Protein AF-A0AAJ0BLA6-F1 (afdb_monomer)

Sequence (620 aa):
MHLLHTRTLELQYFGNRDVPPYAILSHRWEAEEVTFQDVQSGNALTKAGYSKLEGTCSLARSHGFEYAWIDTCCIDKTSSAELTEAINSMFHWYREATVCYVYLSDVRPLCDADESNPTRLDFQRSRWFTRGWTLQELLAPAMIIFFDQAWEEFGTKASLSSEISRITTIPEAVLQGTQSIDEISIATRMSWAAYRDTARVEDIAYCLLGIFNVNMPIMYGERERAFMRLQEEIIKVTDDHSVFAWNHNPGFHPRHSTTGTGMHFAYYPFEFLKGNEHYDKSILVDNQGIHFKLPLRRWVFGPKSFSDNNYFVTLPSLISSSTSATPTSQPSRIGIRLSRVAPGLYTRSLCEPVTDVDLARSKPFWEKVCIKRVHPQLSRAAGEGLLMLAAILGNAGMVDLLLRHGADAPDWTGRALGDAAQWGNPNVVQTLLDRNADCNTALPWKHGRGPLSVAAEGGHVAVMEILLKNGAHVDARDVNGRTALSWGVYSKNVDTVRTLLDRNAGLDIEDHNGRTPLSWAAQYGNQAAAELLLAKGASWEGKDVEGLAPVNYAREYNNKGVVELLVSHAAADSEAPGQAHRRVEEAYDDINAEWDRFRVPTALERIVTARRKSLKWLKG

InterPro domains:
  IPR002110 Ankyrin repeat [PF00023] (513-540)
  IPR002110 Ankyrin repeat [PF12796] (382-441)
  IPR002110 Ankyrin repeat [PF12796] (448-509)
  IPR002110 Ankyrin repeat [PS50088] (382-408)
  IPR002110 Ankyrin repeat [PS50088] (447-479)
  IPR002110 Ankyrin repeat [PS50088] (480-512)
  IPR002110 Ankyrin repeat [PS50088] (513-545)
  IPR002110 Ankyrin repeat [SM00248] (382-411)
  IPR002110 Ankyrin repeat [SM00248] (413-441)
  IPR002110 Ankyrin repeat [SM00248] (447-476)
  IPR002110 Ankyrin repeat [SM00248] (480-511)
  IPR002110 Ankyrin repeat [SM00248] (513-542)
  IPR002110 Ankyrin repeat [SM00248] (546-576)
  IPR010730 Heterokaryon incompatibility [PF06985] (22-106)
  IPR036770 Ankyrin repeat-containing domain superfamily [G3DSA:1.25.40.20] (374-443)
  IPR036770 Ankyrin repeat-containing domain superfamily [G3DSA:1.25.40.20] (444-514)
  IPR036770 Ankyrin repeat-containing domain superfamily [G3DSA:1.25.40.20] (515-575)
  IPR036770 Ankyrin repeat-containing domain superfamily [SSF48403] (374-569)
  IPR058525 Domain of unknown function DUF8212 [PF26640] (225-257)

Organism: NCBI:txid438768

Solvent-accessible surface area (backbone atoms only — not comparable to full-atom values): 34221 Å² total; per-residue (Å²): 92,41,31,31,30,38,85,82,61,47,79,44,81,30,61,100,85,70,68,73,74,25,30,30,58,41,69,74,90,64,77,51,58,36,34,30,64,29,47,77,70,70,47,28,84,82,26,73,30,30,60,57,54,51,51,51,23,53,53,26,44,76,74,71,25,62,27,31,36,40,74,58,41,38,40,55,75,86,40,69,65,54,41,49,52,45,60,67,40,44,35,56,53,37,40,69,26,66,32,34,41,35,50,33,79,70,20,61,54,77,90,77,53,60,101,71,67,49,42,66,51,28,55,76,63,30,67,62,78,31,34,31,56,47,54,37,60,63,66,36,27,86,37,42,40,35,22,24,56,79,70,46,83,73,48,33,46,68,83,39,19,68,61,50,19,72,73,48,71,48,56,47,47,50,62,63,64,80,35,63,71,88,79,49,48,47,13,52,61,41,27,56,47,38,76,38,48,54,98,45,71,33,44,58,27,57,39,39,28,57,84,67,74,45,79,76,88,86,66,92,88,54,36,52,51,36,34,34,50,46,55,58,51,41,61,74,78,49,73,64,69,38,66,64,42,54,56,90,61,88,90,75,62,67,85,85,60,84,58,96,80,77,80,82,49,57,65,52,38,50,33,17,67,84,37,84,75,78,85,86,87,76,64,57,78,54,100,80,36,44,42,38,83,50,52,36,25,58,72,63,62,84,97,65,88,82,73,100,38,42,32,29,38,58,61,78,76,83,69,80,91,65,94,70,92,72,97,84,67,80,80,73,40,68,33,46,36,28,38,52,79,49,93,53,30,48,43,83,48,74,81,50,78,46,79,81,63,60,68,90,78,37,72,69,47,81,49,65,36,40,49,47,92,68,67,91,68,44,58,74,70,47,35,44,48,51,42,35,50,26,22,55,71,44,36,35,69,58,39,54,51,43,42,77,68,69,48,60,52,66,74,42,34,31,48,21,40,35,40,6,24,46,64,51,21,46,65,28,40,50,53,42,47,79,66,71,34,59,53,67,37,63,35,73,95,57,55,34,31,31,29,51,31,41,6,20,33,60,32,24,50,71,36,37,51,54,37,48,75,66,67,31,62,57,66,50,54,23,79,57,38,40,28,22,61,46,33,9,42,72,19,96,33,56,62,26,44,49,55,40,50,78,63,67,36,68,60,66,55,46,23,78,58,39,45,28,29,49,31,48,10,18,46,72,42,30,41,69,44,34,52,52,40,49,76,73,66,36,74,67,74,55,53,20,78,88,66,49,26,22,55,52,34,5,56,79,60,66,17,59,70,31,33,55,50,52,51,52,50,51,36,70,72,42,99,49,63,74,62,40,54,54,57,48,50,53,51,51,50,50,50,57,57,48,60,70,67,63,80,59,74,60,67,57,49,52,51,49,51,48,47,52,55,53,53,54,68,75,74,112

Structure (mmCIF, N/CA/C/O backbone):
data_AF-A0AAJ0BLA6-F1
#
_entry.id   AF-A0AAJ0BLA6-F1
#
loop_
_atom_site.group_PDB
_atom_site.id
_atom_site.type_symbol
_atom_site.label_atom_id
_atom_site.label_alt_id
_atom_site.label_comp_id
_atom_site.label_asym_id
_atom_site.label_entity_id
_atom_site.label_seq_id
_atom_site.pdbx_PDB_ins_code
_atom_site.Cartn_x
_atom_site.Cartn_y
_atom_site.Cartn_z
_atom_site.occupancy
_atom_site.B_iso_or_equiv
_atom_site.auth_seq_id
_atom_site.auth_comp_id
_atom_site.auth_asym_id
_atom_site.auth_atom_id
_atom_site.pdbx_PDB_model_num
ATOM 1 N N . MET A 1 1 ? -19.576 -16.312 20.006 1.00 91.69 1 MET A N 1
ATOM 2 C CA . MET A 1 1 ? -18.881 -15.544 21.068 1.00 91.69 1 MET A CA 1
ATOM 3 C C . MET A 1 1 ? -19.013 -16.269 22.401 1.00 91.69 1 MET A C 1
ATOM 5 O O . MET A 1 1 ? -20.038 -16.906 22.619 1.00 91.69 1 MET A O 1
ATOM 9 N N . HIS A 1 2 ? -18.015 -16.194 23.283 1.00 95.31 2 HIS A N 1
ATOM 10 C CA . HIS A 1 2 ? -18.152 -16.684 24.659 1.00 95.31 2 HIS A CA 1
ATOM 11 C C . HIS A 1 2 ? -18.717 -15.580 25.561 1.00 95.31 2 HIS A C 1
ATOM 13 O O . HIS A 1 2 ? -18.366 -14.415 25.393 1.00 95.31 2 HIS A O 1
ATOM 19 N N . LEU A 1 3 ? -19.578 -15.941 26.509 1.00 97.00 3 LEU A N 1
ATOM 20 C CA . LEU A 1 3 ? -20.080 -15.062 27.563 1.00 97.00 3 LEU A CA 1
ATOM 21 C C . LEU A 1 3 ? -19.780 -15.676 28.929 1.00 97.00 3 LEU A C 1
ATOM 23 O O . LEU A 1 3 ? -19.829 -16.894 29.094 1.00 97.00 3 LEU A O 1
ATOM 27 N N . LEU A 1 4 ? -19.494 -14.822 29.905 1.00 97.62 4 LEU A N 1
ATOM 28 C CA . LEU A 1 4 ? -19.262 -15.202 31.289 1.00 97.62 4 LEU A CA 1
ATOM 29 C C . LEU A 1 4 ? -20.587 -15.177 32.050 1.00 97.62 4 LEU A C 1
ATOM 31 O O . LEU A 1 4 ? -21.250 -14.140 32.127 1.00 97.62 4 LEU A O 1
ATOM 35 N N . HIS A 1 5 ? -20.973 -16.304 32.636 1.00 97.44 5 HIS A N 1
ATOM 36 C CA . HIS A 1 5 ? -22.159 -16.370 33.477 1.00 97.44 5 HIS A CA 1
ATOM 37 C C . HIS A 1 5 ? -21.900 -15.636 34.800 1.00 97.44 5 HIS A C 1
ATOM 39 O O . HIS A 1 5 ? -21.008 -15.988 35.571 1.00 97.44 5 HIS A O 1
ATOM 45 N N . THR A 1 6 ? -22.716 -14.638 35.127 1.00 97.12 6 THR A N 1
ATOM 46 C CA . THR A 1 6 ? -22.400 -13.671 36.188 1.00 97.12 6 THR A CA 1
ATOM 47 C C . THR A 1 6 ? -22.427 -14.261 37.597 1.00 97.12 6 THR A C 1
ATOM 49 O O . THR A 1 6 ? -21.824 -13.692 38.500 1.00 97.12 6 THR A O 1
ATOM 52 N N . ARG A 1 7 ? -23.122 -15.385 37.835 1.00 95.00 7 ARG A N 1
ATOM 53 C CA . ARG A 1 7 ? -23.134 -16.085 39.143 1.00 95.00 7 ARG A CA 1
ATOM 54 C C . ARG A 1 7 ? -22.063 -17.167 39.285 1.00 95.00 7 ARG A C 1
ATOM 56 O O . ARG A 1 7 ? -21.370 -17.175 40.293 1.00 95.00 7 ARG A O 1
ATOM 63 N N . THR A 1 8 ? -21.966 -18.081 38.321 1.00 94.62 8 THR A N 1
ATOM 64 C CA . THR A 1 8 ? -21.044 -19.228 38.364 1.00 94.62 8 THR A CA 1
ATOM 65 C C . THR A 1 8 ? -19.632 -18.880 37.900 1.00 94.62 8 THR A C 1
ATOM 67 O O . THR A 1 8 ? -18.705 -19.604 38.236 1.00 94.62 8 THR A O 1
ATOM 70 N N . LEU A 1 9 ? -19.461 -17.770 37.169 1.00 93.81 9 LEU A N 1
ATOM 71 C CA . LEU A 1 9 ? -18.211 -17.365 36.518 1.00 93.81 9 LEU A CA 1
ATOM 72 C C . LEU A 1 9 ? -17.703 -18.388 35.490 1.00 93.81 9 LEU A C 1
ATOM 74 O O . LEU A 1 9 ? -16.517 -18.426 35.176 1.00 93.81 9 LEU A O 1
ATOM 78 N N . GLU A 1 10 ? -18.603 -19.202 34.944 1.00 95.12 10 GLU A N 1
ATOM 79 C CA . GLU A 1 10 ? -18.295 -20.153 33.880 1.00 95.12 10 GLU A CA 1
ATOM 80 C C . GLU A 1 10 ? -18.479 -19.505 32.503 1.00 95.12 10 GLU A C 1
ATOM 82 O O . GLU A 1 10 ? -19.370 -18.674 32.300 1.00 95.12 10 GLU A O 1
ATOM 87 N N . LEU A 1 11 ? -17.633 -19.892 31.548 1.00 96.12 11 LEU A N 1
ATOM 88 C CA . LEU A 1 11 ? -17.724 -19.442 30.161 1.00 96.12 11 LEU A CA 1
ATOM 89 C C . LEU A 1 11 ? -18.675 -20.339 29.373 1.00 96.12 11 LEU A C 1
ATOM 91 O O . LEU A 1 11 ? -18.516 -21.559 29.346 1.00 96.12 11 LEU A O 1
ATOM 95 N N . GLN A 1 12 ? -19.613 -19.722 28.662 1.00 95.50 12 GLN A N 1
ATOM 96 C CA . GLN A 1 12 ? -20.545 -20.404 27.774 1.00 95.50 12 GLN A CA 1
ATOM 97 C C . GLN A 1 12 ? -20.431 -19.845 26.357 1.00 95.50 12 GLN A C 1
ATOM 99 O O . GLN A 1 12 ? -20.422 -18.633 26.149 1.00 95.50 12 GLN A O 1
ATOM 104 N N . TYR A 1 13 ? -20.342 -20.735 25.369 1.00 94.44 13 TYR A N 1
ATOM 105 C CA . TYR A 1 13 ? -20.316 -20.351 23.961 1.00 94.44 13 TYR A CA 1
ATOM 106 C C . TYR A 1 13 ? -21.732 -20.165 23.411 1.00 94.44 13 TYR A C 1
ATOM 108 O O . TYR A 1 13 ? -22.588 -21.036 23.570 1.00 94.44 13 TYR A O 1
ATOM 116 N N . PHE A 1 14 ? -21.939 -19.063 22.693 1.00 92.81 14 PHE A N 1
ATOM 117 C CA . PHE A 1 14 ? -23.163 -18.761 21.958 1.00 92.81 14 PHE A CA 1
ATOM 118 C C . PHE A 1 14 ? -22.849 -18.520 20.478 1.00 92.81 14 PHE A C 1
ATOM 120 O O . PHE A 1 14 ? -21.948 -17.747 20.133 1.00 92.81 14 PHE A O 1
ATOM 127 N N . GLY A 1 15 ? -23.601 -19.184 19.597 1.00 85.19 15 GLY A N 1
ATOM 128 C CA . GLY A 1 15 ? -23.573 -18.925 18.156 1.00 85.19 15 GLY A CA 1
ATOM 129 C C . GLY A 1 15 ? -24.364 -17.666 17.774 1.00 85.19 15 GLY A C 1
ATOM 130 O O . GLY A 1 15 ? -25.093 -17.106 18.585 1.00 85.19 15 GLY A O 1
ATOM 131 N N . ASN A 1 16 ? -24.274 -17.250 16.510 1.00 73.62 16 ASN A N 1
ATOM 132 C CA . ASN A 1 16 ? -24.755 -15.941 16.026 1.00 73.62 16 ASN A CA 1
ATOM 133 C C . ASN A 1 16 ? -26.280 -15.694 16.073 1.00 73.62 16 ASN A C 1
ATOM 135 O O . ASN A 1 16 ? -26.713 -14.622 15.667 1.00 73.62 16 ASN A O 1
ATOM 139 N N . ARG A 1 17 ? -27.116 -16.663 16.471 1.00 73.06 17 ARG A N 1
ATOM 140 C CA . ARG A 1 17 ? -28.589 -16.518 16.441 1.00 73.06 17 ARG A CA 1
ATOM 141 C C . ARG A 1 17 ? -29.258 -16.480 17.814 1.00 73.06 17 ARG A C 1
ATOM 143 O O . ARG A 1 17 ? -30.371 -15.981 17.897 1.00 73.06 17 ARG A O 1
ATOM 150 N N . ASP A 1 18 ? -28.574 -16.936 18.861 1.00 84.81 18 ASP A N 1
ATOM 151 C CA . ASP A 1 18 ? -29.178 -17.193 20.175 1.00 84.81 18 ASP A CA 1
ATOM 152 C C . ASP A 1 18 ? -28.355 -16.559 21.312 1.00 84.81 18 ASP A C 1
ATOM 154 O O . ASP A 1 18 ? -28.178 -17.152 22.375 1.00 84.81 18 ASP A O 1
ATOM 158 N N . VAL A 1 19 ? -27.792 -15.368 21.079 1.00 92.62 19 VAL A N 1
ATOM 159 C CA . VAL A 1 19 ? -27.029 -14.641 22.105 1.00 92.62 19 VAL A CA 1
ATOM 160 C C . VAL A 1 19 ? -28.015 -13.972 23.080 1.00 92.62 19 VAL A C 1
ATOM 162 O O . VAL A 1 19 ? -28.826 -13.152 22.640 1.00 92.62 19 VAL A O 1
ATOM 165 N N . PRO A 1 20 ? -27.996 -14.307 24.385 1.00 95.38 20 PRO A N 1
ATOM 166 C CA . PRO A 1 20 ? -28.879 -13.689 25.376 1.00 95.38 20 PRO A CA 1
ATOM 167 C C . PRO A 1 20 ? -28.486 -12.225 25.626 1.00 95.38 20 PRO A C 1
ATOM 169 O O . PRO A 1 20 ? -27.345 -11.865 25.351 1.00 95.38 20 PRO A O 1
ATOM 172 N N . PRO A 1 21 ? -29.364 -11.375 26.196 1.00 96.62 21 PRO A N 1
ATOM 173 C CA . PRO A 1 21 ? -28.982 -10.035 26.639 1.00 96.62 21 PRO A CA 1
ATOM 174 C C . PRO A 1 21 ? -27.804 -10.084 27.618 1.00 96.62 21 PRO A C 1
ATOM 176 O O . PRO A 1 21 ? -27.803 -10.873 28.566 1.00 96.62 21 PRO A O 1
ATOM 179 N N . TYR A 1 22 ? -26.815 -9.222 27.405 1.00 98.00 22 TYR A N 1
ATOM 180 C CA . TYR A 1 22 ? -25.588 -9.203 28.193 1.00 98.00 22 TYR A CA 1
ATOM 181 C C . TYR A 1 22 ? -25.105 -7.778 28.448 1.00 98.00 22 TYR A C 1
ATOM 183 O O . TYR A 1 22 ? -25.348 -6.857 27.659 1.00 98.00 22 TYR A O 1
ATOM 191 N N . ALA A 1 23 ? -24.390 -7.624 29.561 1.00 98.38 23 ALA A N 1
ATOM 192 C CA . ALA A 1 23 ? -23.574 -6.449 29.826 1.00 98.38 23 ALA A CA 1
ATOM 193 C C . ALA A 1 23 ? -22.166 -6.650 29.249 1.00 98.38 23 ALA A C 1
ATOM 195 O O . ALA A 1 23 ? -21.647 -7.765 29.252 1.00 98.38 23 ALA A O 1
ATOM 196 N N . ILE A 1 24 ? -21.525 -5.585 28.781 1.00 98.44 24 ILE A N 1
ATOM 197 C CA . ILE A 1 24 ? -20.161 -5.639 28.246 1.00 98.44 24 ILE A CA 1
ATOM 198 C C . ILE A 1 24 ? -19.230 -4.732 29.050 1.00 98.44 24 ILE A C 1
ATOM 200 O O . ILE A 1 24 ? -19.610 -3.617 29.402 1.00 98.44 24 ILE A O 1
ATOM 204 N N . LEU A 1 25 ? -18.023 -5.205 29.364 1.00 98.25 25 LEU A N 1
ATOM 205 C CA . LEU A 1 25 ? -17.007 -4.405 30.044 1.00 98.25 25 LEU A CA 1
ATOM 206 C C . LEU A 1 25 ? -16.062 -3.760 29.035 1.00 98.25 25 LEU A C 1
ATOM 208 O O . LEU A 1 25 ? -15.404 -4.451 28.262 1.00 98.25 25 LEU A O 1
ATOM 212 N N . SER A 1 26 ? -15.926 -2.447 29.152 1.00 97.81 26 SER A N 1
ATOM 213 C CA . SER A 1 26 ? -14.868 -1.646 28.555 1.00 97.81 26 SER A CA 1
ATOM 214 C C . SER A 1 26 ? -13.904 -1.205 29.654 1.00 97.81 26 SER A C 1
ATOM 216 O O . SER A 1 26 ? -14.290 -0.553 30.627 1.00 97.81 26 SER A O 1
ATOM 218 N N . HIS A 1 27 ? -12.626 -1.541 29.517 1.00 94.88 27 HIS A N 1
ATOM 219 C CA . HIS A 1 27 ? -11.623 -1.265 30.548 1.00 94.88 27 HIS A CA 1
ATOM 220 C C . HIS A 1 27 ? -10.225 -1.133 29.959 1.00 94.88 27 HIS A C 1
ATOM 222 O O . HIS A 1 27 ? -9.975 -1.401 28.783 1.00 94.88 27 HIS A O 1
ATOM 228 N N . ARG A 1 28 ? -9.264 -0.765 30.805 1.00 92.50 28 ARG A N 1
ATOM 229 C CA . ARG A 1 28 ? -7.853 -0.939 30.469 1.00 92.50 28 ARG A CA 1
ATOM 230 C C . ARG A 1 28 ? -7.301 -2.192 31.114 1.00 92.50 28 ARG A C 1
ATOM 232 O O . ARG A 1 28 ? -7.624 -2.508 32.257 1.00 92.50 28 ARG A O 1
ATOM 239 N N . TRP A 1 29 ? -6.430 -2.859 30.369 1.00 86.94 29 TRP A N 1
ATOM 240 C CA . TRP A 1 29 ? -5.670 -3.980 30.893 1.00 86.94 29 TRP A CA 1
ATOM 241 C C . TRP A 1 29 ? -4.582 -3.468 31.828 1.00 86.94 29 TRP A C 1
ATOM 243 O O . TRP A 1 29 ? -3.850 -2.529 31.493 1.00 86.94 29 TRP A O 1
ATOM 253 N N . GLU A 1 30 ? -4.485 -4.111 32.976 1.00 87.69 30 GLU A N 1
ATOM 254 C CA . GLU A 1 30 ? -3.494 -3.887 34.014 1.00 87.69 30 GLU A CA 1
ATOM 255 C C . GLU A 1 30 ? -2.689 -5.176 34.231 1.00 87.69 30 GLU A C 1
ATOM 257 O O . GLU A 1 30 ? -2.747 -6.112 33.428 1.00 87.69 30 GLU A O 1
ATOM 262 N N . ALA A 1 31 ? -1.843 -5.208 35.258 1.00 85.62 31 ALA A N 1
ATOM 263 C CA . ALA A 1 31 ? -1.077 -6.409 35.558 1.00 85.62 31 ALA A CA 1
ATOM 264 C C . ALA A 1 31 ? -2.010 -7.529 36.048 1.00 85.62 31 ALA A C 1
ATOM 266 O O . ALA A 1 31 ? -2.926 -7.282 36.827 1.00 85.62 31 ALA A O 1
ATOM 267 N N . GLU A 1 32 ? -1.737 -8.760 35.610 1.00 89.94 32 GLU A N 1
ATOM 268 C CA . GLU A 1 32 ? -2.454 -9.963 36.052 1.00 89.94 32 GLU A CA 1
ATOM 269 C C . GLU A 1 32 ? -3.971 -9.922 35.795 1.00 89.94 32 GLU A C 1
ATOM 271 O O . GLU A 1 32 ? -4.775 -10.201 36.682 1.00 89.94 32 GLU A O 1
ATOM 276 N N . GLU A 1 33 ? -4.371 -9.597 34.562 1.00 93.12 33 GLU A N 1
ATOM 277 C CA . GLU A 1 33 ? -5.748 -9.811 34.100 1.00 93.12 33 GLU A CA 1
ATOM 278 C C . GLU A 1 33 ? -6.146 -11.287 34.160 1.00 93.12 33 GLU A C 1
ATOM 280 O O . GLU A 1 33 ? -5.335 -12.174 33.883 1.00 93.12 33 GLU A O 1
ATOM 285 N N . VAL A 1 34 ? -7.425 -11.543 34.442 1.00 95.12 34 VAL A N 1
ATOM 286 C CA . VAL A 1 34 ? -8.002 -12.884 34.304 1.00 95.12 34 VAL A CA 1
ATOM 287 C C . VAL A 1 34 ? -8.123 -13.215 32.819 1.00 95.12 34 VAL A C 1
ATOM 289 O O . VAL A 1 34 ? -8.823 -12.526 32.077 1.00 95.12 34 VAL A O 1
ATOM 292 N N . THR A 1 35 ? -7.443 -14.270 32.381 1.00 96.00 35 THR A N 1
ATOM 293 C CA . THR A 1 35 ? -7.502 -14.754 30.996 1.00 96.00 35 THR A CA 1
ATOM 294 C C . THR A 1 35 ? -8.574 -15.825 30.807 1.00 96.00 35 THR A C 1
ATOM 296 O O . THR A 1 35 ? -9.124 -16.359 31.770 1.00 96.00 35 THR A O 1
ATOM 299 N N . PHE A 1 36 ? -8.861 -16.174 29.551 1.00 95.69 36 PHE A N 1
ATOM 300 C CA . PHE A 1 36 ? -9.776 -17.267 29.203 1.00 95.69 36 PHE A CA 1
ATOM 301 C C . PHE A 1 36 ? -9.351 -18.588 29.869 1.00 95.69 36 PHE A C 1
ATOM 303 O O . PHE A 1 36 ? -10.160 -19.290 30.472 1.00 95.69 36 PHE A O 1
ATOM 310 N N . GLN A 1 37 ? -8.049 -18.872 29.849 1.00 95.44 37 GLN A N 1
ATOM 311 C CA . GLN A 1 37 ? -7.442 -20.059 30.442 1.00 95.44 37 GLN A CA 1
ATOM 312 C C . GLN A 1 37 ? -7.571 -20.062 31.965 1.00 95.44 37 GLN A C 1
ATOM 314 O O . GLN A 1 37 ? -7.861 -21.107 32.540 1.00 95.44 37 GLN A O 1
ATOM 319 N N . ASP A 1 38 ? -7.403 -18.906 32.614 1.00 95.25 38 ASP A N 1
ATOM 320 C CA . ASP A 1 38 ? -7.540 -18.800 34.070 1.00 95.25 38 ASP A CA 1
ATOM 321 C C . ASP A 1 38 ? -8.970 -19.106 34.531 1.00 95.25 38 ASP A C 1
ATOM 323 O O . ASP A 1 38 ? -9.153 -19.715 35.586 1.00 95.25 38 ASP A O 1
ATOM 327 N N . VAL A 1 39 ? -9.982 -18.716 33.746 1.00 94.31 39 VAL A N 1
ATOM 328 C CA . VAL A 1 39 ? -11.379 -19.077 34.029 1.00 94.31 39 VAL A CA 1
ATOM 329 C C . VAL A 1 39 ? -11.588 -20.579 33.848 1.00 94.31 39 VAL A C 1
ATOM 331 O O . VAL A 1 39 ? -12.105 -21.234 34.749 1.00 94.31 39 VAL A O 1
ATOM 334 N N . GLN A 1 40 ? -11.126 -21.151 32.733 1.00 93.00 40 GLN A N 1
ATOM 335 C CA . GLN A 1 40 ? -11.272 -22.586 32.467 1.00 93.00 40 GLN A CA 1
ATOM 336 C C . GLN A 1 40 ? -10.555 -23.473 33.490 1.00 93.00 40 GLN A C 1
ATOM 338 O O . GLN A 1 40 ? -11.047 -24.548 33.827 1.00 93.00 40 GLN A O 1
ATOM 343 N N . SER A 1 41 ? -9.395 -23.042 33.987 1.00 92.12 41 SER A N 1
ATOM 344 C CA . SER A 1 41 ? -8.608 -23.799 34.958 1.00 92.12 41 SER A CA 1
ATOM 345 C C . SER A 1 41 ? -8.979 -23.502 36.415 1.00 92.12 41 SER A C 1
ATOM 347 O O . SER A 1 41 ? -8.339 -24.047 37.311 1.00 92.12 41 SER A O 1
ATOM 349 N N . GLY A 1 42 ? -9.944 -22.609 36.673 1.00 90.12 42 GLY A N 1
ATOM 350 C CA . GLY A 1 42 ? -10.336 -22.196 38.026 1.00 90.12 42 GLY A CA 1
ATOM 351 C C . GLY A 1 42 ? -9.300 -21.336 38.767 1.00 90.12 42 GLY A C 1
ATOM 352 O O . GLY A 1 42 ? -9.384 -21.186 39.983 1.00 90.12 42 GLY A O 1
ATOM 353 N N . ASN A 1 43 ? -8.332 -20.752 38.054 1.00 92.25 43 ASN A N 1
ATOM 354 C CA . ASN A 1 43 ? -7.259 -19.925 38.623 1.00 92.25 43 ASN A CA 1
ATOM 355 C C . ASN A 1 43 ? -7.594 -18.425 38.653 1.00 92.25 43 ASN A C 1
ATOM 357 O O . ASN A 1 43 ? -6.767 -17.620 39.072 1.00 92.25 43 ASN A O 1
ATOM 361 N N . ALA A 1 44 ? -8.795 -18.025 38.231 1.00 91.00 44 ALA A N 1
ATOM 362 C CA . ALA A 1 44 ? -9.194 -16.619 38.180 1.00 91.00 44 ALA A CA 1
ATOM 363 C C . ALA A 1 44 ? -8.988 -15.884 39.521 1.00 91.00 44 ALA A C 1
ATOM 365 O O . ALA A 1 44 ? -8.487 -14.765 39.525 1.00 91.00 44 ALA A O 1
ATOM 366 N N . LEU A 1 45 ? -9.290 -16.530 40.655 1.00 91.69 45 LEU A N 1
ATOM 367 C CA . LEU A 1 45 ? -9.170 -15.959 42.007 1.00 91.69 45 LEU A CA 1
ATOM 368 C C . LEU A 1 45 ? -7.741 -15.561 42.402 1.00 91.69 45 LEU A C 1
ATOM 370 O O . LEU A 1 45 ? -7.558 -14.763 43.317 1.00 91.69 45 LEU A O 1
ATOM 374 N N . THR A 1 46 ? -6.720 -16.119 41.748 1.00 91.06 46 THR A N 1
ATOM 375 C CA . THR A 1 46 ? -5.318 -15.830 42.082 1.00 91.06 46 THR A CA 1
ATOM 376 C C . THR A 1 46 ? -4.785 -14.589 41.369 1.00 91.06 46 THR A C 1
ATOM 378 O O . THR A 1 46 ? -3.611 -14.266 41.516 1.00 91.06 46 THR A O 1
ATOM 381 N N . LYS A 1 47 ? -5.598 -13.941 40.530 1.00 93.88 47 LYS A N 1
ATOM 382 C CA . LYS A 1 47 ? -5.199 -12.824 39.671 1.00 93.88 47 LYS A CA 1
ATOM 383 C C . LYS A 1 47 ? -5.664 -11.499 40.265 1.00 93.88 47 LYS A C 1
ATOM 385 O O . LYS A 1 47 ? -6.813 -11.387 40.684 1.00 93.88 47 LYS A O 1
ATOM 390 N N . ALA A 1 48 ? -4.824 -10.464 40.229 1.00 90.69 48 ALA A N 1
ATOM 391 C CA . ALA A 1 48 ? -5.213 -9.125 40.689 1.00 90.69 48 ALA A CA 1
ATOM 392 C C . ALA A 1 48 ? -6.434 -8.568 39.924 1.00 90.69 48 ALA A C 1
ATOM 394 O O . ALA A 1 48 ? -7.325 -7.950 40.516 1.00 90.69 48 ALA A O 1
ATOM 395 N N . GLY A 1 49 ? -6.528 -8.867 38.622 1.00 90.25 49 GLY A N 1
ATOM 396 C CA . GLY A 1 49 ? -7.658 -8.496 37.770 1.00 90.25 49 GLY A CA 1
ATOM 397 C C . GLY A 1 49 ? -8.988 -9.176 38.122 1.00 90.25 49 GLY A C 1
ATOM 398 O O . GLY A 1 49 ? -10.017 -8.800 37.560 1.00 90.25 49 GLY A O 1
ATOM 399 N N . TYR A 1 50 ? -9.010 -10.136 39.058 1.00 94.06 50 TYR A N 1
ATOM 400 C CA . TYR A 1 50 ? -10.244 -10.780 39.520 1.00 94.06 50 TYR A CA 1
ATOM 401 C C . TYR A 1 50 ? -11.253 -9.772 40.075 1.00 94.06 50 TYR A C 1
ATOM 403 O O . TYR A 1 50 ? -12.444 -9.888 39.807 1.00 94.06 50 TYR A O 1
ATOM 411 N N . SER A 1 51 ? -10.771 -8.736 40.765 1.00 92.50 51 SER A N 1
ATOM 412 C CA . SER A 1 51 ? -11.599 -7.634 41.277 1.00 92.50 51 SER A CA 1
ATOM 413 C C . SER A 1 51 ? -12.452 -6.975 40.186 1.00 92.50 51 SER A C 1
ATOM 415 O O . SER A 1 51 ? -13.628 -6.688 40.404 1.00 92.50 51 SER A O 1
ATOM 417 N N . LYS A 1 52 ? -11.900 -6.792 38.978 1.00 94.00 52 LYS A N 1
ATOM 418 C CA . LYS A 1 52 ? -12.640 -6.217 37.849 1.00 94.00 52 LYS A CA 1
ATOM 419 C C . LYS A 1 52 ? -13.683 -7.174 37.291 1.00 94.00 52 LYS A C 1
ATOM 421 O O . LYS A 1 52 ? -14.792 -6.751 36.962 1.00 94.00 52 LYS A O 1
ATOM 426 N N . LEU A 1 53 ? -13.341 -8.457 37.199 1.00 95.56 53 LEU A N 1
ATOM 427 C CA . LEU A 1 53 ? -14.269 -9.506 36.778 1.00 95.56 53 LEU A CA 1
ATOM 428 C C . LEU A 1 53 ? -15.448 -9.611 37.754 1.00 95.56 53 LEU A C 1
ATOM 430 O O . LEU A 1 53 ? -16.604 -9.620 37.327 1.00 95.56 53 LEU A O 1
ATOM 434 N N . GLU A 1 54 ? -15.166 -9.630 39.056 1.00 95.00 54 GLU A N 1
ATOM 435 C CA . GLU A 1 54 ? -16.172 -9.688 40.114 1.00 95.00 54 GLU A CA 1
ATOM 436 C C . GLU A 1 54 ? -17.046 -8.431 40.151 1.00 95.00 54 GLU A C 1
ATOM 438 O O . GLU A 1 54 ? -18.271 -8.553 40.238 1.00 95.00 54 GLU A O 1
ATOM 443 N N . GLY A 1 55 ? -16.449 -7.240 40.030 1.00 95.62 55 GLY A N 1
ATOM 444 C CA . GLY A 1 55 ? -17.175 -5.970 39.947 1.00 95.62 55 GLY A CA 1
ATOM 445 C C . GLY A 1 55 ? -18.130 -5.939 38.754 1.00 95.62 55 GLY A C 1
ATOM 446 O O . GLY A 1 55 ? -19.327 -5.699 38.919 1.00 95.62 55 GLY A O 1
ATOM 447 N N . THR A 1 56 ? -17.639 -6.328 37.573 1.00 97.19 56 THR A N 1
ATOM 448 C CA . THR A 1 56 ? -18.449 -6.437 36.348 1.00 97.19 56 THR A CA 1
ATOM 449 C C . THR A 1 56 ? -19.620 -7.396 36.531 1.00 97.19 56 THR A C 1
ATOM 451 O O . THR A 1 56 ? -20.758 -7.051 36.217 1.00 97.19 56 THR A O 1
ATOM 454 N N . CYS A 1 57 ? -19.371 -8.599 37.058 1.00 97.69 57 CYS A N 1
ATOM 455 C CA . CYS A 1 57 ? -20.417 -9.600 37.263 1.00 97.69 57 CYS A CA 1
ATOM 456 C C . CYS A 1 57 ? -21.429 -9.160 38.325 1.00 97.69 57 CYS A C 1
ATOM 458 O O . CYS A 1 57 ? -22.626 -9.391 38.174 1.00 97.69 57 CYS A O 1
ATOM 460 N N . SER A 1 58 ? -20.971 -8.511 39.395 1.00 97.12 58 SER A N 1
ATOM 461 C CA . SER A 1 58 ? -21.840 -8.000 40.455 1.00 97.12 58 SER A CA 1
ATOM 462 C C . SER A 1 58 ? -22.773 -6.911 39.942 1.00 97.12 58 SER A C 1
ATOM 464 O O . SER A 1 58 ? -23.974 -6.983 40.201 1.00 97.12 58 SER A O 1
ATOM 466 N N . LEU A 1 59 ? -22.245 -5.980 39.148 1.00 96.81 59 LEU A N 1
ATOM 467 C CA . LEU A 1 59 ? -23.018 -4.915 38.519 1.00 96.81 59 LEU A CA 1
ATOM 468 C C . LEU A 1 59 ? -23.964 -5.448 37.431 1.00 96.81 59 LEU A C 1
ATOM 470 O O . LEU A 1 59 ? -25.122 -5.053 37.336 1.00 96.81 59 LEU A O 1
ATOM 474 N N . ALA A 1 60 ? -23.510 -6.408 36.625 1.00 97.75 60 ALA A N 1
ATOM 475 C CA . ALA A 1 60 ? -24.367 -7.089 35.661 1.00 97.75 60 ALA A CA 1
ATOM 476 C C . ALA A 1 60 ? -25.567 -7.754 36.362 1.00 97.75 60 ALA A C 1
ATOM 478 O O . ALA A 1 60 ? -26.704 -7.552 35.942 1.00 97.75 60 ALA A O 1
ATOM 479 N N . ARG A 1 61 ? -25.343 -8.455 37.484 1.00 97.31 61 ARG A N 1
ATOM 480 C CA . ARG A 1 61 ? -26.421 -9.069 38.282 1.00 97.31 61 ARG A CA 1
ATOM 481 C C . ARG A 1 61 ? -27.374 -8.047 38.884 1.00 97.31 61 ARG A C 1
ATOM 483 O O . ARG A 1 61 ? -28.577 -8.294 38.863 1.00 97.31 61 ARG A O 1
ATOM 490 N N . SER A 1 62 ? -26.869 -6.940 39.434 1.00 96.88 62 SER A N 1
ATOM 491 C CA . SER A 1 62 ? -27.732 -5.910 40.030 1.00 96.88 62 SER A CA 1
ATOM 492 C C . SER A 1 62 ? -28.641 -5.259 38.986 1.00 96.88 62 SER A C 1
ATOM 494 O O . SER A 1 62 ? -29.772 -4.904 39.305 1.00 96.88 62 SER A O 1
ATOM 496 N N . HIS A 1 63 ? -28.189 -5.178 37.733 1.00 96.12 63 HIS A N 1
ATOM 497 C CA . HIS A 1 63 ? -28.981 -4.701 36.598 1.00 96.12 63 HIS A CA 1
ATOM 498 C C . HIS A 1 63 ? -29.790 -5.807 35.891 1.00 96.12 63 HIS A C 1
ATOM 500 O O . HIS A 1 63 ? -30.449 -5.538 34.891 1.00 96.12 63 HIS A O 1
ATOM 506 N N . GLY A 1 64 ? -29.786 -7.039 36.415 1.00 97.00 64 GLY A N 1
ATOM 507 C CA . GLY A 1 64 ? -30.624 -8.141 35.932 1.00 97.00 64 GLY A CA 1
ATOM 508 C C . GLY A 1 64 ? -30.035 -8.977 34.790 1.00 97.00 64 GLY A C 1
ATOM 509 O O . GLY A 1 64 ? -30.759 -9.779 34.205 1.00 97.00 64 GLY A O 1
ATOM 510 N N . PHE A 1 65 ? -28.745 -8.837 34.480 1.00 97.81 65 PHE A N 1
ATOM 511 C CA . PHE A 1 65 ? -28.073 -9.621 33.443 1.00 97.81 65 PHE A CA 1
ATOM 512 C C . PHE A 1 65 ? -27.488 -10.927 33.994 1.00 97.81 65 PHE A C 1
ATOM 514 O O . PHE A 1 65 ? -26.716 -10.952 34.959 1.00 97.81 65 PHE A O 1
ATOM 521 N N . GLU A 1 66 ? -27.828 -12.032 33.335 1.00 97.88 66 GLU A N 1
ATOM 522 C CA . GLU A 1 66 ? -27.268 -13.358 33.621 1.00 97.88 66 GLU A CA 1
ATOM 523 C C . GLU A 1 66 ? -25.864 -13.533 33.030 1.00 97.88 66 GLU A C 1
ATOM 525 O O . GLU A 1 66 ? -25.050 -14.273 33.579 1.00 97.88 66 GLU A O 1
ATOM 530 N N . TYR A 1 67 ? -25.553 -12.790 31.968 1.00 98.25 67 TYR A N 1
ATOM 531 C CA . TYR A 1 67 ? -24.297 -12.890 31.240 1.00 98.25 67 TYR A CA 1
ATOM 532 C C . TYR A 1 67 ? -23.583 -11.542 31.139 1.00 98.25 67 TYR A C 1
ATOM 534 O O . TYR A 1 67 ? -24.205 -10.488 30.975 1.00 98.25 67 TYR A O 1
ATOM 542 N N . ALA A 1 68 ? -22.257 -11.597 31.212 1.00 98.12 68 ALA A N 1
ATOM 543 C CA . ALA A 1 68 ? -21.370 -10.479 30.943 1.00 98.12 68 ALA A CA 1
ATOM 544 C C . ALA A 1 68 ? -20.307 -10.877 29.913 1.00 98.12 68 ALA A C 1
ATOM 546 O O . ALA A 1 68 ? -19.906 -12.038 29.832 1.00 98.12 68 ALA A O 1
ATOM 547 N N . TRP A 1 69 ? -19.825 -9.912 29.139 1.00 98.06 69 TRP A N 1
ATOM 548 C CA . TRP A 1 69 ? -18.694 -10.091 28.239 1.00 98.06 69 TRP A CA 1
ATOM 549 C C . TRP A 1 69 ? -17.515 -9.238 28.693 1.00 98.06 69 TRP A C 1
ATOM 551 O O . TRP A 1 69 ? -17.665 -8.044 28.952 1.00 98.06 69 TRP A O 1
ATOM 561 N N . ILE A 1 70 ? -16.338 -9.856 28.774 1.00 97.00 70 ILE A N 1
ATOM 562 C CA . ILE A 1 70 ? -15.082 -9.211 29.160 1.00 97.00 70 ILE A CA 1
ATOM 563 C C . ILE A 1 70 ? -13.990 -9.694 28.207 1.00 97.00 70 ILE A C 1
ATOM 565 O O . ILE A 1 70 ? -13.698 -10.888 28.151 1.00 97.00 70 ILE A O 1
ATOM 569 N N . ASP A 1 71 ? -13.354 -8.783 27.474 1.00 93.69 71 ASP A N 1
ATOM 570 C CA . ASP A 1 71 ? -12.376 -9.113 26.429 1.00 93.69 71 ASP A CA 1
ATOM 571 C C . ASP A 1 71 ? -11.166 -9.922 26.937 1.00 93.69 71 ASP A C 1
ATOM 573 O O . ASP A 1 71 ? -10.564 -10.701 26.192 1.00 93.69 71 ASP A O 1
ATOM 577 N N . THR A 1 72 ? -10.789 -9.771 28.209 1.00 94.12 72 THR A N 1
ATOM 578 C CA . THR A 1 72 ? -9.662 -10.485 28.820 1.00 94.12 72 THR A CA 1
ATOM 579 C C . THR A 1 72 ? -9.925 -11.984 28.946 1.00 94.12 72 THR A C 1
ATOM 581 O O . THR A 1 72 ? -9.023 -12.762 28.617 1.00 94.12 72 THR A O 1
ATOM 584 N N . CYS A 1 73 ? -11.152 -12.386 29.294 1.00 95.31 73 CYS A N 1
ATOM 585 C CA . CYS A 1 73 ? -11.506 -13.778 29.575 1.00 95.31 73 CYS A CA 1
ATOM 586 C C . CYS A 1 73 ? -12.575 -14.403 28.666 1.00 95.31 73 CYS A C 1
ATOM 588 O O . CYS A 1 73 ? -12.725 -15.616 28.692 1.00 95.31 73 CYS A O 1
ATOM 590 N N . CYS A 1 74 ? -13.280 -13.633 27.833 1.00 96.50 74 CYS A N 1
ATOM 591 C CA . CYS A 1 74 ? -14.298 -14.138 26.896 1.00 96.50 74 CYS A CA 1
ATOM 592 C C . CYS A 1 74 ? -13.763 -14.377 25.470 1.00 96.50 74 CYS A C 1
ATOM 594 O O . CYS A 1 74 ? -14.536 -14.680 24.563 1.00 96.50 74 CYS A O 1
ATOM 596 N N . ILE A 1 75 ? -12.455 -14.217 25.255 1.00 94.88 75 ILE A N 1
ATOM 597 C CA . ILE A 1 75 ? -11.782 -14.492 23.980 1.00 94.88 75 ILE A CA 1
ATOM 598 C C . ILE A 1 75 ? -10.601 -15.416 24.259 1.00 94.88 75 ILE A C 1
ATOM 600 O O . ILE A 1 75 ? -9.700 -15.041 25.022 1.00 94.88 75 ILE A O 1
ATOM 604 N N . ASP A 1 76 ? -10.549 -16.570 23.594 1.00 93.38 76 ASP A N 1
ATOM 605 C CA . ASP A 1 76 ? -9.339 -17.385 23.579 1.00 93.38 76 ASP A CA 1
ATOM 606 C C . ASP A 1 76 ? -8.267 -16.746 22.683 1.00 93.38 76 ASP A C 1
ATOM 608 O O . ASP A 1 76 ? -8.202 -16.946 21.469 1.00 93.38 76 ASP A O 1
ATOM 612 N N . LYS A 1 77 ? -7.366 -15.984 23.306 1.00 90.25 77 LYS A N 1
ATOM 613 C CA . LYS A 1 77 ? -6.261 -15.310 22.605 1.00 90.25 77 LYS A CA 1
ATOM 614 C C . LYS A 1 77 ? -5.147 -16.259 22.160 1.00 90.25 77 LYS A C 1
ATOM 616 O O . LYS A 1 77 ? -4.233 -15.816 21.467 1.00 90.25 77 LYS A O 1
ATOM 621 N N . THR A 1 78 ? -5.188 -17.533 22.558 1.00 91.88 78 THR A N 1
ATOM 622 C CA . THR A 1 78 ? -4.228 -18.544 22.090 1.00 91.88 78 THR A CA 1
ATOM 623 C C . THR A 1 78 ? -4.620 -19.109 20.724 1.00 91.88 78 THR A C 1
ATOM 625 O O . THR A 1 78 ? -3.754 -19.549 19.966 1.00 91.88 78 THR A O 1
ATOM 628 N N . SER A 1 79 ? -5.902 -19.004 20.361 1.00 92.12 79 SER A N 1
ATOM 629 C CA . SER A 1 79 ? -6.432 -19.343 19.044 1.00 92.12 79 SER A CA 1
ATOM 630 C C . SER A 1 79 ? -6.346 -18.137 18.105 1.00 92.12 79 SER A C 1
ATOM 632 O O . SER A 1 79 ? -7.067 -17.151 18.248 1.00 92.12 79 SER A O 1
ATOM 634 N N . SER A 1 80 ? -5.474 -18.204 17.095 1.00 87.50 80 SER A N 1
ATOM 635 C CA . SER A 1 80 ? -5.339 -17.127 16.099 1.00 87.50 80 SER A CA 1
ATOM 636 C C . SER A 1 80 ? -6.614 -16.912 15.275 1.00 87.50 80 SER A C 1
ATOM 638 O O . SER A 1 80 ? -6.898 -15.783 14.867 1.00 87.50 80 SER A O 1
ATOM 640 N N . ALA A 1 81 ? -7.390 -17.978 15.054 1.00 89.06 81 ALA A N 1
ATOM 641 C CA . ALA A 1 81 ? -8.678 -17.920 14.373 1.00 89.06 81 ALA A CA 1
ATOM 642 C C . ALA A 1 81 ? -9.717 -17.171 15.217 1.00 89.06 81 ALA A C 1
ATOM 644 O O . ALA A 1 81 ? -10.320 -16.220 14.722 1.00 89.06 81 ALA A O 1
ATOM 645 N N . GLU A 1 82 ? -9.858 -17.531 16.498 1.00 91.19 82 GLU A N 1
ATOM 646 C CA . GLU A 1 82 ? -10.801 -16.867 17.409 1.00 91.19 82 GLU A CA 1
ATOM 647 C C . GLU A 1 82 ? -10.405 -15.411 17.659 1.00 91.19 82 GLU A C 1
ATOM 649 O O . GLU A 1 82 ? -11.255 -14.527 17.619 1.00 91.19 82 GLU A O 1
ATOM 654 N N . LEU A 1 83 ? -9.110 -15.124 17.825 1.00 90.06 83 LEU A N 1
ATOM 655 C CA . LEU A 1 83 ? -8.623 -13.753 17.964 1.00 90.06 83 LEU A CA 1
ATOM 656 C C . LEU A 1 83 ? -8.959 -12.896 16.732 1.00 90.06 83 LEU A C 1
ATOM 658 O O . LEU A 1 83 ? -9.371 -11.745 16.870 1.00 90.06 83 LEU A O 1
ATOM 662 N N . THR A 1 84 ? -8.803 -13.449 15.526 1.00 90.56 84 THR A N 1
ATOM 663 C CA . THR A 1 84 ? -9.129 -12.746 14.275 1.00 90.56 84 THR A CA 1
ATOM 664 C C . THR A 1 84 ? -10.632 -12.504 14.145 1.00 90.56 84 THR A C 1
ATOM 666 O O . THR A 1 84 ? -11.041 -11.400 13.780 1.00 90.56 84 THR A O 1
ATOM 669 N N . GLU A 1 85 ? -11.456 -13.507 14.459 1.00 90.81 85 GLU A N 1
ATOM 670 C CA . GLU A 1 85 ? -12.917 -13.377 14.487 1.00 90.81 85 GLU A CA 1
ATOM 671 C C . GLU A 1 85 ? -13.350 -12.312 15.499 1.00 90.81 85 GLU A C 1
ATOM 673 O O . GLU A 1 85 ? -14.147 -11.432 15.169 1.00 90.81 85 GLU A O 1
ATOM 678 N N . ALA A 1 86 ? -12.770 -12.338 16.700 1.00 91.56 86 ALA A N 1
ATOM 679 C CA . ALA A 1 86 ? -13.076 -11.400 17.767 1.00 91.56 86 ALA A CA 1
ATOM 680 C C . ALA A 1 86 ? -12.726 -9.959 17.400 1.00 91.56 86 ALA A C 1
ATOM 682 O O . ALA A 1 86 ? -13.547 -9.068 17.598 1.00 91.56 86 ALA A O 1
ATOM 683 N N . ILE A 1 87 ? -11.551 -9.718 16.813 1.00 89.12 87 ILE A N 1
ATOM 684 C CA . ILE A 1 87 ? -11.147 -8.374 16.381 1.00 89.12 87 ILE A CA 1
ATOM 685 C C . ILE A 1 87 ? -12.109 -7.812 15.323 1.00 89.12 87 ILE A C 1
ATOM 687 O O . ILE A 1 87 ? -12.516 -6.656 15.435 1.00 89.12 87 ILE A O 1
ATOM 691 N N . ASN A 1 88 ? -12.512 -8.616 14.332 1.00 91.12 88 ASN A N 1
ATOM 692 C CA . ASN A 1 88 ? -13.454 -8.167 13.297 1.00 91.12 88 ASN A CA 1
ATOM 693 C C . ASN A 1 88 ? -14.901 -8.041 13.822 1.00 91.12 88 ASN A C 1
ATOM 695 O O . ASN A 1 88 ? -15.693 -7.298 13.251 1.00 91.12 88 ASN A O 1
ATOM 699 N N . SER A 1 89 ? -15.251 -8.723 14.918 1.00 92.56 89 SER A N 1
ATOM 700 C CA . SER A 1 89 ? -16.613 -8.726 15.481 1.00 92.56 89 SER A CA 1
ATOM 701 C C . SER A 1 89 ? -16.807 -7.769 16.659 1.00 92.56 89 SER A C 1
ATOM 703 O O . SER A 1 89 ? -17.944 -7.489 17.036 1.00 92.56 89 SER A O 1
ATOM 705 N N . MET A 1 90 ? -15.723 -7.243 17.239 1.00 92.25 90 MET A N 1
ATOM 706 C CA . MET A 1 90 ? -15.744 -6.491 18.498 1.00 92.25 90 MET A CA 1
ATOM 707 C C . MET A 1 90 ? -16.742 -5.328 18.471 1.00 92.25 90 MET A C 1
ATOM 709 O O . MET A 1 90 ? -17.550 -5.188 19.383 1.00 92.25 90 MET A O 1
ATOM 713 N N . PHE A 1 91 ? -16.741 -4.522 17.407 1.00 95.19 91 PHE A N 1
ATOM 714 C CA . PHE A 1 91 ? -17.671 -3.398 17.278 1.00 95.19 91 PHE A CA 1
ATOM 715 C C . PHE A 1 91 ? -19.135 -3.848 17.285 1.00 95.19 91 PHE A C 1
ATOM 717 O O . PHE A 1 91 ? -19.978 -3.194 17.891 1.00 95.19 91 PHE A O 1
ATOM 724 N N . HIS A 1 92 ? -19.449 -4.976 16.643 1.00 94.50 92 HIS A N 1
ATOM 725 C CA . HIS A 1 92 ? -20.798 -5.533 16.659 1.00 94.50 92 HIS A CA 1
ATOM 726 C C . HIS A 1 92 ? -21.183 -6.044 18.046 1.00 94.50 92 HIS A C 1
ATOM 728 O O . HIS A 1 92 ? -22.283 -5.739 18.493 1.00 94.50 92 HIS A O 1
ATOM 734 N N . TRP A 1 93 ? -20.276 -6.708 18.765 1.00 95.38 93 TRP A N 1
ATOM 735 C CA . TRP A 1 93 ? -20.534 -7.141 20.142 1.00 95.38 93 TRP A CA 1
ATOM 736 C C . TRP A 1 93 ? -20.796 -5.951 21.076 1.00 95.38 93 TRP A C 1
ATOM 738 O O . TRP A 1 93 ? -21.781 -5.935 21.805 1.00 95.38 93 TRP A O 1
ATOM 748 N N . TYR A 1 94 ? -20.006 -4.879 20.990 1.00 97.19 94 TYR A N 1
ATOM 749 C CA . TYR A 1 94 ? -20.294 -3.656 21.750 1.00 97.19 94 TYR A CA 1
ATOM 750 C C . TYR A 1 94 ? -21.615 -2.990 21.347 1.00 97.19 94 TYR A C 1
ATOM 752 O O . TYR A 1 94 ? -22.312 -2.455 22.206 1.00 97.19 94 TYR A O 1
ATOM 760 N N . ARG A 1 95 ? -21.977 -3.026 20.061 1.00 95.56 95 ARG A N 1
ATOM 761 C CA . ARG A 1 95 ? -23.238 -2.462 19.560 1.00 95.56 95 ARG A CA 1
ATOM 762 C C . ARG A 1 95 ? -24.467 -3.254 20.012 1.00 95.56 95 ARG A C 1
ATOM 764 O O . ARG A 1 95 ? -25.515 -2.656 20.229 1.00 95.56 95 ARG A O 1
ATOM 771 N N . GLU A 1 96 ? -24.352 -4.576 20.109 1.00 95.25 96 GLU A N 1
ATOM 772 C CA . GLU A 1 96 ? -25.444 -5.486 20.485 1.00 95.25 96 GLU A CA 1
ATOM 773 C C . GLU A 1 96 ? -25.586 -5.671 22.001 1.00 95.25 96 GLU A C 1
ATOM 775 O O . GLU A 1 96 ? -26.648 -6.085 22.471 1.00 95.25 96 GLU A O 1
ATOM 780 N N . ALA A 1 97 ? -24.549 -5.349 22.777 1.00 97.12 97 ALA A N 1
ATOM 781 C CA . ALA A 1 97 ? -24.624 -5.345 24.230 1.00 97.12 97 ALA A CA 1
ATOM 782 C C . ALA A 1 97 ? -25.732 -4.403 24.726 1.00 97.12 97 ALA A C 1
ATOM 784 O O . ALA A 1 97 ? -25.903 -3.285 24.234 1.00 97.12 97 ALA A O 1
ATOM 785 N N . THR A 1 98 ? -26.474 -4.835 25.747 1.00 97.69 98 THR A N 1
ATOM 786 C CA . THR A 1 98 ? -27.577 -4.029 26.297 1.00 97.69 98 THR A CA 1
ATOM 787 C C . THR A 1 98 ? -27.056 -2.814 27.063 1.00 97.69 98 THR A C 1
ATOM 789 O O . THR A 1 98 ? -27.662 -1.744 27.029 1.00 97.69 98 THR A O 1
ATOM 792 N N . VAL A 1 99 ? -25.914 -2.966 27.735 1.00 98.12 99 VAL A N 1
ATOM 793 C CA . VAL A 1 99 ? -25.219 -1.890 28.442 1.00 98.12 99 VAL A CA 1
ATOM 794 C C . VAL A 1 99 ? -23.715 -2.136 28.419 1.00 98.12 99 VAL A C 1
ATOM 796 O O . VAL A 1 99 ? -23.261 -3.267 28.593 1.00 98.12 99 VAL A O 1
ATOM 799 N N . CYS A 1 100 ? -22.946 -1.070 28.218 1.00 98.56 100 CYS A N 1
ATOM 800 C CA . CYS A 1 100 ? -21.497 -1.072 28.351 1.00 98.56 100 CYS A CA 1
ATOM 801 C C . CYS A 1 100 ? -21.089 -0.388 29.659 1.00 98.56 100 CYS A C 1
ATOM 803 O O . CYS A 1 100 ? -21.422 0.777 29.898 1.00 98.56 100 CYS A O 1
ATOM 805 N N . TYR A 1 101 ? -20.368 -1.115 30.505 1.00 98.56 101 TYR A N 1
ATOM 806 C CA . TYR A 1 101 ? -19.752 -0.580 31.711 1.00 98.56 101 TYR A CA 1
ATOM 807 C C . TYR A 1 101 ? -18.332 -0.149 31.381 1.00 98.56 101 TYR A C 1
ATOM 809 O O . TYR A 1 101 ? -17.521 -0.962 30.944 1.00 98.56 101 TYR A O 1
ATOM 817 N N . VAL A 1 102 ? -18.023 1.128 31.588 1.00 98.19 102 VAL A N 1
ATOM 818 C CA . VAL A 1 102 ? -16.666 1.650 31.433 1.00 98.19 102 VAL A CA 1
ATOM 819 C C . VAL A 1 102 ? -16.041 1.767 32.812 1.00 98.19 102 VAL A C 1
ATOM 821 O O . VAL A 1 102 ? -16.434 2.634 33.585 1.00 98.19 102 VAL A O 1
ATOM 824 N N . TYR A 1 103 ? -15.066 0.913 33.109 1.00 97.38 103 TYR A N 1
ATOM 825 C CA . TYR A 1 103 ? -14.333 0.957 34.374 1.00 97.38 103 TYR A CA 1
ATOM 826 C C . TYR A 1 103 ? -13.061 1.802 34.242 1.00 97.38 103 TYR A C 1
ATOM 828 O O . TYR A 1 103 ? -12.158 1.478 33.459 1.00 97.38 103 TYR A O 1
ATOM 836 N N . LEU A 1 104 ? -12.988 2.885 35.019 1.00 96.06 104 LEU A N 1
ATOM 837 C CA . LEU A 1 104 ? -11.894 3.852 35.017 1.00 96.06 104 LEU A CA 1
ATOM 838 C C . LEU A 1 104 ? -11.027 3.685 36.272 1.00 96.06 104 LEU A C 1
ATOM 840 O O . LEU A 1 104 ? -11.212 4.374 37.272 1.00 96.06 104 LEU A O 1
ATOM 844 N N . SER A 1 105 ? -10.030 2.802 36.198 1.00 93.44 105 SER A N 1
ATOM 845 C CA . SER A 1 105 ? -9.118 2.514 37.318 1.00 93.44 105 SER A CA 1
ATOM 846 C C . SER A 1 105 ? -8.262 3.702 37.778 1.00 93.44 105 SER A C 1
ATOM 848 O O . SER A 1 105 ? -7.614 3.625 38.816 1.00 93.44 105 SER A O 1
ATOM 850 N N . ASP A 1 106 ? -8.215 4.789 37.005 1.00 93.25 106 ASP A N 1
ATOM 851 C CA . ASP A 1 106 ? -7.447 6.001 37.293 1.00 93.25 106 ASP A CA 1
ATOM 852 C C . ASP A 1 106 ? -8.304 7.223 37.648 1.00 93.25 106 ASP A C 1
ATOM 854 O O . ASP A 1 106 ? -7.767 8.324 37.774 1.00 93.25 106 ASP A O 1
ATOM 858 N N . VAL A 1 107 ? -9.613 7.035 37.843 1.00 92.44 107 VAL A N 1
ATOM 859 C CA . VAL A 1 107 ? -10.526 8.074 38.332 1.00 92.44 107 VAL A CA 1
ATOM 860 C C . VAL A 1 107 ? -10.869 7.779 39.784 1.00 92.44 107 VAL A C 1
ATOM 862 O O . VAL A 1 107 ? -11.328 6.687 40.110 1.00 92.44 107 VAL A O 1
ATOM 865 N N . ARG A 1 108 ? -10.609 8.748 40.665 1.00 89.06 108 ARG A N 1
ATOM 866 C CA . ARG A 1 108 ? -10.905 8.631 42.099 1.00 89.06 108 ARG A CA 1
ATOM 867 C C . ARG A 1 108 ? -12.399 8.832 42.379 1.00 89.06 108 ARG A C 1
ATOM 869 O O . ARG A 1 108 ? -13.036 9.560 41.616 1.00 89.06 108 ARG A O 1
ATOM 876 N N . PRO A 1 109 ? -12.929 8.276 43.483 1.00 83.38 109 PRO A N 1
ATOM 877 C CA . PRO A 1 109 ? -14.316 8.475 43.877 1.00 83.38 109 PRO A CA 1
ATOM 878 C C . PRO A 1 109 ? -14.669 9.934 44.144 1.00 83.38 109 PRO A C 1
ATOM 880 O O . PRO A 1 109 ? -13.830 10.743 44.555 1.00 83.38 109 PRO A O 1
ATOM 883 N N . LEU A 1 110 ? -15.937 10.282 43.920 1.00 69.69 110 LEU A N 1
ATOM 884 C CA . LEU A 1 110 ? -16.444 11.647 44.105 1.00 69.69 110 LEU A CA 1
ATOM 885 C C . LEU A 1 110 ? -16.358 12.122 45.566 1.00 69.69 110 LEU A C 1
ATOM 887 O O . LEU A 1 110 ? -16.239 13.323 45.803 1.00 69.69 110 LEU A O 1
ATOM 891 N N . CYS A 1 111 ? -16.383 11.208 46.541 1.00 63.94 111 CYS A N 1
ATOM 892 C CA . CYS A 1 111 ? -16.334 11.535 47.968 1.00 63.94 111 CYS A CA 1
ATOM 893 C C . CYS A 1 111 ? -14.957 12.001 48.478 1.00 63.94 111 CYS A C 1
ATOM 895 O O . CYS A 1 111 ? -14.892 12.583 49.558 1.00 63.94 111 CYS A O 1
ATOM 897 N N . ASP A 1 112 ? -13.882 11.805 47.703 1.00 54.53 112 ASP A N 1
ATOM 898 C CA . ASP A 1 112 ? -12.505 12.175 48.077 1.00 54.53 112 ASP A CA 1
ATOM 899 C C . ASP A 1 112 ? -12.084 13.569 47.546 1.00 54.53 112 ASP A C 1
ATOM 901 O O . ASP A 1 112 ? -10.913 13.957 47.613 1.00 54.53 112 ASP A O 1
ATOM 905 N N . ALA A 1 113 ? -13.029 14.330 46.980 1.00 50.72 113 ALA A N 1
ATOM 906 C CA . ALA A 1 113 ? -12.798 15.627 46.348 1.00 50.72 113 ALA A CA 1
ATOM 907 C C . ALA A 1 113 ? -12.871 16.796 47.347 1.00 50.72 113 ALA A C 1
ATOM 909 O O . ALA A 1 113 ? -13.946 17.302 47.659 1.00 50.72 113 ALA A O 1
ATOM 910 N N . ASP A 1 114 ? -11.708 17.276 47.786 1.00 48.41 114 ASP A N 1
ATOM 911 C CA . ASP A 1 114 ? -11.549 18.611 48.380 1.00 48.41 114 ASP A CA 1
ATOM 912 C C . ASP A 1 114 ? -12.013 19.701 47.379 1.00 48.41 114 ASP A C 1
ATOM 914 O O . ASP A 1 114 ? -12.001 19.450 46.170 1.00 48.41 114 ASP A O 1
ATOM 918 N N . GLU A 1 115 ? -12.392 20.902 47.846 1.00 46.38 115 GLU A N 1
ATOM 919 C CA . GLU A 1 115 ? -13.154 21.985 47.153 1.00 46.38 115 GLU A CA 1
ATOM 920 C C . GLU A 1 115 ? -12.651 22.463 45.755 1.00 46.38 115 GLU A C 1
ATOM 922 O O . GLU A 1 115 ? -13.240 23.342 45.124 1.00 46.38 115 GLU A O 1
ATOM 927 N N . SER A 1 116 ? -11.593 21.866 45.206 1.00 52.72 116 SER A N 1
ATOM 928 C CA . SER A 1 116 ? -10.953 22.176 43.924 1.00 52.72 116 SER A CA 1
ATOM 929 C C . SER A 1 116 ? -11.200 21.131 42.815 1.00 52.72 116 SER A C 1
ATOM 931 O O . SER A 1 116 ? -10.278 20.746 42.111 1.00 52.72 116 SER A O 1
ATOM 933 N N . ASN A 1 117 ? -12.439 20.662 42.629 1.00 56.53 117 ASN A N 1
ATOM 934 C CA . ASN A 1 117 ? -12.900 19.834 41.487 1.00 56.53 117 ASN A CA 1
ATOM 935 C C . ASN A 1 117 ? -11.885 18.797 40.890 1.00 56.53 117 ASN A C 1
ATOM 937 O O . ASN A 1 117 ? -11.714 18.758 39.664 1.00 56.53 117 ASN A O 1
ATOM 941 N N . PRO A 1 118 ? -11.184 17.957 41.690 1.00 60.16 118 PRO A N 1
ATOM 942 C CA . PRO A 1 118 ? -10.098 17.102 41.191 1.00 60.16 118 PRO A CA 1
ATOM 943 C C . PRO A 1 118 ? -10.623 15.911 40.377 1.00 60.16 118 PRO A C 1
ATOM 945 O O . PRO A 1 118 ? -10.015 15.510 39.389 1.00 60.16 118 PRO A O 1
ATOM 948 N N . THR A 1 119 ? -11.788 15.378 40.747 1.00 69.56 119 THR A N 1
ATOM 949 C CA . THR A 1 119 ? -12.383 14.156 40.180 1.00 69.56 119 THR A CA 1
ATOM 950 C C . THR A 1 119 ? -12.809 14.328 38.721 1.00 69.56 119 THR A C 1
ATOM 952 O O . THR A 1 119 ? -12.616 13.438 37.894 1.00 69.56 119 THR A O 1
ATOM 955 N N . ARG A 1 120 ? -13.308 15.515 38.345 1.00 80.12 120 ARG A N 1
ATOM 956 C CA . ARG A 1 120 ? -13.617 15.824 36.939 1.00 80.12 120 ARG A CA 1
ATOM 957 C C . ARG A 1 120 ? -12.350 15.968 36.096 1.00 80.12 120 ARG A C 1
ATOM 959 O O . ARG A 1 120 ? -12.358 15.618 34.918 1.00 80.12 120 ARG A O 1
ATOM 966 N N . LEU A 1 121 ? -11.260 16.451 36.692 1.00 84.88 121 LEU A N 1
ATOM 967 C CA . LEU A 1 121 ? -9.961 16.528 36.029 1.00 84.88 121 LEU A CA 1
ATOM 968 C C . LEU A 1 121 ? -9.348 15.134 35.827 1.00 84.88 121 LEU A C 1
ATOM 970 O O . LEU A 1 121 ? -8.773 14.887 34.769 1.00 84.88 121 LEU A O 1
ATOM 974 N N . ASP A 1 122 ? -9.507 14.227 36.794 1.00 89.62 122 ASP A N 1
ATOM 975 C CA . ASP A 1 122 ? -9.076 12.830 36.668 1.00 89.62 122 ASP A CA 1
ATOM 976 C C . ASP A 1 122 ? -9.816 12.129 35.524 1.00 89.62 122 ASP A C 1
ATOM 978 O O . ASP A 1 122 ? -9.176 11.501 34.685 1.00 89.62 122 ASP A O 1
ATOM 982 N N . PHE A 1 123 ? -11.135 12.328 35.403 1.00 92.00 123 PHE A N 1
ATOM 983 C CA . PHE A 1 123 ? -11.908 11.828 34.260 1.00 92.00 123 PHE A CA 1
ATOM 984 C C . PHE A 1 123 ? -11.361 12.348 32.925 1.00 92.00 123 PHE A C 1
ATOM 986 O O . PHE A 1 123 ? -11.078 11.565 32.021 1.00 92.00 123 PHE A O 1
ATOM 993 N N . GLN A 1 124 ? -11.133 13.661 32.810 1.00 90.69 124 GLN A N 1
ATOM 994 C CA . GLN A 1 124 ? -10.585 14.273 31.592 1.00 90.69 124 GLN A CA 1
ATOM 995 C C . GLN A 1 124 ? -9.186 13.765 31.226 1.00 90.69 124 GLN A C 1
ATOM 997 O O . GLN A 1 124 ? -8.803 13.798 30.057 1.00 90.69 124 GLN A O 1
ATOM 1002 N N . ARG A 1 125 ? -8.409 13.342 32.225 1.00 91.44 125 ARG A N 1
ATOM 1003 C CA . ARG A 1 125 ? -7.045 12.823 32.073 1.00 91.44 125 ARG A CA 1
ATOM 1004 C C . ARG A 1 125 ? -6.984 11.302 32.069 1.00 91.44 125 ARG A C 1
ATOM 1006 O O . ARG A 1 125 ? -5.880 10.763 31.966 1.00 91.44 125 ARG A O 1
ATOM 1013 N N . SER A 1 126 ? -8.127 10.624 32.177 1.00 94.81 126 SER A N 1
ATOM 1014 C CA . SER A 1 126 ? -8.157 9.173 32.236 1.00 94.81 126 SER A CA 1
ATOM 1015 C C . SER A 1 126 ? -7.504 8.608 30.987 1.00 94.81 126 SER A C 1
ATOM 1017 O O . SER A 1 126 ? -7.833 8.950 29.845 1.00 94.81 126 SER A O 1
ATOM 1019 N N . ARG A 1 127 ? -6.585 7.677 31.210 1.00 94.12 127 ARG A N 1
ATOM 1020 C CA . ARG A 1 127 ? -5.869 6.987 30.143 1.00 94.12 127 ARG A CA 1
ATOM 1021 C C . ARG A 1 127 ? -6.791 6.068 29.341 1.00 94.12 127 ARG A C 1
ATOM 1023 O O . ARG A 1 127 ? -6.353 5.486 28.349 1.00 94.12 127 ARG A O 1
ATOM 1030 N N . TRP A 1 128 ? -8.045 5.885 29.763 1.00 96.25 128 TRP A N 1
ATOM 1031 C CA . TRP A 1 128 ? -9.056 5.191 28.970 1.00 96.25 128 TRP A CA 1
ATOM 1032 C C . TRP A 1 128 ? -9.307 5.912 27.641 1.00 96.25 128 TRP A C 1
ATOM 1034 O O . TRP A 1 128 ? -9.358 5.255 26.602 1.00 96.25 128 TRP A O 1
ATOM 1044 N N . PHE A 1 129 ? -9.335 7.250 27.631 1.00 94.94 129 PHE A N 1
ATOM 1045 C CA . PHE A 1 129 ? -9.532 8.042 26.409 1.00 94.94 129 PHE A CA 1
ATOM 1046 C C . PHE A 1 129 ? -8.358 7.979 25.430 1.00 94.94 129 PHE A C 1
ATOM 1048 O O . PHE A 1 129 ? -8.546 8.223 24.239 1.00 94.94 129 PHE A O 1
ATOM 1055 N N . THR A 1 130 ? -7.162 7.623 25.905 1.00 92.81 130 THR A N 1
ATOM 1056 C CA . THR A 1 130 ? -5.966 7.543 25.061 1.00 92.81 130 THR A CA 1
ATOM 1057 C C . THR A 1 130 ? -5.750 6.160 24.462 1.00 92.81 130 THR A C 1
ATOM 1059 O O . THR A 1 130 ? -4.890 6.014 23.616 1.00 92.81 130 THR A O 1
ATOM 1062 N N . ARG A 1 131 ? -6.494 5.113 24.835 1.00 93.94 131 ARG A N 1
ATOM 1063 C CA . ARG A 1 131 ? -6.285 3.762 24.277 1.00 93.94 131 ARG A CA 1
ATOM 1064 C C . ARG A 1 131 ? -6.977 3.615 22.916 1.00 93.94 131 ARG A C 1
ATOM 1066 O O . ARG A 1 131 ? -8.129 3.992 22.789 1.00 93.94 131 ARG A O 1
ATOM 1073 N N . GLY A 1 132 ? -6.341 3.024 21.904 1.00 93.06 132 GLY A N 1
ATOM 1074 C CA . GLY A 1 132 ? -6.950 2.849 20.567 1.00 93.06 132 GLY A CA 1
ATOM 1075 C C . GLY A 1 132 ? -8.317 2.146 20.578 1.00 93.06 132 GLY A C 1
ATOM 1076 O O . GLY A 1 132 ? -9.307 2.700 20.107 1.00 93.06 132 GLY A O 1
ATOM 1077 N N . TRP A 1 133 ? -8.383 0.957 21.185 1.00 93.50 133 TRP A N 1
ATOM 1078 C CA . TRP A 1 133 ? -9.576 0.094 21.205 1.00 93.50 133 TRP A CA 1
ATOM 1079 C C . TRP A 1 133 ? -10.815 0.733 21.832 1.00 93.50 133 TRP A C 1
ATOM 1081 O O . TRP A 1 133 ? -11.909 0.564 21.296 1.00 93.50 133 TRP A O 1
ATOM 1091 N N . THR A 1 134 ? -10.638 1.569 22.859 1.00 94.94 134 THR A N 1
ATOM 1092 C CA . THR A 1 134 ? -11.754 2.209 23.575 1.00 94.94 134 THR A CA 1
ATOM 1093 C C . THR A 1 134 ? -12.547 3.180 22.698 1.00 94.94 134 THR A C 1
ATOM 1095 O O . THR A 1 134 ? -13.632 3.613 23.072 1.00 94.94 134 THR A O 1
ATOM 1098 N N . LEU A 1 135 ? -12.047 3.523 21.503 1.00 95.12 135 LEU A N 1
ATOM 1099 C CA . LEU A 1 135 ? -12.795 4.313 20.529 1.00 95.12 135 LEU A CA 1
ATOM 1100 C C . LEU A 1 135 ? -14.034 3.562 20.032 1.00 95.12 135 LEU A C 1
ATOM 1102 O O . LEU A 1 135 ? -15.117 4.139 19.973 1.00 95.12 135 LEU A O 1
ATOM 1106 N N . GLN A 1 136 ? -13.886 2.273 19.717 1.00 95.38 136 GLN A N 1
ATOM 1107 C CA . GLN A 1 136 ? -15.010 1.421 19.320 1.00 95.38 136 GLN A CA 1
ATOM 1108 C C . GLN A 1 136 ? -15.950 1.194 20.501 1.00 95.38 136 GLN A C 1
ATOM 1110 O O . GLN A 1 136 ? -17.163 1.271 20.345 1.00 95.38 136 GLN A O 1
ATOM 1115 N N . GLU A 1 137 ? -15.380 1.000 21.688 1.00 96.38 137 GLU A N 1
ATOM 1116 C CA . GLU A 1 137 ? -16.107 0.777 22.943 1.00 96.38 137 GLU A CA 1
ATOM 1117 C C . GLU A 1 137 ? -16.946 2.002 23.357 1.00 96.38 137 GLU A C 1
ATOM 1119 O O . GLU A 1 137 ? -17.984 1.856 23.995 1.00 96.38 137 GLU A O 1
ATOM 1124 N N . LEU A 1 138 ? -16.532 3.211 22.951 1.00 97.06 138 LEU A N 1
ATOM 1125 C CA . LEU A 1 138 ? -17.278 4.459 23.141 1.00 97.06 138 LEU A CA 1
ATOM 1126 C C . LEU A 1 138 ? -18.406 4.645 22.112 1.00 97.06 138 LEU A C 1
ATOM 1128 O O . LEU A 1 138 ? -19.500 5.123 22.440 1.00 97.06 138 LEU A O 1
ATOM 1132 N N . LEU A 1 139 ? -18.110 4.337 20.849 1.00 96.25 139 LEU A N 1
ATOM 1133 C CA . LEU A 1 139 ? -18.969 4.657 19.709 1.00 96.25 139 LEU A CA 1
ATOM 1134 C C . LEU A 1 139 ? -20.051 3.605 19.456 1.00 96.25 139 LEU A C 1
ATOM 1136 O O . LEU A 1 139 ? -21.167 3.974 19.102 1.00 96.25 139 LEU A O 1
ATOM 1140 N N . ALA A 1 140 ? -19.740 2.321 19.636 1.00 96.44 140 ALA A N 1
ATOM 1141 C CA . ALA A 1 140 ? -20.635 1.227 19.274 1.00 96.44 140 ALA A CA 1
ATOM 1142 C C . ALA A 1 140 ? -21.853 1.061 20.207 1.00 96.44 140 ALA A C 1
ATOM 1144 O O . ALA A 1 140 ? -22.960 0.933 19.679 1.00 96.44 140 ALA A O 1
ATOM 1145 N N . PRO A 1 141 ? -21.721 1.072 21.552 1.00 96.69 141 PRO A N 1
ATOM 1146 C CA . PRO A 1 141 ? -22.859 0.821 22.435 1.00 96.69 141 PRO A CA 1
ATOM 1147 C C . PRO A 1 141 ? -23.852 1.980 22.455 1.00 96.69 141 PRO A C 1
ATOM 1149 O O . PRO A 1 141 ? -23.463 3.149 22.549 1.00 96.69 141 PRO A O 1
ATOM 1152 N N . ALA A 1 142 ? -25.147 1.663 22.480 1.00 93.50 142 ALA A N 1
ATOM 1153 C CA . ALA A 1 142 ? -26.196 2.665 22.672 1.00 93.50 142 ALA A CA 1
ATOM 1154 C C . ALA A 1 142 ? -26.194 3.236 24.103 1.00 93.50 142 ALA A C 1
ATOM 1156 O O . ALA A 1 142 ? -26.353 4.442 24.292 1.00 93.50 142 ALA A O 1
ATOM 1157 N N . MET A 1 143 ? -25.958 2.386 25.109 1.00 96.50 143 MET A N 1
ATOM 1158 C CA . MET A 1 143 ? -25.938 2.761 26.524 1.00 96.50 143 MET A CA 1
ATOM 1159 C C . MET A 1 143 ? -24.559 2.509 27.138 1.00 96.50 143 MET A C 1
ATOM 1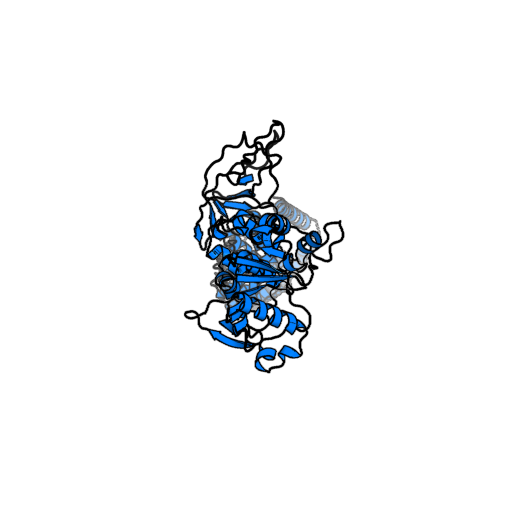161 O O . MET A 1 143 ? -24.048 1.391 27.098 1.00 96.50 143 MET A O 1
ATOM 1165 N N . ILE A 1 144 ? -23.973 3.557 27.723 1.00 98.25 144 ILE A N 1
ATOM 1166 C CA . ILE A 1 144 ? -22.689 3.501 28.429 1.00 98.25 144 ILE A CA 1
ATOM 1167 C C . ILE A 1 144 ? -22.837 4.156 29.794 1.00 98.25 144 ILE A C 1
ATOM 1169 O O . ILE A 1 144 ? -23.336 5.285 29.876 1.00 98.25 144 ILE A O 1
ATOM 1173 N N . ILE A 1 145 ? -22.341 3.472 30.822 1.00 97.88 145 ILE A N 1
ATOM 1174 C CA . ILE A 1 145 ? -22.235 3.974 32.192 1.00 97.88 145 ILE A CA 1
ATOM 1175 C C . ILE A 1 145 ? -20.760 3.928 32.601 1.00 97.88 145 ILE A C 1
ATOM 1177 O O . ILE A 1 145 ? -20.107 2.891 32.473 1.00 97.88 145 ILE A O 1
ATOM 1181 N N . PHE A 1 146 ? -20.231 5.063 33.047 1.00 97.56 146 PHE A N 1
ATOM 1182 C CA . PHE A 1 146 ? -18.863 5.215 33.524 1.00 97.56 146 PHE A CA 1
ATOM 1183 C C . PHE A 1 146 ? -18.814 4.988 35.030 1.00 97.56 146 PHE A C 1
ATOM 1185 O O . PHE A 1 146 ? -19.607 5.573 35.768 1.00 97.56 146 PHE A O 1
ATOM 1192 N N . PHE A 1 147 ? -17.850 4.186 35.462 1.00 95.69 147 PHE A N 1
ATOM 1193 C CA . PHE A 1 147 ? -17.570 3.881 36.856 1.00 95.69 147 PHE A CA 1
ATOM 1194 C C . PHE A 1 147 ? -16.136 4.265 37.195 1.00 95.69 147 PHE A C 1
ATOM 1196 O O . PHE A 1 147 ? -15.227 4.073 36.382 1.00 95.69 147 PHE A O 1
ATOM 1203 N N . ASP A 1 148 ? -15.939 4.809 38.388 1.00 93.88 148 ASP A N 1
ATOM 1204 C CA . ASP A 1 148 ? -14.612 5.111 38.920 1.00 93.88 148 ASP A CA 1
ATOM 1205 C C . ASP A 1 148 ? -13.902 3.856 39.470 1.00 93.88 148 ASP A C 1
ATOM 1207 O O . ASP A 1 148 ? -14.400 2.730 39.361 1.00 93.88 148 ASP A O 1
ATOM 1211 N N . GLN A 1 149 ? -12.722 4.039 40.070 1.00 92.31 149 GLN A N 1
ATOM 1212 C CA . GLN A 1 149 ? -11.923 2.945 40.631 1.00 92.31 149 GLN A CA 1
ATOM 1213 C C . GLN A 1 149 ? -12.611 2.179 41.783 1.00 92.31 149 GLN A C 1
ATOM 1215 O O . GLN A 1 149 ? -12.153 1.096 42.143 1.00 92.31 149 GLN A O 1
ATOM 1220 N N . ALA A 1 150 ? -13.671 2.728 42.387 1.00 91.94 150 ALA A N 1
ATOM 1221 C CA . ALA A 1 150 ? -14.444 2.098 43.457 1.00 91.94 150 ALA A CA 1
ATOM 1222 C C . ALA A 1 150 ? -15.753 1.462 42.956 1.00 91.94 150 ALA A C 1
ATOM 1224 O O . ALA A 1 150 ? -16.532 0.968 43.769 1.00 91.94 150 ALA A O 1
ATOM 1225 N N . TRP A 1 151 ? -15.975 1.425 41.635 1.00 94.00 151 TRP A N 1
ATOM 1226 C CA . TRP A 1 151 ? -17.233 0.994 41.017 1.00 94.00 151 TRP A CA 1
ATOM 1227 C C . TRP A 1 151 ? -18.437 1.880 41.376 1.00 94.00 151 TRP A C 1
ATOM 1229 O O . TRP A 1 151 ? -19.580 1.429 41.280 1.00 94.00 151 TRP A O 1
ATOM 1239 N N . GLU A 1 152 ? -18.210 3.146 41.740 1.00 92.06 152 GLU A N 1
ATOM 1240 C CA . GLU A 1 152 ? -19.291 4.122 41.885 1.00 92.06 152 GLU A CA 1
ATOM 1241 C C . GLU A 1 152 ? -19.612 4.768 40.531 1.00 92.06 152 GLU A C 1
ATOM 1243 O O . GLU A 1 152 ? -18.728 5.003 39.701 1.00 92.06 152 GLU A O 1
ATOM 1248 N N . GLU A 1 153 ? -20.899 5.013 40.271 1.00 93.31 153 GLU A N 1
ATOM 1249 C CA . GLU A 1 153 ? -21.339 5.611 39.011 1.00 93.31 153 GLU A CA 1
ATOM 1250 C C . GLU A 1 153 ? -20.861 7.065 38.914 1.00 93.31 153 GLU A C 1
ATOM 1252 O O . GLU A 1 153 ? -21.265 7.933 39.687 1.00 93.31 153 GLU A O 1
ATOM 1257 N N . PHE A 1 154 ? -20.045 7.342 37.900 1.00 91.94 154 PHE A N 1
ATOM 1258 C CA . PHE A 1 154 ? -19.562 8.682 37.583 1.00 91.94 154 PHE A CA 1
ATOM 1259 C C . PHE A 1 154 ? -20.521 9.431 36.639 1.00 91.94 154 PHE A C 1
ATOM 1261 O O . PHE A 1 154 ? -20.654 10.655 36.699 1.00 91.94 154 PHE A O 1
ATOM 1268 N N . GLY A 1 155 ? -21.191 8.705 35.740 1.00 93.38 155 GLY A N 1
ATOM 1269 C CA . GLY A 1 155 ? -22.202 9.246 34.830 1.00 93.38 155 GLY A CA 1
ATOM 1270 C C . GLY A 1 155 ? -22.370 8.420 33.556 1.00 93.38 155 GLY A C 1
ATOM 1271 O O . GLY A 1 155 ? -21.729 7.393 33.366 1.00 93.38 155 GLY A O 1
ATOM 1272 N N . THR A 1 156 ? -23.219 8.881 32.638 1.00 96.31 156 THR A N 1
ATOM 1273 C CA . THR A 1 156 ? -23.518 8.180 31.378 1.00 96.31 156 THR A CA 1
ATOM 1274 C C . THR A 1 156 ? -22.885 8.882 30.177 1.00 96.31 156 THR A C 1
ATOM 1276 O O . THR A 1 156 ? -22.582 10.076 30.233 1.00 96.31 156 THR A O 1
ATOM 1279 N N . LYS A 1 157 ? -22.741 8.188 29.036 1.00 96.19 157 LYS A N 1
ATOM 1280 C CA . LYS A 1 157 ? -22.307 8.841 27.777 1.00 96.19 157 LYS A CA 1
ATOM 1281 C C . LYS A 1 157 ? -23.202 10.028 27.404 1.00 96.19 157 LYS A C 1
ATOM 1283 O O . LYS A 1 157 ? -22.694 11.036 26.921 1.00 96.19 157 LYS A O 1
ATOM 1288 N N . ALA A 1 158 ? -24.507 9.941 27.669 1.00 93.75 158 ALA A N 1
ATOM 1289 C CA . ALA A 1 158 ? -25.437 11.036 27.415 1.00 93.75 158 ALA A CA 1
ATOM 1290 C C . ALA A 1 158 ? -25.160 12.244 28.327 1.00 93.75 158 ALA A C 1
ATOM 1292 O O . ALA A 1 158 ? -24.977 13.356 27.825 1.00 93.75 158 ALA A O 1
ATOM 1293 N N . SER A 1 159 ? -25.057 12.030 29.646 1.00 94.38 159 SER A N 1
ATOM 1294 C CA . SER A 1 159 ? -24.836 13.117 30.614 1.00 94.38 159 SER A CA 1
ATOM 1295 C C . SER A 1 159 ? -23.448 13.756 30.507 1.00 94.38 159 SER A C 1
ATOM 1297 O O . SER A 1 159 ? -23.287 14.927 30.841 1.00 94.38 159 SER A O 1
ATOM 1299 N N . LEU A 1 160 ? -22.455 13.014 30.009 1.00 95.25 160 LEU A N 1
ATOM 1300 C CA . LEU A 1 160 ? -21.066 13.462 29.859 1.00 95.25 160 LEU A CA 1
ATOM 1301 C C . LEU A 1 160 ? -20.697 13.832 28.413 1.00 95.25 160 LEU A C 1
ATOM 1303 O O . LEU A 1 160 ? -19.535 14.131 28.144 1.00 95.25 160 LEU A O 1
ATOM 1307 N N . SER A 1 161 ? -21.659 13.840 27.484 1.00 94.12 161 SER A N 1
ATOM 1308 C CA . SER A 1 161 ? -21.420 14.011 26.040 1.00 94.12 161 SER A CA 1
ATOM 1309 C C . SER A 1 161 ? -20.579 15.243 25.691 1.00 94.12 161 SER A C 1
ATOM 1311 O O . SER A 1 161 ? -19.641 15.124 24.907 1.00 94.12 161 SER A O 1
ATOM 1313 N N . SER A 1 162 ? -20.832 16.393 26.322 1.00 91.25 162 SER A N 1
ATOM 1314 C CA . SER A 1 162 ? -20.047 17.614 26.083 1.00 91.25 162 SER A CA 1
ATOM 1315 C C . SER A 1 162 ? -18.592 17.500 26.552 1.00 91.25 162 SER A C 1
ATOM 1317 O O . SER A 1 162 ? -17.662 17.901 25.852 1.00 91.25 162 SER A O 1
ATOM 1319 N N . GLU A 1 163 ? -18.365 16.869 27.707 1.00 91.94 163 GLU A N 1
ATOM 1320 C CA . GLU A 1 163 ? -17.014 16.636 28.225 1.00 91.94 163 GLU A CA 1
ATOM 1321 C C . GLU A 1 163 ? -16.256 15.632 27.345 1.00 91.94 163 GLU A C 1
ATOM 1323 O O . GLU A 1 163 ? -15.113 15.875 26.962 1.00 91.94 163 GLU A O 1
ATOM 1328 N N . ILE A 1 164 ? -16.916 14.536 26.959 1.00 94.94 164 ILE A N 1
ATOM 1329 C CA . ILE A 1 164 ? -16.352 13.507 26.078 1.00 94.94 164 ILE A CA 1
ATOM 1330 C C . ILE A 1 164 ? -16.041 14.094 24.697 1.00 94.94 164 ILE A C 1
ATOM 1332 O O . ILE A 1 164 ? -14.968 13.828 24.156 1.00 94.94 164 ILE A O 1
ATOM 1336 N N . SER A 1 165 ? -16.928 14.922 24.140 1.00 89.94 165 SER A N 1
ATOM 1337 C CA . SER A 1 165 ? -16.716 15.635 22.873 1.00 89.94 165 SER A CA 1
ATOM 1338 C C . SER A 1 165 ? -15.471 16.516 22.939 1.00 89.94 165 SER A C 1
ATOM 1340 O O . SER A 1 165 ? -14.607 16.448 22.065 1.00 89.94 165 SER A O 1
ATOM 1342 N N . ARG A 1 166 ? -15.293 17.263 24.035 1.00 88.12 166 ARG A N 1
ATOM 1343 C CA . ARG A 1 166 ? -14.107 18.103 24.249 1.00 88.12 166 ARG A CA 1
ATOM 1344 C C . ARG A 1 166 ? -12.808 17.294 24.340 1.00 88.12 166 ARG A C 1
ATOM 1346 O O . ARG A 1 166 ? -11.779 17.763 23.862 1.00 88.12 166 ARG A O 1
ATOM 1353 N N . ILE A 1 167 ? -12.843 16.108 24.951 1.00 88.62 167 ILE A N 1
ATOM 1354 C CA . ILE A 1 167 ? -11.673 15.222 25.093 1.00 88.62 167 ILE A CA 1
ATOM 1355 C C . ILE A 1 167 ? -11.335 14.534 23.763 1.00 88.62 167 ILE A C 1
ATOM 1357 O O . ILE A 1 167 ? -10.171 14.446 23.383 1.00 88.62 167 ILE A O 1
ATOM 1361 N N . THR A 1 168 ? -12.349 14.023 23.065 1.00 87.50 168 THR A N 1
ATOM 1362 C CA . THR A 1 168 ? -12.178 13.088 21.939 1.00 87.50 168 THR A CA 1
ATOM 1363 C C . THR A 1 168 ? -12.323 13.732 20.567 1.00 87.50 168 THR A C 1
ATOM 1365 O O . THR A 1 168 ? -11.985 13.100 19.570 1.00 87.50 168 THR A O 1
ATOM 1368 N N . THR A 1 169 ? -12.821 14.969 20.499 1.00 84.00 169 THR A N 1
ATOM 1369 C CA . THR A 1 169 ? -13.222 15.688 19.274 1.00 84.00 169 THR A CA 1
ATOM 1370 C C . THR A 1 169 ? -14.389 15.054 18.504 1.00 84.00 169 THR A C 1
ATOM 1372 O O . THR A 1 169 ? -14.710 15.479 17.393 1.00 84.00 169 THR A O 1
ATOM 1375 N N . ILE A 1 170 ? -15.054 14.054 19.091 1.00 86.12 170 ILE A N 1
ATOM 1376 C CA . ILE A 1 170 ? -16.238 13.410 18.517 1.00 86.12 170 ILE A CA 1
ATOM 1377 C C . ILE A 1 170 ? -17.452 14.320 18.752 1.00 86.12 170 ILE A C 1
ATOM 1379 O O . ILE A 1 170 ? -17.706 14.675 19.904 1.00 86.12 170 ILE A O 1
ATOM 1383 N N . PRO A 1 171 ? -18.234 14.677 17.715 1.00 82.81 171 PRO A N 1
ATOM 1384 C CA . PRO A 1 171 ? -19.400 15.539 17.881 1.00 82.81 171 PRO A CA 1
ATOM 1385 C C . PRO A 1 171 ? -20.405 14.991 18.901 1.00 82.81 171 PRO A C 1
ATOM 1387 O O . PRO A 1 171 ? -20.709 13.797 18.907 1.00 82.81 171 PRO A O 1
ATOM 1390 N N . GLU A 1 172 ? -20.994 15.877 19.710 1.00 89.94 172 GLU A N 1
ATOM 1391 C CA . GLU A 1 172 ? -22.013 15.494 20.701 1.00 89.94 172 GLU A CA 1
ATOM 1392 C C . GLU A 1 172 ? -23.197 14.762 20.054 1.00 89.94 172 GLU A C 1
ATOM 1394 O O . GLU A 1 172 ? -23.698 13.797 20.625 1.00 89.94 172 GLU A O 1
ATOM 1399 N N . ALA A 1 173 ? -23.584 15.149 18.832 1.00 86.62 173 ALA A N 1
ATOM 1400 C CA . ALA A 1 173 ? -24.655 14.497 18.079 1.00 86.62 173 ALA A CA 1
ATOM 1401 C C . ALA A 1 173 ? -24.372 13.010 17.790 1.00 86.62 173 ALA A C 1
ATOM 1403 O O . ALA A 1 173 ? -25.270 12.174 17.874 1.00 86.62 173 ALA A O 1
ATOM 1404 N N . VAL A 1 174 ? -23.110 12.658 17.523 1.00 89.31 174 VAL A N 1
ATOM 1405 C CA . VAL A 1 174 ? -22.683 11.262 17.336 1.00 89.31 174 VAL A CA 1
ATOM 1406 C C . VAL A 1 174 ? -22.699 10.520 18.674 1.00 89.31 174 VAL A C 1
ATOM 1408 O O . VAL A 1 174 ? -23.213 9.408 18.762 1.00 89.31 174 VAL A O 1
ATOM 1411 N N . LEU A 1 175 ? -22.190 11.140 19.745 1.00 93.38 175 LEU A N 1
ATOM 1412 C CA . LEU A 1 175 ? -22.153 10.533 21.084 1.00 93.38 175 LEU A CA 1
ATOM 1413 C C . LEU A 1 175 ? -23.553 10.272 21.659 1.00 93.38 175 LEU A C 1
ATOM 1415 O O . LEU A 1 175 ? -23.754 9.274 22.352 1.00 93.38 175 LEU A O 1
ATOM 1419 N N . GLN A 1 176 ? -24.506 11.156 21.365 1.00 92.06 176 GLN A N 1
ATOM 1420 C CA . GLN A 1 176 ? -25.908 11.050 21.772 1.00 92.06 176 GLN A CA 1
ATOM 1421 C C . GLN A 1 176 ? -26.738 10.148 20.842 1.00 92.06 176 GLN A C 1
ATOM 1423 O O . GLN A 1 176 ? -27.890 9.860 21.155 1.00 92.06 176 GLN A O 1
ATOM 1428 N N . GLY A 1 177 ? -26.178 9.704 19.711 1.00 88.50 177 GLY A N 1
ATOM 1429 C CA . GLY A 1 177 ? -26.871 8.867 18.730 1.00 88.50 177 GLY A CA 1
ATOM 1430 C C . GLY A 1 177 ? -27.919 9.604 17.888 1.00 88.50 177 GLY A C 1
ATOM 1431 O O . GLY A 1 177 ? -28.749 8.956 17.258 1.00 88.50 177 GLY A O 1
ATOM 1432 N N . THR A 1 178 ? -27.904 10.942 17.867 1.00 89.31 178 THR A N 1
ATOM 1433 C CA . THR A 1 178 ? -28.797 11.755 17.019 1.00 89.31 178 THR A CA 1
ATOM 1434 C C . THR A 1 178 ? -28.274 11.912 15.591 1.00 89.31 178 THR A C 1
ATOM 1436 O O . THR A 1 178 ? -29.052 12.242 14.698 1.00 89.31 178 THR A O 1
ATOM 1439 N N . GLN A 1 179 ? -26.985 11.641 15.366 1.00 84.69 179 GLN A N 1
ATOM 1440 C CA . GLN A 1 179 ? -26.345 11.575 14.053 1.00 84.69 179 GLN A CA 1
ATOM 1441 C C . GLN A 1 179 ? -25.653 10.220 13.878 1.00 84.69 179 GLN A C 1
ATOM 1443 O O . GLN A 1 179 ? -24.971 9.748 14.792 1.00 84.69 179 GLN A O 1
ATOM 1448 N N . SER A 1 180 ? -25.802 9.598 12.706 1.00 84.69 180 SER A N 1
ATOM 1449 C CA . SER A 1 180 ? -25.142 8.319 12.426 1.00 84.69 180 SER A CA 1
ATOM 1450 C C . SER A 1 180 ? -23.648 8.513 12.157 1.00 84.69 180 SER A C 1
ATOM 1452 O O . SER A 1 180 ? -23.239 9.469 11.500 1.00 84.69 180 SER A O 1
ATOM 1454 N N . ILE A 1 181 ? -22.818 7.566 12.604 1.00 85.56 181 ILE A N 1
ATOM 1455 C CA . ILE A 1 181 ? -21.372 7.556 12.320 1.00 85.56 181 ILE A CA 1
ATOM 1456 C C . ILE A 1 181 ? -21.111 7.460 10.808 1.00 85.56 181 ILE A C 1
ATOM 1458 O O . ILE A 1 181 ? -20.150 8.047 10.316 1.00 85.56 181 ILE A O 1
ATOM 1462 N N . ASP A 1 182 ? -21.981 6.780 10.057 1.00 80.69 182 ASP A N 1
ATOM 1463 C CA . ASP A 1 182 ? -21.848 6.623 8.602 1.00 80.69 182 ASP A CA 1
ATOM 1464 C C . ASP A 1 182 ? -22.087 7.928 7.826 1.00 80.69 182 ASP A C 1
ATOM 1466 O O . ASP A 1 182 ? -21.677 8.046 6.672 1.00 80.69 182 ASP A O 1
ATOM 1470 N N . GLU A 1 183 ? -22.720 8.922 8.456 1.00 73.00 183 GLU A N 1
ATOM 1471 C CA . GLU A 1 183 ? -22.905 10.268 7.900 1.00 73.00 183 GLU A CA 1
ATOM 1472 C C . GLU A 1 183 ? -21.670 11.154 8.116 1.00 73.00 183 GLU A C 1
ATOM 1474 O O . GLU A 1 183 ? -21.548 12.219 7.506 1.00 73.00 183 GLU A O 1
ATOM 1479 N N . ILE A 1 184 ? -20.742 10.727 8.979 1.00 74.75 184 ILE A N 1
ATOM 1480 C CA . ILE A 1 184 ? -19.512 11.452 9.271 1.00 74.75 184 ILE A CA 1
ATOM 1481 C C . ILE A 1 184 ? -18.432 11.089 8.257 1.00 74.75 184 ILE A C 1
ATOM 1483 O O . ILE A 1 184 ? -18.158 9.915 7.983 1.00 74.75 184 ILE A O 1
ATOM 1487 N N . SER A 1 185 ? -17.752 12.129 7.769 1.00 67.00 185 SER A N 1
ATOM 1488 C CA . SER A 1 185 ? -16.656 11.966 6.823 1.00 67.00 185 SER A CA 1
ATOM 1489 C C . SER A 1 185 ? -15.571 11.030 7.366 1.00 67.00 185 SER A C 1
ATOM 1491 O O . SER A 1 185 ? -15.228 11.070 8.551 1.00 67.00 185 SER A O 1
ATOM 1493 N N . ILE A 1 186 ? -14.991 10.204 6.505 1.00 76.88 186 ILE A N 1
ATOM 1494 C CA . ILE A 1 186 ? -13.863 9.335 6.835 1.00 76.88 186 ILE A CA 1
ATOM 1495 C C . ILE A 1 186 ? -12.694 10.126 7.411 1.00 76.88 186 ILE A C 1
ATOM 1497 O O . ILE A 1 186 ? -12.116 9.663 8.386 1.00 76.88 186 ILE A O 1
ATOM 1501 N N . ALA A 1 187 ? -12.368 11.315 6.894 1.00 64.31 187 ALA A N 1
ATOM 1502 C CA . ALA A 1 187 ? -11.312 12.153 7.477 1.00 64.31 187 ALA A CA 1
ATOM 1503 C C . ALA A 1 187 ? -11.580 12.463 8.950 1.00 64.31 187 ALA A C 1
ATOM 1505 O O . ALA A 1 187 ? -10.694 12.324 9.792 1.00 64.31 187 ALA A O 1
ATOM 1506 N N . THR A 1 188 ? -12.812 12.868 9.261 1.00 71.06 188 THR A N 1
ATOM 1507 C CA . THR A 1 188 ? -13.229 13.171 10.631 1.00 71.06 188 THR A CA 1
ATOM 1508 C C . THR A 1 188 ? -13.219 11.909 11.492 1.00 71.06 188 THR A C 1
ATOM 1510 O O . THR A 1 188 ? -12.700 11.935 12.599 1.00 71.06 188 THR A O 1
ATOM 1513 N N . ARG A 1 189 ? -13.712 10.775 10.982 1.00 86.56 189 ARG A N 1
ATOM 1514 C CA . ARG A 1 189 ? -13.654 9.500 11.715 1.00 86.56 189 ARG A CA 1
ATOM 1515 C C . ARG A 1 189 ? -12.217 9.047 11.981 1.00 86.56 189 ARG A C 1
ATOM 1517 O O . ARG A 1 189 ? -11.917 8.575 13.072 1.00 86.56 189 ARG A O 1
ATOM 1524 N N . MET A 1 190 ? -11.319 9.225 11.010 1.00 84.88 190 MET A N 1
ATOM 1525 C CA . MET A 1 190 ? -9.891 8.926 11.144 1.00 84.88 190 MET A CA 1
ATOM 1526 C C . MET A 1 190 ? -9.241 9.825 12.195 1.00 84.88 190 MET A C 1
ATOM 1528 O O . MET A 1 190 ? -8.453 9.344 13.007 1.00 84.88 190 MET A O 1
ATOM 1532 N N . SER A 1 191 ? -9.582 11.116 12.230 1.00 80.06 191 SER A N 1
ATOM 1533 C CA . SER A 1 191 ? -8.981 12.057 13.179 1.00 80.06 191 SER A CA 1
ATOM 1534 C C . SER A 1 191 ? -9.322 11.743 14.642 1.00 80.06 191 SER A C 1
ATOM 1536 O O . SER A 1 191 ? -8.529 12.072 15.523 1.00 80.06 191 SER A O 1
ATOM 1538 N N . TRP A 1 192 ? -10.408 11.016 14.925 1.00 88.44 192 TRP A N 1
ATOM 1539 C CA . TRP A 1 192 ? -10.751 10.565 16.284 1.00 88.44 192 TRP A CA 1
ATOM 1540 C C . TRP A 1 192 ? -9.723 9.607 16.908 1.00 88.44 192 TRP A C 1
ATOM 1542 O O . TRP A 1 192 ? -9.697 9.434 18.130 1.00 88.44 192 TRP A O 1
ATOM 1552 N N . ALA A 1 193 ? -8.855 8.999 16.094 1.00 92.69 193 ALA A N 1
ATOM 1553 C CA . ALA A 1 193 ? -7.737 8.180 16.560 1.00 92.69 193 ALA A CA 1
ATOM 1554 C C . ALA A 1 193 ? -6.401 8.938 16.652 1.00 92.69 193 ALA A C 1
ATOM 1556 O O . ALA A 1 193 ? -5.394 8.349 17.035 1.00 92.69 193 ALA A O 1
ATOM 1557 N N . ALA A 1 194 ? -6.366 10.238 16.340 1.00 85.88 194 ALA A N 1
ATOM 1558 C CA . ALA A 1 194 ? -5.138 11.038 16.279 1.00 85.88 194 ALA A CA 1
ATOM 1559 C C . ALA A 1 194 ? -4.325 11.075 17.577 1.00 85.88 194 ALA A C 1
ATOM 1561 O O . ALA A 1 194 ? -3.099 11.126 17.527 1.00 85.88 194 ALA A O 1
ATOM 1562 N N . TYR A 1 195 ? -5.008 11.065 18.719 1.00 85.44 195 TYR A N 1
ATOM 1563 C CA . TYR A 1 195 ? -4.397 11.159 20.046 1.00 85.44 195 TYR A CA 1
ATOM 1564 C C . TYR A 1 195 ? -4.504 9.848 20.828 1.00 85.44 195 TYR A C 1
ATOM 1566 O O . TYR A 1 195 ? -4.498 9.855 22.059 1.00 85.44 195 TYR A O 1
ATOM 1574 N N . ARG A 1 196 ? -4.658 8.728 20.113 1.00 91.69 196 ARG A N 1
ATOM 1575 C CA . ARG A 1 196 ? -4.769 7.403 20.714 1.00 91.69 196 ARG A CA 1
ATOM 1576 C C . ARG A 1 196 ? -3.485 6.602 20.531 1.00 91.69 196 ARG A C 1
ATOM 1578 O O . ARG A 1 196 ? -2.887 6.588 19.462 1.00 91.69 196 ARG A O 1
ATOM 1585 N N . ASP A 1 197 ? -3.131 5.885 21.585 1.00 91.00 197 ASP A N 1
ATOM 1586 C CA . ASP A 1 197 ? -1.994 4.996 21.715 1.00 91.00 197 ASP A CA 1
ATOM 1587 C C . ASP A 1 197 ? -2.442 3.534 21.682 1.00 91.00 197 ASP A C 1
ATOM 1589 O O . ASP A 1 197 ? -3.475 3.131 22.238 1.00 91.00 197 ASP A O 1
ATOM 1593 N N . THR A 1 198 ? -1.606 2.704 21.073 1.00 93.00 198 THR A N 1
ATOM 1594 C CA . THR A 1 198 ? -1.790 1.257 21.007 1.00 93.00 198 THR A CA 1
ATOM 1595 C C . THR A 1 198 ? -0.516 0.529 21.416 1.00 93.00 198 THR A C 1
ATOM 1597 O O . THR A 1 198 ? 0.590 1.044 21.277 1.00 93.00 198 THR A O 1
ATOM 1600 N N . ALA A 1 199 ? -0.664 -0.686 21.954 1.00 89.50 199 ALA A N 1
ATOM 1601 C CA . ALA A 1 199 ? 0.481 -1.481 22.406 1.00 89.50 199 ALA A CA 1
ATOM 1602 C C . ALA A 1 199 ? 1.367 -1.928 21.232 1.00 89.50 199 ALA A C 1
ATOM 1604 O O . ALA A 1 199 ? 2.592 -1.961 21.350 1.00 89.50 199 ALA A O 1
ATOM 1605 N N . ARG A 1 200 ? 0.747 -2.266 20.096 1.00 90.75 200 ARG A N 1
ATOM 1606 C CA . ARG A 1 200 ? 1.422 -2.512 18.817 1.00 90.75 200 ARG A CA 1
ATOM 1607 C C . ARG A 1 200 ? 1.049 -1.416 17.832 1.00 90.75 200 ARG A C 1
ATOM 1609 O O . ARG A 1 200 ? -0.068 -0.907 17.875 1.00 90.75 200 ARG A O 1
ATOM 1616 N N . VAL A 1 201 ? 1.967 -1.067 16.935 1.00 89.88 201 VAL A N 1
ATOM 1617 C CA . VAL A 1 201 ? 1.752 0.010 15.953 1.00 89.88 201 VAL A CA 1
ATO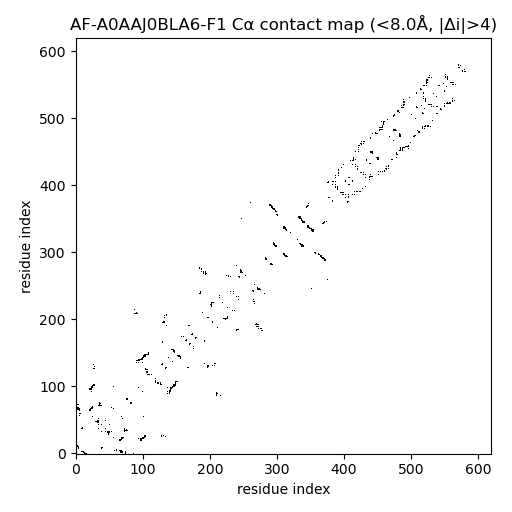M 1618 C C . VAL A 1 201 ? 0.577 -0.324 15.032 1.00 89.88 201 VAL A C 1
ATOM 1620 O O . VAL A 1 201 ? -0.228 0.542 14.726 1.00 89.88 201 VAL A O 1
ATOM 1623 N N . GLU A 1 202 ? 0.440 -1.590 14.643 1.00 93.38 202 GLU A N 1
ATOM 1624 C CA . GLU A 1 202 ? -0.605 -2.092 13.749 1.00 93.38 202 GLU A CA 1
ATOM 1625 C C . GLU A 1 202 ? -2.013 -1.984 14.347 1.00 93.38 202 GLU A C 1
ATOM 1627 O O . GLU A 1 202 ? -2.988 -1.807 13.616 1.00 93.38 202 GLU A O 1
ATOM 1632 N N . ASP A 1 203 ? -2.127 -2.072 15.677 1.00 94.00 203 ASP A N 1
ATOM 1633 C CA . ASP A 1 203 ? -3.418 -2.065 16.370 1.00 94.00 203 ASP A CA 1
ATOM 1634 C C . ASP A 1 203 ? -4.168 -0.739 16.178 1.00 94.00 203 ASP A C 1
ATOM 1636 O O . ASP A 1 203 ? -5.386 -0.726 16.329 1.00 94.00 203 ASP A O 1
ATOM 1640 N N . ILE A 1 204 ? -3.486 0.352 15.793 1.00 94.81 204 ILE A N 1
ATOM 1641 C CA . ILE A 1 204 ? -4.146 1.625 15.458 1.00 94.81 204 ILE A CA 1
ATOM 1642 C C . ILE A 1 204 ? -5.089 1.483 14.258 1.00 94.81 204 ILE A C 1
ATOM 1644 O O . ILE A 1 204 ? -6.076 2.201 14.150 1.00 94.81 204 ILE A O 1
ATOM 1648 N N . ALA A 1 205 ? -4.793 0.549 13.351 1.00 94.81 205 ALA A N 1
ATOM 1649 C CA . ALA A 1 205 ? -5.645 0.235 12.217 1.00 94.81 205 ALA A CA 1
ATOM 1650 C C . ALA A 1 205 ? -6.771 -0.718 12.629 1.00 94.81 205 ALA A C 1
ATOM 1652 O O . ALA A 1 205 ? -7.933 -0.517 12.283 1.00 94.81 205 ALA A O 1
ATOM 1653 N N . TYR A 1 206 ? -6.433 -1.748 13.406 1.00 94.81 206 TYR A N 1
ATOM 1654 C CA . TYR A 1 206 ? -7.388 -2.778 13.812 1.00 94.81 206 TYR A CA 1
ATOM 1655 C C . TYR A 1 206 ? -8.461 -2.250 14.763 1.00 94.81 206 TYR A C 1
ATOM 1657 O O . TYR A 1 206 ? -9.613 -2.677 14.688 1.00 94.81 206 TYR A O 1
ATOM 1665 N N . CYS A 1 207 ? -8.134 -1.254 15.588 1.00 94.69 207 CYS A N 1
ATOM 1666 C CA . CYS A 1 207 ? -9.116 -0.592 16.436 1.00 94.69 207 CYS A CA 1
ATOM 1667 C C . CYS A 1 207 ? -10.087 0.326 15.670 1.00 94.69 207 CYS A C 1
ATOM 1669 O O . CYS A 1 207 ? -10.908 0.983 16.300 1.00 94.69 207 CYS A O 1
ATOM 1671 N N . LEU A 1 208 ? -9.997 0.413 14.340 1.00 95.81 208 LEU A N 1
ATOM 1672 C CA . LEU A 1 208 ? -10.868 1.247 13.508 1.00 95.81 208 LEU A CA 1
ATOM 1673 C C . LEU A 1 208 ? -11.798 0.442 12.594 1.00 95.81 208 LEU A C 1
ATOM 1675 O O . LEU A 1 208 ? -12.700 1.027 11.997 1.00 95.81 208 LEU A O 1
ATOM 1679 N N . LEU A 1 209 ? -11.621 -0.880 12.497 1.00 94.88 209 LEU A N 1
ATOM 1680 C CA . LEU A 1 209 ? -12.341 -1.735 11.542 1.00 94.88 209 LEU A CA 1
ATOM 1681 C C . LEU A 1 209 ? -13.859 -1.561 11.611 1.00 94.88 209 LEU A C 1
ATOM 1683 O O . LEU A 1 209 ? -14.498 -1.292 10.595 1.00 94.88 209 LEU A O 1
ATOM 1687 N N . GLY A 1 210 ? -14.431 -1.622 12.813 1.00 92.88 210 GLY A N 1
ATOM 1688 C CA . GLY A 1 210 ? -15.872 -1.499 12.996 1.00 92.88 210 GLY A CA 1
ATOM 1689 C C . GLY A 1 210 ? -16.419 -0.089 12.788 1.00 92.88 210 GLY A C 1
ATOM 1690 O O . GLY A 1 210 ? -17.543 0.056 12.320 1.00 92.88 210 GLY A O 1
ATOM 1691 N N . ILE A 1 211 ? -15.616 0.952 13.040 1.00 94.06 211 ILE A N 1
ATOM 1692 C CA . ILE A 1 211 ? -16.001 2.360 12.806 1.00 94.06 211 ILE A CA 1
ATOM 1693 C C . ILE A 1 211 ? -16.188 2.634 11.313 1.00 94.06 211 ILE A C 1
ATOM 1695 O O . ILE A 1 211 ? -17.001 3.479 10.931 1.00 94.06 211 ILE A O 1
ATOM 1699 N N . PHE A 1 212 ? -15.433 1.926 10.475 1.00 93.00 212 PHE A N 1
ATOM 1700 C CA . PHE A 1 212 ? -15.525 2.012 9.021 1.00 93.00 212 PHE A CA 1
ATOM 1701 C C . PHE A 1 212 ? -16.285 0.849 8.382 1.00 93.00 212 PHE A C 1
ATOM 1703 O O . PHE A 1 212 ? -16.431 0.835 7.162 1.00 93.00 212 PHE A O 1
ATOM 1710 N N . ASN A 1 213 ? -16.780 -0.095 9.187 1.00 90.75 213 ASN A N 1
ATOM 1711 C CA . ASN A 1 213 ? -17.481 -1.290 8.729 1.00 90.75 213 ASN A CA 1
ATOM 1712 C C . ASN A 1 213 ? -16.693 -2.070 7.653 1.00 90.75 213 ASN A C 1
ATOM 1714 O O . ASN A 1 213 ? -17.231 -2.447 6.610 1.00 90.75 213 ASN A O 1
ATOM 1718 N N . VAL A 1 214 ? -15.397 -2.282 7.899 1.00 91.19 214 VAL A N 1
ATOM 1719 C CA . VAL A 1 214 ? -14.491 -3.034 7.018 1.00 91.19 214 VAL A CA 1
ATOM 1720 C C . VAL A 1 214 ? -13.902 -4.235 7.737 1.00 91.19 214 VAL A C 1
ATOM 1722 O O . VAL A 1 214 ? -13.635 -4.184 8.933 1.00 91.19 214 VAL A O 1
ATOM 1725 N N . ASN A 1 215 ? -13.630 -5.293 6.977 1.00 88.25 215 ASN A N 1
ATOM 1726 C CA . ASN A 1 215 ? -12.992 -6.504 7.479 1.00 88.25 215 ASN A CA 1
ATOM 1727 C C . ASN A 1 215 ? -11.661 -6.711 6.767 1.00 88.25 215 ASN A C 1
ATOM 1729 O O . ASN A 1 215 ? -11.583 -6.596 5.544 1.00 88.25 215 ASN A O 1
ATOM 1733 N N . MET A 1 216 ? -10.618 -7.063 7.518 1.00 87.88 216 MET A N 1
ATOM 1734 C CA . MET A 1 216 ? -9.304 -7.342 6.939 1.00 87.88 216 MET A CA 1
ATOM 1735 C C . MET A 1 216 ? -8.526 -8.365 7.775 1.00 87.88 216 MET A C 1
ATOM 1737 O O . MET A 1 216 ? -8.643 -8.365 9.001 1.00 87.88 216 MET A O 1
ATOM 1741 N N . PRO A 1 217 ? -7.700 -9.233 7.153 1.00 87.00 217 PRO A N 1
ATOM 1742 C CA . PRO A 1 217 ? -6.862 -10.178 7.894 1.00 87.00 217 PRO A CA 1
ATOM 1743 C C . PRO A 1 217 ? -5.930 -9.458 8.869 1.00 87.00 217 PRO A C 1
ATOM 1745 O O . PRO A 1 217 ? -5.374 -8.428 8.500 1.00 87.00 217 PRO A O 1
ATOM 1748 N N . ILE A 1 218 ? -5.709 -9.995 10.069 1.00 88.88 218 ILE A N 1
ATOM 1749 C CA . ILE A 1 218 ? -4.794 -9.409 11.060 1.00 88.88 218 ILE A CA 1
ATOM 1750 C C . ILE A 1 218 ? -3.375 -9.933 10.811 1.00 88.88 218 ILE A C 1
ATOM 1752 O O . ILE A 1 218 ? -3.132 -11.137 10.853 1.00 88.88 218 ILE A O 1
ATOM 1756 N N . MET A 1 219 ? -2.430 -9.033 10.539 1.00 87.25 219 MET A N 1
ATOM 1757 C CA . MET A 1 219 ? -1.029 -9.344 10.245 1.00 87.25 219 MET A CA 1
ATOM 1758 C C . MET A 1 219 ? -0.103 -8.586 11.202 1.00 87.25 219 MET A C 1
ATOM 1760 O O . MET A 1 219 ? 0.228 -7.423 10.992 1.00 87.25 219 MET A O 1
ATOM 1764 N N . TYR A 1 220 ? 0.327 -9.240 12.282 1.00 86.06 220 TYR A N 1
ATOM 1765 C CA . TYR A 1 220 ? 1.287 -8.645 13.214 1.00 86.06 220 TYR A CA 1
ATOM 1766 C C . TYR A 1 220 ? 2.707 -8.650 12.634 1.00 86.06 220 TYR A C 1
ATOM 1768 O O . TYR A 1 220 ? 3.184 -9.685 12.173 1.00 86.06 220 TYR A O 1
ATOM 1776 N N . GLY A 1 221 ? 3.385 -7.498 12.677 1.00 85.25 221 GLY A N 1
ATOM 1777 C CA . GLY A 1 221 ? 4.704 -7.275 12.079 1.00 85.25 221 GLY A CA 1
ATOM 1778 C C . GLY A 1 221 ? 4.694 -6.332 10.870 1.00 85.25 221 GLY A C 1
ATOM 1779 O O . GLY A 1 221 ? 5.767 -5.960 10.394 1.00 85.25 221 GLY A O 1
ATOM 1780 N N . GLU A 1 222 ? 3.518 -5.919 10.378 1.00 85.31 222 GLU A N 1
ATOM 1781 C CA . GLU A 1 222 ? 3.393 -4.999 9.236 1.00 85.31 222 GLU A CA 1
ATOM 1782 C C . GLU A 1 222 ? 3.552 -3.507 9.602 1.00 85.31 222 GLU A C 1
ATOM 1784 O O . GLU A 1 222 ? 3.687 -2.662 8.714 1.00 85.31 222 GLU A O 1
ATOM 1789 N N . ARG A 1 223 ? 3.599 -3.182 10.900 1.00 87.88 223 ARG A N 1
ATOM 1790 C CA . ARG A 1 223 ? 3.737 -1.833 11.475 1.00 87.88 223 ARG A CA 1
ATOM 1791 C C . ARG A 1 223 ? 2.751 -0.826 10.866 1.00 87.88 223 ARG A C 1
ATOM 1793 O O . ARG A 1 223 ? 1.558 -1.095 10.764 1.00 87.88 223 ARG A O 1
ATOM 1800 N N . GLU A 1 224 ? 3.229 0.337 10.432 1.00 82.62 224 GLU A N 1
ATOM 1801 C CA . GLU A 1 224 ? 2.412 1.417 9.871 1.00 82.62 224 GLU A CA 1
ATOM 1802 C C . GLU A 1 224 ? 1.663 1.004 8.592 1.00 82.62 224 GLU A C 1
ATOM 1804 O O . GLU A 1 224 ? 0.695 1.653 8.193 1.00 82.62 224 GLU A O 1
ATOM 1809 N N . ARG A 1 225 ? 2.066 -0.099 7.939 1.00 83.31 225 ARG A N 1
ATOM 1810 C CA . ARG A 1 225 ? 1.370 -0.608 6.749 1.00 83.31 225 ARG A CA 1
ATOM 1811 C C . ARG A 1 225 ? -0.046 -1.083 7.052 1.00 83.31 225 ARG A C 1
ATOM 1813 O O . ARG A 1 225 ? -0.883 -0.991 6.158 1.00 83.31 225 ARG A O 1
ATOM 1820 N N . ALA A 1 226 ? -0.334 -1.490 8.290 1.00 90.19 226 ALA A N 1
ATOM 1821 C CA . ALA A 1 226 ? -1.686 -1.856 8.703 1.00 90.19 226 ALA A CA 1
ATOM 1822 C C . ALA A 1 226 ? -2.660 -0.690 8.489 1.00 90.19 226 ALA A C 1
ATOM 1824 O O . ALA A 1 226 ? -3.753 -0.878 7.960 1.00 90.19 226 ALA A O 1
ATOM 1825 N N . PHE A 1 227 ? -2.240 0.535 8.827 1.00 91.50 227 PHE A N 1
ATOM 1826 C CA . PHE A 1 227 ? -3.078 1.727 8.701 1.00 91.50 227 PHE A CA 1
ATOM 1827 C C . PHE A 1 227 ? -3.288 2.147 7.240 1.00 91.50 227 PHE A C 1
ATOM 1829 O O . PHE A 1 227 ? -4.367 2.613 6.873 1.00 91.50 227 PHE A O 1
ATOM 1836 N N . MET A 1 228 ? -2.299 1.913 6.372 1.00 84.19 228 MET A N 1
ATOM 1837 C CA . MET A 1 228 ? -2.480 2.073 4.924 1.00 84.19 228 MET A CA 1
ATOM 1838 C C . MET A 1 228 ? -3.460 1.037 4.362 1.00 84.19 228 MET A C 1
ATOM 1840 O O . MET A 1 228 ? -4.349 1.390 3.593 1.00 84.19 228 MET A O 1
ATOM 1844 N N . ARG A 1 229 ? -3.344 -0.227 4.781 1.00 89.50 229 ARG A N 1
ATOM 1845 C CA . ARG A 1 229 ? -4.222 -1.312 4.328 1.00 89.50 229 ARG A CA 1
ATOM 1846 C C . ARG A 1 229 ? -5.664 -1.126 4.808 1.00 89.50 229 ARG A C 1
ATOM 1848 O O . ARG A 1 229 ? -6.590 -1.423 4.067 1.00 89.50 229 ARG A O 1
ATOM 1855 N N . LEU A 1 230 ? -5.866 -0.548 5.993 1.00 92.88 230 LEU A N 1
ATOM 1856 C CA . LEU A 1 230 ? -7.190 -0.112 6.443 1.00 92.88 230 LEU A CA 1
ATOM 1857 C C . LEU A 1 230 ? -7.808 0.869 5.440 1.00 92.88 230 LEU A C 1
ATOM 1859 O O . LEU A 1 230 ? -8.935 0.668 5.002 1.00 92.88 230 LEU A O 1
ATOM 1863 N N . GLN A 1 231 ? -7.066 1.906 5.042 1.00 87.50 231 GLN A N 1
ATOM 1864 C CA . GLN A 1 231 ? -7.556 2.879 4.062 1.00 87.50 231 GLN A CA 1
ATOM 1865 C C . GLN A 1 231 ? -7.835 2.224 2.695 1.00 87.50 231 GLN A C 1
ATOM 1867 O O . GLN A 1 231 ? -8.808 2.596 2.043 1.00 87.50 231 GLN A O 1
ATOM 1872 N N . GLU A 1 232 ? -7.052 1.214 2.293 1.00 81.56 232 GLU A N 1
ATOM 1873 C CA . GLU A 1 232 ? -7.313 0.403 1.092 1.00 81.56 232 GLU A CA 1
ATOM 1874 C C . GLU A 1 232 ? -8.622 -0.391 1.170 1.00 81.56 232 GLU A C 1
ATOM 1876 O O . GLU A 1 232 ? -9.325 -0.487 0.170 1.00 81.56 232 GLU A O 1
ATOM 1881 N N . GLU A 1 233 ? -8.968 -0.969 2.320 1.00 84.56 233 GLU A N 1
ATOM 1882 C CA . GLU A 1 233 ? -10.243 -1.679 2.475 1.00 84.56 233 GLU A CA 1
ATOM 1883 C C . GLU A 1 233 ? -11.431 -0.716 2.511 1.00 84.56 233 GLU A C 1
ATOM 1885 O O . GLU A 1 233 ? -12.468 -0.993 1.911 1.00 84.56 233 GLU A O 1
ATOM 1890 N N . ILE A 1 234 ? -11.263 0.450 3.139 1.00 82.75 234 ILE A N 1
ATOM 1891 C CA . ILE A 1 234 ? -12.298 1.487 3.219 1.00 82.75 234 ILE A CA 1
ATOM 1892 C C . ILE A 1 234 ? -12.719 1.944 1.824 1.00 82.75 234 ILE A C 1
ATOM 1894 O O . ILE A 1 234 ? -13.908 1.936 1.516 1.00 82.75 234 ILE A O 1
ATOM 1898 N N . ILE A 1 235 ? -11.767 2.266 0.944 1.00 73.25 235 ILE A N 1
ATOM 1899 C CA . ILE A 1 235 ? -12.084 2.752 -0.411 1.00 73.25 235 ILE A CA 1
ATOM 1900 C C . ILE A 1 235 ? -12.785 1.716 -1.299 1.00 73.25 235 ILE A C 1
ATOM 1902 O O . ILE A 1 235 ? -13.307 2.080 -2.349 1.00 73.25 235 ILE A O 1
ATOM 1906 N N . LYS A 1 236 ? -12.797 0.431 -0.921 1.00 74.25 236 LYS A N 1
ATOM 1907 C CA . LYS A 1 236 ? -13.533 -0.600 -1.670 1.00 74.25 236 LYS A CA 1
ATOM 1908 C C . LYS A 1 236 ? -15.035 -0.547 -1.413 1.00 74.25 236 LYS A C 1
ATOM 1910 O O . LYS A 1 236 ? -15.792 -1.079 -2.220 1.00 74.25 236 LYS A O 1
ATOM 1915 N N . VAL A 1 237 ? -15.458 0.033 -0.289 1.00 72.62 237 VAL A N 1
ATOM 1916 C CA . VAL A 1 237 ? -16.846 -0.036 0.195 1.00 72.62 237 VAL A CA 1
ATOM 1917 C C . VAL A 1 237 ? -17.519 1.330 0.333 1.00 72.62 237 VAL A C 1
ATOM 1919 O O . VAL A 1 237 ? -18.695 1.390 0.683 1.00 72.62 237 VAL A O 1
ATOM 1922 N N . THR A 1 238 ? -16.807 2.428 0.067 1.00 66.31 238 THR A N 1
ATOM 1923 C CA . THR A 1 238 ? -17.323 3.793 0.233 1.00 66.31 238 THR A CA 1
ATOM 1924 C C . THR A 1 238 ? -16.874 4.739 -0.879 1.00 66.31 238 THR A C 1
ATOM 1926 O O . THR A 1 238 ? -15.750 4.652 -1.369 1.00 66.31 238 THR A O 1
ATOM 1929 N N . ASP A 1 239 ? -17.739 5.705 -1.191 1.00 52.69 239 ASP A N 1
ATOM 1930 C CA . ASP A 1 239 ? -17.463 6.822 -2.107 1.00 52.69 239 ASP A CA 1
ATOM 1931 C C . ASP A 1 239 ? -17.109 8.120 -1.348 1.00 52.69 239 ASP A C 1
ATOM 1933 O O . ASP A 1 239 ? -17.151 9.223 -1.898 1.00 52.69 239 ASP A O 1
ATOM 1937 N N . ASP A 1 240 ? -16.824 8.029 -0.046 1.00 56.25 240 ASP A N 1
ATOM 1938 C CA . ASP A 1 240 ? -16.395 9.171 0.757 1.00 56.25 240 ASP A CA 1
ATOM 1939 C C . ASP A 1 240 ? -14.888 9.437 0.582 1.00 56.25 240 ASP A C 1
ATOM 1941 O O . ASP A 1 240 ? -14.005 8.767 1.116 1.00 56.25 240 ASP A O 1
ATOM 1945 N N . HIS A 1 241 ? -14.587 10.476 -0.191 1.00 57.00 241 HIS A N 1
ATOM 1946 C CA . HIS A 1 241 ? -13.223 10.827 -0.591 1.00 57.00 241 HIS A CA 1
ATOM 1947 C C . HIS A 1 241 ? -12.415 11.566 0.471 1.00 57.00 241 HIS A C 1
ATOM 1949 O O . HIS A 1 241 ? -11.236 11.863 0.249 1.00 57.00 241 HIS A O 1
ATOM 1955 N N . SER A 1 242 ? -13.010 11.865 1.625 1.00 58.53 242 SER A N 1
ATOM 1956 C CA . SER A 1 242 ? -12.292 12.501 2.726 1.00 58.53 242 SER A CA 1
ATOM 1957 C C . SER A 1 242 ? -11.151 11.620 3.266 1.00 58.53 242 SER A C 1
ATOM 1959 O O . SER A 1 242 ? -10.206 12.141 3.847 1.00 58.53 242 SER A O 1
ATOM 1961 N N . VAL A 1 243 ? -11.113 10.319 2.946 1.00 67.94 243 VAL A N 1
ATOM 1962 C CA . VAL A 1 243 ? -9.957 9.433 3.206 1.00 67.94 243 VAL A CA 1
ATOM 1963 C C . VAL A 1 243 ? -8.616 9.971 2.672 1.00 67.94 243 VAL A C 1
ATOM 1965 O O . VAL A 1 243 ? -7.558 9.624 3.188 1.00 67.94 243 VAL A O 1
ATOM 1968 N N . PHE A 1 244 ? -8.626 10.871 1.682 1.00 61.78 244 PHE A N 1
ATOM 1969 C CA . PHE A 1 244 ? -7.414 11.504 1.141 1.00 61.78 244 PHE A CA 1
ATOM 1970 C C . PHE A 1 244 ? -7.099 12.890 1.740 1.00 61.78 244 PHE A C 1
ATOM 1972 O O . PHE A 1 244 ? -6.095 13.514 1.366 1.00 61.78 244 PHE A O 1
ATOM 1979 N N . ALA A 1 245 ? -7.937 13.387 2.656 1.00 54.22 245 ALA A N 1
ATOM 1980 C CA . ALA A 1 245 ? -7.852 14.713 3.271 1.00 54.22 245 ALA A CA 1
ATOM 1981 C C . ALA A 1 245 ? -6.956 14.723 4.527 1.00 54.22 245 ALA A C 1
ATOM 1983 O O . ALA A 1 245 ? -7.374 15.104 5.619 1.00 54.22 245 ALA A O 1
ATOM 1984 N N . TRP A 1 246 ? -5.696 14.323 4.350 1.00 59.09 246 TRP A N 1
ATOM 1985 C CA . TRP A 1 246 ? -4.658 14.313 5.385 1.00 59.09 246 TRP A CA 1
ATOM 1986 C C . TRP A 1 246 ? -3.437 15.164 4.981 1.00 59.09 246 TRP A C 1
ATOM 1988 O O . TRP A 1 246 ? -3.245 15.489 3.802 1.00 59.09 246 TRP A O 1
ATOM 1998 N N . ASN A 1 247 ? -2.620 15.558 5.963 1.00 53.31 247 ASN A N 1
ATOM 1999 C CA . ASN A 1 247 ? -1.427 16.391 5.785 1.00 53.31 247 ASN A CA 1
ATOM 2000 C C . ASN A 1 247 ? -0.139 15.589 5.965 1.00 53.31 247 ASN A C 1
ATOM 2002 O O . ASN A 1 247 ? 0.094 15.035 7.033 1.00 53.31 247 ASN A O 1
ATOM 2006 N N . HIS A 1 248 ? 0.738 15.642 4.964 1.00 52.06 248 HIS A N 1
ATOM 2007 C CA . HIS A 1 248 ? 2.076 15.063 5.041 1.00 52.06 248 HIS A CA 1
ATOM 2008 C C . HIS A 1 248 ? 2.981 15.849 6.004 1.00 52.06 248 HIS A C 1
ATOM 2010 O O . HIS A 1 248 ? 3.143 17.063 5.849 1.00 52.06 248 HIS A O 1
ATOM 2016 N N . ASN A 1 249 ? 3.616 15.153 6.955 1.00 52.16 249 ASN A N 1
ATOM 2017 C CA . ASN A 1 249 ? 4.639 15.721 7.835 1.00 52.16 249 ASN A CA 1
ATOM 2018 C C . ASN A 1 249 ? 5.999 15.008 7.646 1.00 52.16 249 ASN A C 1
ATOM 2020 O O . ASN A 1 249 ? 6.201 13.922 8.193 1.00 52.16 249 ASN A O 1
ATOM 2024 N N . PRO A 1 250 ? 6.970 15.620 6.935 1.00 45.06 250 PRO A N 1
ATOM 2025 C CA . PRO A 1 250 ? 8.244 14.984 6.579 1.00 45.06 250 PRO A CA 1
ATOM 2026 C C . PRO A 1 250 ? 9.072 14.470 7.769 1.00 45.06 250 PRO A C 1
ATOM 2028 O O . PRO A 1 250 ? 9.894 13.574 7.598 1.00 45.06 250 PRO A O 1
ATOM 2031 N N . GLY A 1 251 ? 8.877 15.030 8.970 1.00 45.97 251 GLY A N 1
ATOM 2032 C CA . GLY A 1 251 ? 9.676 14.717 10.161 1.00 45.97 251 GLY A CA 1
ATOM 2033 C C . GLY A 1 251 ? 9.320 13.411 10.880 1.00 45.97 251 GLY A C 1
ATOM 2034 O O . GLY A 1 251 ? 10.087 12.985 11.740 1.00 45.97 251 GLY A O 1
ATOM 2035 N N . PHE A 1 252 ? 8.193 12.777 10.541 1.00 50.19 252 PHE A N 1
ATOM 2036 C CA . PHE A 1 252 ? 7.649 11.620 11.270 1.00 50.19 252 PHE A CA 1
ATOM 2037 C C . PHE A 1 252 ? 7.630 10.311 10.463 1.00 50.19 252 PHE A C 1
ATOM 2039 O O . PHE A 1 252 ? 7.189 9.286 10.976 1.00 50.19 252 PHE A O 1
ATOM 2046 N N . HIS A 1 253 ? 8.126 10.303 9.221 1.00 57.12 253 HIS A N 1
ATOM 2047 C CA . HIS A 1 253 ? 8.123 9.092 8.395 1.00 57.12 253 HIS A CA 1
ATOM 2048 C C . HIS A 1 253 ? 9.337 8.178 8.673 1.00 57.12 253 HIS A C 1
ATOM 2050 O O . HIS A 1 253 ? 10.450 8.675 8.881 1.00 57.12 253 HIS A O 1
ATOM 2056 N N . PRO A 1 254 ? 9.170 6.839 8.639 1.00 50.94 254 PRO A N 1
ATOM 2057 C CA . PRO A 1 254 ? 10.259 5.892 8.879 1.00 50.94 254 PRO A CA 1
ATOM 2058 C C . PRO A 1 254 ? 11.458 6.116 7.941 1.00 50.94 254 PRO A C 1
ATOM 2060 O O . PRO A 1 254 ? 11.309 6.150 6.720 1.00 50.94 254 PRO A O 1
ATOM 2063 N N . ARG A 1 255 ? 12.679 6.191 8.497 1.00 41.38 255 ARG A N 1
ATOM 2064 C CA . ARG A 1 255 ? 13.939 6.435 7.750 1.00 41.38 255 ARG A CA 1
ATOM 2065 C C . ARG A 1 255 ? 14.301 5.355 6.715 1.00 41.38 255 ARG A C 1
ATOM 2067 O O . ARG A 1 255 ? 15.175 5.585 5.888 1.00 41.38 255 ARG A O 1
ATOM 2074 N N . HIS A 1 256 ? 13.623 4.205 6.729 1.00 39.88 256 HIS A N 1
ATOM 2075 C CA . HIS A 1 256 ? 13.720 3.180 5.681 1.00 39.88 256 HIS A CA 1
ATOM 2076 C C . HIS A 1 256 ? 12.902 3.517 4.420 1.00 39.88 256 HIS A C 1
ATOM 2078 O O . HIS A 1 256 ? 12.977 2.796 3.430 1.00 39.88 256 HIS A O 1
ATOM 2084 N N . SER A 1 257 ? 12.179 4.641 4.412 1.00 38.72 257 SER A N 1
ATOM 2085 C CA . SER A 1 257 ? 11.615 5.260 3.211 1.00 38.72 257 SER A CA 1
ATOM 2086 C C . SER A 1 257 ? 12.692 6.055 2.454 1.00 38.72 257 SER A C 1
ATOM 2088 O O . SER A 1 257 ? 12.568 7.257 2.231 1.00 38.72 257 SER A O 1
ATOM 2090 N N . THR A 1 258 ? 13.766 5.387 2.030 1.00 29.33 258 THR A N 1
ATOM 2091 C CA . THR A 1 258 ? 14.726 5.929 1.047 1.00 29.33 258 THR A CA 1
ATOM 2092 C C . THR A 1 258 ? 14.201 5.843 -0.394 1.00 29.33 258 THR A C 1
ATOM 2094 O O . THR A 1 258 ? 14.885 6.225 -1.339 1.00 29.33 258 THR A O 1
ATOM 2097 N N . THR A 1 259 ? 12.950 5.415 -0.569 1.00 31.42 259 THR A N 1
ATOM 2098 C CA . THR A 1 259 ? 12.203 5.410 -1.828 1.00 31.42 259 THR A CA 1
ATOM 2099 C C . THR A 1 259 ? 10.879 6.140 -1.604 1.00 31.42 259 THR A C 1
ATOM 2101 O O . THR A 1 259 ? 9.976 5.600 -0.968 1.00 31.42 259 THR A O 1
ATOM 2104 N N . GLY A 1 260 ? 10.759 7.377 -2.093 1.00 32.12 260 GLY A N 1
ATOM 2105 C CA . GLY A 1 260 ? 9.566 8.236 -1.979 1.00 32.12 260 GLY A CA 1
ATOM 2106 C C . GLY A 1 260 ? 8.349 7.755 -2.789 1.00 32.12 260 GLY A C 1
ATOM 2107 O O . GLY A 1 260 ? 7.729 8.533 -3.504 1.00 32.12 260 GLY A O 1
ATOM 2108 N N . THR A 1 261 ? 8.021 6.464 -2.718 1.00 31.97 261 THR A N 1
ATOM 2109 C CA . THR A 1 261 ? 7.067 5.749 -3.582 1.00 31.97 261 THR A CA 1
ATOM 2110 C C . THR A 1 261 ? 5.742 5.374 -2.904 1.00 31.97 261 THR A C 1
ATOM 2112 O O . THR A 1 261 ? 4.966 4.616 -3.490 1.00 31.97 261 THR A O 1
ATOM 2115 N N . GLY A 1 262 ? 5.441 5.881 -1.704 1.00 37.84 262 GLY A N 1
ATOM 2116 C CA . GLY A 1 262 ? 4.316 5.381 -0.898 1.00 37.84 262 GLY A CA 1
ATOM 2117 C C . GLY A 1 262 ? 3.550 6.431 -0.099 1.00 37.84 262 GLY A C 1
ATOM 2118 O O . GLY A 1 262 ? 3.506 6.323 1.119 1.00 37.84 262 GLY A O 1
ATOM 2119 N N . MET A 1 263 ? 2.939 7.426 -0.749 1.00 47.94 263 MET A N 1
ATOM 2120 C CA . MET A 1 263 ? 2.093 8.419 -0.064 1.00 47.94 263 MET A CA 1
ATOM 2121 C C . MET A 1 263 ? 0.727 8.601 -0.742 1.00 47.94 263 MET A C 1
ATOM 2123 O O . MET A 1 263 ? 0.396 9.687 -1.208 1.00 47.94 263 MET A O 1
ATOM 2127 N N . HIS A 1 264 ? -0.063 7.527 -0.838 1.00 50.88 264 HIS A N 1
ATOM 2128 C CA . HIS A 1 264 ? -1.501 7.638 -1.169 1.00 50.88 264 HIS A CA 1
ATOM 2129 C C . HIS A 1 264 ? -2.360 7.771 0.085 1.00 50.88 264 HIS A C 1
ATOM 2131 O O . HIS A 1 264 ? -3.371 8.469 0.092 1.00 50.88 264 HIS A O 1
ATOM 2137 N N . PHE A 1 265 ? -1.899 7.138 1.153 1.00 67.88 265 PHE A N 1
ATOM 2138 C CA . PHE A 1 265 ? -2.590 6.986 2.414 1.00 67.88 265 PHE A CA 1
ATOM 2139 C C . PHE A 1 265 ? -1.720 7.532 3.535 1.00 67.88 265 PHE A C 1
ATOM 2141 O O . PHE A 1 265 ? -0.489 7.514 3.439 1.00 67.88 265 PHE A O 1
ATOM 2148 N N . ALA A 1 266 ? -2.373 8.035 4.575 1.00 67.38 266 ALA A N 1
ATOM 2149 C CA . ALA A 1 266 ? -1.685 8.464 5.779 1.00 67.38 266 ALA A CA 1
ATOM 2150 C C . ALA A 1 266 ? -1.008 7.256 6.446 1.00 67.38 266 ALA A C 1
ATOM 2152 O O . ALA A 1 266 ? -1.501 6.130 6.345 1.00 67.38 266 ALA A O 1
ATOM 2153 N N . TYR A 1 267 ? 0.102 7.496 7.137 1.00 77.38 267 TYR A N 1
ATOM 2154 C CA . TYR A 1 267 ? 0.757 6.508 7.998 1.00 77.38 267 TYR A CA 1
ATOM 2155 C C . TYR A 1 267 ? 0.134 6.506 9.391 1.00 77.38 267 TYR A C 1
ATOM 2157 O O . TYR A 1 267 ? 0.135 5.471 10.056 1.00 77.38 267 TYR A O 1
ATOM 2165 N N . TYR A 1 268 ? -0.420 7.648 9.811 1.00 81.81 268 TYR A N 1
ATOM 2166 C CA . TYR A 1 268 ? -0.980 7.816 11.143 1.00 81.81 268 TYR A CA 1
ATOM 2167 C C . TYR A 1 268 ? -2.276 8.645 11.146 1.00 81.81 268 TYR A C 1
ATOM 2169 O O . TYR A 1 268 ? -2.417 9.586 10.359 1.00 81.81 268 TYR A O 1
ATOM 2177 N N . PRO A 1 269 ? -3.204 8.381 12.085 1.00 82.50 269 PRO A N 1
ATOM 2178 C CA . PRO A 1 269 ? -4.452 9.136 12.213 1.00 82.50 269 PRO A CA 1
ATOM 2179 C C . PRO A 1 269 ? -4.288 10.651 12.425 1.00 82.50 269 PRO A C 1
ATOM 2181 O O . PRO A 1 269 ? -5.108 11.434 11.946 1.00 82.50 269 PRO A O 1
ATOM 2184 N N . PHE A 1 270 ? -3.222 11.102 13.102 1.00 76.50 270 PHE A N 1
ATOM 2185 C CA . PHE A 1 270 ? -3.011 12.533 13.381 1.00 76.50 270 PHE A CA 1
ATOM 2186 C C . PHE A 1 270 ? -2.841 13.384 12.116 1.00 76.50 270 PHE A C 1
ATOM 2188 O O . PHE A 1 270 ? -3.052 14.598 12.148 1.00 76.50 270 PHE A O 1
ATOM 2195 N N . GLU A 1 271 ? -2.501 12.766 10.983 1.00 68.50 271 GLU A N 1
ATOM 2196 C CA . GLU A 1 271 ? -2.390 13.455 9.699 1.00 68.50 271 GLU A CA 1
ATOM 2197 C C . GLU A 1 271 ? -3.756 14.003 9.223 1.00 68.50 271 GLU A C 1
ATOM 2199 O O . GLU A 1 271 ? -3.790 14.963 8.450 1.00 68.50 271 GLU A O 1
ATOM 2204 N N . PHE A 1 272 ? -4.879 13.491 9.749 1.00 65.75 272 PHE A N 1
ATOM 2205 C CA . PHE A 1 272 ? -6.249 13.930 9.438 1.00 65.75 272 PHE A CA 1
ATOM 2206 C C . PHE A 1 272 ? -6.776 15.099 10.299 1.00 65.75 272 PHE A C 1
ATOM 2208 O O . PHE A 1 272 ? -7.857 15.621 10.033 1.00 65.75 272 PHE A O 1
ATOM 2215 N N . LEU A 1 273 ? -6.023 15.583 11.298 1.00 59.19 273 LEU A N 1
ATOM 2216 C CA . LEU A 1 273 ? -6.505 16.582 12.275 1.00 59.19 273 LEU A CA 1
ATOM 2217 C C . LEU A 1 273 ? -6.939 17.946 11.697 1.00 59.19 273 LEU A C 1
ATOM 2219 O O . LEU A 1 273 ? -7.679 18.669 12.356 1.00 59.19 273 LEU A O 1
ATOM 2223 N N . LYS A 1 274 ? -6.501 18.331 10.488 1.00 47.72 274 LYS A N 1
ATOM 2224 C CA . LYS A 1 274 ? -6.896 19.617 9.861 1.00 47.72 274 LYS A CA 1
ATOM 2225 C C . LYS A 1 274 ? -8.058 19.498 8.860 1.00 47.72 274 LYS A C 1
ATOM 2227 O O . LYS A 1 274 ? -8.355 20.476 8.183 1.00 47.72 274 LYS A O 1
ATOM 2232 N N . GLY A 1 275 ? -8.671 18.321 8.723 1.00 40.78 275 GLY A N 1
ATOM 2233 C CA . GLY A 1 275 ? -9.674 18.009 7.695 1.00 40.78 275 GLY A CA 1
ATOM 2234 C C . GLY A 1 275 ? -11.140 18.202 8.104 1.00 40.78 275 GLY A C 1
ATOM 2235 O O . GLY A 1 275 ? -12.010 17.613 7.473 1.00 40.78 275 GLY A O 1
ATOM 2236 N N . ASN A 1 276 ? -11.435 18.970 9.158 1.00 32.53 276 ASN A N 1
ATOM 2237 C CA . ASN A 1 276 ? -12.815 19.195 9.600 1.00 32.53 276 ASN A CA 1
ATOM 2238 C C . ASN A 1 276 ? -13.587 20.033 8.570 1.00 32.53 276 ASN A C 1
ATOM 2240 O O . ASN A 1 276 ? -13.337 21.229 8.476 1.00 32.53 276 ASN A O 1
ATOM 2244 N N . GLU A 1 277 ? -14.488 19.396 7.809 1.00 37.50 277 GLU A N 1
ATOM 2245 C CA . GLU A 1 277 ? -15.867 19.830 7.485 1.00 37.50 277 GLU A CA 1
ATOM 2246 C C . GLU A 1 277 ? -16.436 19.086 6.250 1.00 37.50 277 GLU A C 1
ATOM 2248 O O . GLU A 1 277 ? -15.703 18.627 5.376 1.00 37.50 277 GLU A O 1
ATOM 2253 N N . HIS A 1 278 ? -17.762 18.895 6.251 1.00 34.16 278 HIS A N 1
ATOM 2254 C CA . HIS A 1 278 ? -18.546 17.920 5.470 1.00 34.16 278 HIS A CA 1
ATOM 2255 C C . HIS A 1 278 ? -18.447 18.014 3.934 1.00 34.16 278 HIS A C 1
ATOM 2257 O O . HIS A 1 278 ? -18.246 19.088 3.368 1.00 34.16 278 HIS A O 1
ATOM 2263 N N . TYR A 1 279 ? -18.661 16.873 3.257 1.00 34.81 279 TYR A N 1
ATOM 2264 C CA . TYR A 1 279 ? -18.517 16.717 1.804 1.00 34.81 279 TYR A CA 1
ATOM 2265 C C . TYR A 1 279 ? -19.705 16.012 1.128 1.00 34.81 279 TYR A C 1
ATOM 2267 O O . TYR A 1 279 ? -20.319 15.130 1.722 1.00 34.81 279 TYR A O 1
ATOM 2275 N N . ASP A 1 280 ? -19.983 16.379 -0.130 1.00 31.83 280 ASP A N 1
ATOM 2276 C CA . ASP A 1 280 ? -21.062 15.840 -0.977 1.00 31.83 280 ASP A CA 1
ATOM 2277 C C . ASP A 1 280 ? -20.514 15.117 -2.232 1.00 31.83 280 ASP A C 1
ATOM 2279 O O . ASP A 1 280 ? -19.396 15.367 -2.696 1.00 31.83 280 ASP A O 1
ATOM 2283 N N . LYS A 1 281 ? -21.316 14.180 -2.745 1.00 34.06 281 LYS A N 1
ATOM 2284 C CA . LYS A 1 281 ? -20.951 13.003 -3.542 1.00 34.06 281 LYS A CA 1
ATOM 2285 C C . LYS A 1 281 ? -20.818 13.244 -5.047 1.00 34.06 281 LYS A C 1
ATOM 2287 O O . LYS A 1 281 ? -21.639 13.869 -5.708 1.00 34.06 281 LYS A O 1
ATOM 2292 N N . SER A 1 282 ? -19.833 12.573 -5.621 1.00 32.03 282 SER A N 1
ATOM 2293 C CA . SER A 1 282 ? -19.927 11.654 -6.775 1.00 32.03 282 SER A CA 1
ATOM 2294 C C . SER A 1 282 ? -18.569 10.943 -6.859 1.00 32.03 282 SER A C 1
ATOM 2296 O O . SER A 1 282 ? -17.682 11.426 -6.182 1.00 32.03 282 SER A O 1
ATOM 2298 N N . ILE A 1 283 ? -18.402 9.809 -7.554 1.00 40.19 283 ILE A N 1
ATOM 2299 C CA . ILE A 1 283 ? -17.187 9.282 -8.236 1.00 40.19 283 ILE A CA 1
ATOM 2300 C C . ILE A 1 283 ? -17.273 7.767 -8.392 1.00 40.19 283 ILE A C 1
ATOM 2302 O O . ILE A 1 283 ? -17.915 7.087 -7.609 1.00 40.19 283 ILE A O 1
ATOM 2306 N N . LEU A 1 284 ? -16.660 7.273 -9.469 1.00 34.06 284 LEU A N 1
ATOM 2307 C CA . LEU A 1 284 ? -16.623 5.872 -9.865 1.00 34.06 284 LEU A CA 1
ATOM 2308 C C . LEU A 1 284 ? -15.151 5.431 -9.941 1.00 34.06 284 LEU A C 1
ATOM 2310 O O . LEU A 1 284 ? -14.324 6.136 -10.534 1.00 34.06 284 LEU A O 1
ATOM 2314 N N . VAL A 1 285 ? -14.828 4.294 -9.322 1.00 33.81 285 VAL A N 1
ATOM 2315 C CA . VAL A 1 285 ? -13.476 3.711 -9.282 1.00 33.81 285 VAL A CA 1
ATOM 2316 C C . VAL A 1 285 ? -13.400 2.545 -10.260 1.00 33.81 285 VAL A C 1
ATOM 2318 O O . VAL A 1 285 ? -14.255 1.662 -10.246 1.00 33.81 285 VAL A O 1
ATOM 2321 N N . ASP A 1 286 ? -12.364 2.528 -11.096 1.00 36.53 286 ASP A N 1
ATOM 2322 C CA . ASP A 1 286 ? -12.047 1.389 -11.953 1.00 36.53 286 ASP A CA 1
ATOM 2323 C C . ASP A 1 286 ? -10.538 1.106 -11.981 1.00 36.53 286 ASP A C 1
ATOM 2325 O O . ASP A 1 286 ? -9.712 1.788 -11.368 1.00 36.53 286 ASP A O 1
ATOM 2329 N N . ASN A 1 287 ? -10.170 0.080 -12.741 1.00 28.27 287 ASN A N 1
ATOM 2330 C CA . ASN A 1 287 ? -8.806 -0.419 -12.902 1.00 28.27 287 ASN A CA 1
ATOM 2331 C C . ASN A 1 287 ? -7.857 0.626 -13.527 1.00 28.27 287 ASN A C 1
ATOM 2333 O O . ASN A 1 287 ? -6.655 0.384 -13.633 1.00 28.27 287 ASN A O 1
ATOM 2337 N N . GLN A 1 288 ? -8.386 1.762 -13.996 1.00 32.09 288 GLN A N 1
ATOM 2338 C CA . GLN A 1 288 ? -7.633 2.847 -14.601 1.00 32.09 288 GLN A CA 1
ATOM 2339 C C . GLN A 1 288 ? -7.389 4.022 -13.650 1.00 32.09 288 GLN A C 1
ATOM 2341 O O . GLN A 1 288 ? -6.548 4.852 -13.987 1.00 32.09 288 GLN A O 1
ATOM 2346 N N . GLY A 1 289 ? -8.040 4.107 -12.489 1.00 34.91 289 GLY A N 1
ATOM 2347 C CA . GLY A 1 289 ? -7.822 5.162 -11.497 1.00 34.91 289 GLY A CA 1
ATOM 2348 C C . GLY A 1 289 ? -9.120 5.680 -10.885 1.00 34.91 289 GLY A C 1
ATOM 2349 O O . GLY A 1 289 ? -10.182 5.083 -11.041 1.00 34.91 289 GLY A O 1
ATOM 2350 N N . ILE A 1 290 ? -9.031 6.806 -10.174 1.00 35.97 290 ILE A N 1
ATOM 2351 C CA . ILE A 1 290 ? -10.192 7.414 -9.520 1.00 35.97 290 ILE A CA 1
ATOM 2352 C C . ILE A 1 290 ? -10.697 8.578 -10.392 1.00 35.97 290 ILE A C 1
ATOM 2354 O O . ILE A 1 290 ? -9.937 9.502 -10.707 1.00 35.97 290 ILE A O 1
ATOM 2358 N N . HIS A 1 291 ? -11.960 8.524 -10.832 1.00 38.66 291 HIS A N 1
ATOM 2359 C CA . HIS A 1 291 ? -12.522 9.451 -11.827 1.00 38.66 291 HIS A CA 1
ATOM 2360 C C . HIS A 1 291 ? -13.494 10.451 -11.203 1.00 38.66 291 HIS A C 1
ATOM 2362 O O . HIS A 1 291 ? -14.614 10.076 -10.877 1.00 38.66 291 HIS A O 1
ATOM 2368 N N . PHE A 1 292 ? -13.103 11.729 -11.127 1.00 50.31 292 PHE A N 1
ATOM 2369 C CA . PHE A 1 292 ? -13.848 12.828 -10.507 1.00 50.31 292 PHE A CA 1
ATOM 2370 C C . PHE A 1 292 ? -14.510 13.800 -11.488 1.00 50.31 292 PHE A C 1
ATOM 2372 O O . PHE A 1 292 ? -13.935 14.156 -12.513 1.00 50.31 292 PHE A O 1
ATOM 2379 N N . LYS A 1 293 ? -15.709 14.303 -11.153 1.00 38.22 293 LYS A N 1
ATOM 2380 C CA . LYS A 1 293 ? -16.296 15.504 -11.775 1.00 38.22 293 LYS A CA 1
ATOM 2381 C C . LYS A 1 293 ? -16.308 16.628 -10.741 1.00 38.22 293 LYS A C 1
ATOM 2383 O O . LYS A 1 293 ? -17.265 16.785 -9.994 1.00 38.22 293 LYS A O 1
ATOM 2388 N N . LEU A 1 294 ? -15.226 17.401 -10.693 1.00 46.81 294 LEU A N 1
ATOM 2389 C CA . LEU A 1 294 ? -15.046 18.492 -9.730 1.00 46.81 294 LEU A CA 1
ATOM 2390 C C . LEU A 1 294 ? -15.044 19.854 -10.442 1.00 46.81 294 LEU A C 1
ATOM 2392 O O . LEU A 1 294 ? -14.604 19.938 -11.594 1.00 46.81 294 LEU A O 1
ATOM 2396 N N . PRO A 1 295 ? -15.503 20.935 -9.784 1.00 44.19 295 PRO A N 1
ATOM 2397 C CA . PRO A 1 295 ? -15.344 22.283 -10.309 1.00 44.19 295 PRO A CA 1
ATOM 2398 C C . PRO A 1 295 ? -13.876 22.705 -10.175 1.00 44.19 295 PRO A C 1
ATOM 2400 O O . PRO A 1 295 ? -13.391 23.017 -9.085 1.00 44.19 295 PRO A O 1
ATOM 2403 N N . LEU A 1 296 ? -13.158 22.721 -11.296 1.00 53.03 296 LEU A N 1
ATOM 2404 C CA . LEU A 1 296 ? -11.777 23.184 -11.358 1.00 53.03 296 LEU A CA 1
ATOM 2405 C C . LEU A 1 296 ? -11.725 24.699 -11.524 1.00 53.03 296 LEU A C 1
ATOM 2407 O O . LEU A 1 296 ? -12.505 25.290 -12.273 1.00 53.03 296 LEU A O 1
ATOM 2411 N N . ARG A 1 297 ? -10.753 25.332 -10.866 1.00 61.28 297 ARG A N 1
ATOM 2412 C CA . ARG A 1 297 ? -10.401 26.741 -11.068 1.00 61.28 297 ARG A CA 1
ATOM 2413 C C . ARG A 1 297 ? -8.948 26.848 -11.499 1.00 61.28 297 ARG A C 1
ATOM 2415 O O . ARG A 1 297 ? -8.088 26.138 -10.991 1.00 61.28 297 ARG A O 1
ATOM 2422 N N . ARG A 1 298 ? -8.655 27.741 -12.438 1.00 57.06 298 ARG A N 1
ATOM 2423 C CA . ARG A 1 298 ? -7.276 28.035 -12.848 1.00 57.06 298 ARG A CA 1
ATOM 2424 C C . ARG A 1 298 ? -6.617 28.952 -11.816 1.00 57.06 298 ARG A C 1
ATOM 2426 O O . ARG A 1 298 ? -7.255 29.898 -11.355 1.00 57.06 298 ARG A O 1
ATOM 2433 N N . TRP A 1 299 ? -5.359 28.690 -11.471 1.00 54.72 299 TRP A N 1
ATOM 2434 C CA . TRP A 1 299 ? -4.589 29.560 -10.579 1.00 54.72 299 TRP A CA 1
ATOM 2435 C C . TRP A 1 299 ? -4.253 30.874 -11.300 1.00 54.72 299 TRP A C 1
ATOM 2437 O O . TRP A 1 299 ? -3.593 30.853 -12.336 1.00 54.72 299 TRP A O 1
ATOM 2447 N N . VAL A 1 300 ? -4.686 32.019 -10.760 1.00 53.72 300 VAL A N 1
ATOM 2448 C CA . VAL A 1 300 ? -4.304 33.357 -11.250 1.00 53.72 300 VAL A CA 1
ATOM 2449 C C . VAL A 1 300 ? -3.621 34.133 -10.119 1.00 53.72 300 VAL A C 1
ATOM 2451 O O . VAL A 1 300 ? -4.234 34.328 -9.074 1.00 53.72 300 VAL A O 1
ATOM 2454 N N . PHE A 1 301 ? -2.369 34.566 -10.314 1.00 46.72 301 PHE A N 1
ATOM 2455 C CA . PHE A 1 301 ? -1.622 35.383 -9.346 1.00 46.72 301 PHE A CA 1
ATOM 2456 C C . PHE A 1 301 ? -0.961 36.580 -10.033 1.00 46.72 301 PHE A C 1
ATOM 2458 O O . PHE A 1 301 ? -0.122 36.383 -10.906 1.00 46.72 301 PHE A O 1
ATOM 2465 N N . GLY A 1 302 ? -1.289 37.799 -9.592 1.00 48.62 302 GLY A N 1
ATOM 2466 C CA . GLY A 1 302 ? -0.540 39.027 -9.895 1.00 48.62 302 GLY A CA 1
ATOM 2467 C C . GLY A 1 302 ? -0.246 39.338 -11.381 1.00 48.62 302 GLY A C 1
ATOM 2468 O O . GLY A 1 302 ? -0.730 38.664 -12.285 1.00 48.62 302 GLY A O 1
ATOM 2469 N N . PRO A 1 303 ? 0.533 40.400 -11.675 1.00 33.78 303 PRO A N 1
ATOM 2470 C CA . PRO A 1 303 ? 0.778 40.870 -13.045 1.00 33.78 303 PRO A CA 1
ATOM 2471 C C . PRO A 1 303 ? 1.922 40.148 -13.779 1.00 33.78 303 PRO A C 1
ATOM 2473 O O . PRO A 1 303 ? 2.232 40.509 -14.912 1.00 33.78 303 PRO A O 1
ATOM 2476 N N . LYS A 1 304 ? 2.602 39.179 -13.152 1.00 35.66 304 LYS A N 1
ATOM 2477 C CA . LYS A 1 304 ? 3.756 38.488 -13.746 1.00 35.66 304 LYS A CA 1
ATOM 2478 C C . LYS A 1 304 ? 3.424 37.018 -13.985 1.00 35.66 304 LYS A C 1
ATOM 2480 O O . LYS A 1 304 ? 3.218 36.252 -13.052 1.00 35.66 304 LYS A O 1
ATOM 2485 N N . SER A 1 305 ? 3.357 36.672 -15.266 1.00 43.69 305 SER A N 1
ATOM 2486 C CA . SER A 1 305 ? 3.021 35.362 -15.820 1.00 43.69 305 SER A CA 1
ATOM 2487 C C . SER A 1 305 ? 3.897 34.231 -15.282 1.00 43.69 305 SER A C 1
ATOM 2489 O O . SER A 1 305 ? 5.112 34.362 -15.378 1.00 43.69 305 SER A O 1
ATOM 2491 N N . PHE A 1 306 ? 3.307 33.098 -14.874 1.00 36.84 306 PHE A N 1
ATOM 2492 C CA . PHE A 1 306 ? 3.904 31.764 -15.052 1.00 36.84 306 PHE A CA 1
ATOM 2493 C C . PHE A 1 306 ? 2.853 30.627 -15.093 1.00 36.84 306 PHE A C 1
ATOM 2495 O O . PHE A 1 306 ? 1.922 30.583 -14.295 1.00 36.84 306 PHE A O 1
ATOM 2502 N N . SER A 1 307 ? 3.080 29.726 -16.062 1.00 46.28 307 SER A N 1
ATOM 2503 C CA . SER A 1 307 ? 2.488 28.420 -16.426 1.00 46.28 307 SER A CA 1
ATOM 2504 C C . SER A 1 307 ? 0.961 28.206 -16.369 1.00 46.28 307 SER A C 1
ATOM 2506 O O . SER A 1 307 ? 0.370 28.044 -15.303 1.00 46.28 307 SER A O 1
ATOM 2508 N N . ASP A 1 308 ? 0.376 27.968 -17.545 1.00 51.47 308 ASP A N 1
ATOM 2509 C CA . ASP A 1 308 ? -1.015 27.554 -17.827 1.00 51.47 308 ASP A CA 1
ATOM 2510 C C . ASP A 1 308 ? -1.451 26.197 -17.230 1.00 51.47 308 ASP A C 1
ATOM 2512 O O . ASP A 1 308 ? -2.582 25.744 -17.432 1.00 51.47 308 ASP A O 1
ATOM 2516 N N . ASN A 1 309 ? -0.564 25.556 -16.469 1.00 55.00 309 ASN A N 1
ATOM 2517 C CA . ASN A 1 309 ? -0.704 24.18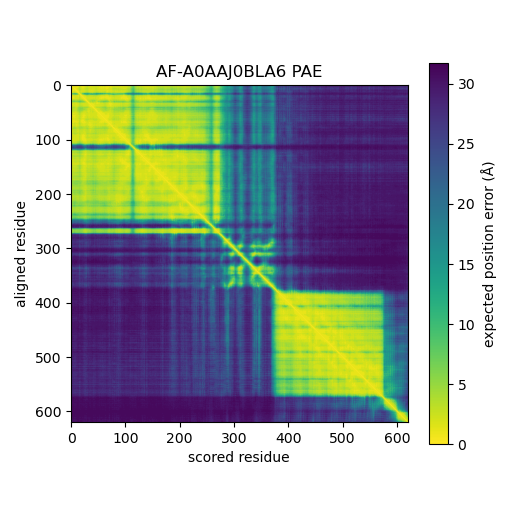2 -16.005 1.00 55.00 309 ASN A CA 1
ATOM 2518 C C . ASN A 1 309 ? -1.103 24.054 -14.530 1.00 55.00 309 ASN A C 1
ATOM 2520 O O . ASN A 1 309 ? -1.256 22.933 -14.070 1.00 55.00 309 ASN A O 1
ATOM 2524 N N . ASN A 1 310 ? -1.303 25.139 -13.777 1.00 56.38 310 ASN A N 1
ATOM 2525 C CA . ASN A 1 310 ? -1.693 25.049 -12.364 1.00 56.38 310 ASN A CA 1
ATOM 2526 C C . ASN A 1 310 ? -3.195 25.309 -12.165 1.00 56.38 310 ASN A C 1
ATOM 2528 O O . ASN A 1 310 ? -3.736 26.349 -12.549 1.00 56.38 310 ASN A O 1
ATOM 2532 N N . TYR A 1 311 ? -3.858 24.348 -11.530 1.00 59.34 311 TYR A N 1
ATOM 2533 C CA . TYR A 1 311 ? -5.285 24.307 -11.250 1.00 59.34 311 TYR A CA 1
ATOM 2534 C C . TYR A 1 311 ? -5.494 24.100 -9.752 1.00 59.34 311 TYR A C 1
ATOM 2536 O O . TYR A 1 311 ? -4.659 23.541 -9.048 1.00 59.34 311 TYR A O 1
ATOM 2544 N N . PHE A 1 312 ? -6.635 24.542 -9.259 1.00 59.00 312 PHE A N 1
ATOM 2545 C CA . PHE A 1 312 ? -7.093 24.266 -7.915 1.00 59.00 312 PHE A CA 1
ATOM 2546 C C . PHE A 1 312 ? -8.453 23.605 -7.984 1.00 59.00 312 PHE A C 1
ATOM 2548 O O . PHE A 1 312 ? -9.365 24.090 -8.661 1.00 59.00 312 PHE A O 1
ATOM 2555 N N . VAL A 1 313 ? -8.598 22.523 -7.228 1.00 54.66 313 VAL A N 1
ATOM 2556 C CA . VAL A 1 313 ? -9.920 22.072 -6.816 1.00 54.66 313 VAL A CA 1
ATOM 2557 C C . VAL A 1 313 ? -10.271 22.894 -5.593 1.00 54.66 313 VAL A C 1
ATOM 2559 O O . VAL A 1 313 ? -9.744 22.670 -4.502 1.00 54.66 313 VAL A O 1
ATOM 2562 N N . THR A 1 314 ? -11.163 23.863 -5.783 1.00 48.38 314 THR A N 1
ATOM 2563 C CA . THR A 1 314 ? -11.935 24.366 -4.653 1.00 48.38 314 THR A CA 1
ATOM 2564 C C . THR A 1 314 ? -12.921 23.276 -4.301 1.00 48.38 314 THR A C 1
ATOM 2566 O O . THR A 1 314 ? -13.878 23.050 -5.040 1.00 48.38 314 THR A O 1
ATOM 2569 N N . LEU A 1 315 ? -12.641 22.580 -3.209 1.00 43.97 315 LEU A N 1
ATOM 2570 C CA . LEU A 1 315 ? -13.553 21.622 -2.624 1.00 43.97 315 LEU A CA 1
ATOM 2571 C C . LEU A 1 315 ? -14.862 22.390 -2.305 1.00 43.97 315 LEU A C 1
ATOM 2573 O O . LEU A 1 315 ? -14.790 23.398 -1.593 1.00 43.97 315 LEU A O 1
ATOM 2577 N N . PRO A 1 316 ? -16.015 22.074 -2.936 1.00 36.94 316 PRO A N 1
ATOM 2578 C CA . PRO A 1 316 ? -17.205 22.906 -2.796 1.00 36.94 316 PRO A CA 1
ATOM 2579 C C . PRO A 1 316 ? -17.693 22.938 -1.346 1.00 36.94 316 PRO A C 1
ATOM 2581 O O . PRO A 1 316 ? -17.778 21.900 -0.704 1.00 36.94 316 PRO A O 1
ATOM 2584 N N . SER A 1 317 ? -18.051 24.145 -0.898 1.00 38.00 317 SER A N 1
ATOM 2585 C CA . SER A 1 317 ? -18.808 24.443 0.331 1.00 38.00 317 SER A CA 1
ATOM 2586 C C . SER A 1 317 ? -18.047 24.533 1.664 1.00 38.00 317 SER A C 1
ATOM 2588 O O . SER A 1 317 ? -18.561 24.133 2.695 1.00 38.00 317 SER A O 1
ATOM 2590 N N . LEU A 1 318 ? -16.902 25.222 1.682 1.00 37.25 318 LEU A N 1
ATOM 2591 C CA . LEU A 1 318 ? -16.373 25.890 2.889 1.00 37.25 318 LEU A CA 1
ATOM 2592 C C . LEU A 1 318 ? -17.006 27.289 3.059 1.00 37.25 318 LEU A C 1
ATOM 2594 O O . LEU A 1 318 ? -16.321 28.312 2.953 1.00 37.25 318 LEU A O 1
ATOM 2598 N N . ILE A 1 319 ? -18.334 27.364 3.196 1.00 33.75 319 ILE A N 1
ATOM 2599 C CA . ILE A 1 319 ? -19.016 28.611 3.578 1.00 33.75 319 ILE A CA 1
ATOM 2600 C C . ILE A 1 319 ? -19.285 28.511 5.073 1.00 33.75 319 ILE A C 1
ATOM 2602 O O . ILE A 1 319 ? -20.193 27.789 5.475 1.00 33.75 319 ILE A O 1
ATOM 2606 N N . SER A 1 320 ? -18.530 29.249 5.894 1.00 30.22 320 SER A N 1
ATOM 2607 C CA . SER A 1 320 ? -18.959 29.454 7.272 1.00 30.22 320 SER A CA 1
ATOM 2608 C C . SER A 1 320 ? -20.267 30.244 7.233 1.00 30.22 320 SER A C 1
ATOM 2610 O O . SER A 1 320 ? -20.336 31.370 6.737 1.00 30.22 320 SER A O 1
ATOM 2612 N N . SER A 1 321 ? -21.339 29.670 7.766 1.00 31.02 321 SER A N 1
ATOM 2613 C CA . SER A 1 321 ? -22.435 30.475 8.287 1.00 31.02 321 SER A CA 1
ATOM 2614 C C . SER A 1 321 ? -22.023 30.968 9.675 1.00 31.02 321 SER A C 1
ATOM 2616 O O . SER A 1 321 ? -22.588 30.553 10.681 1.00 31.02 321 SER A O 1
ATOM 2618 N N . SER A 1 322 ? -20.998 31.821 9.750 1.00 31.97 322 SER A N 1
ATOM 2619 C CA . SER A 1 322 ? -20.713 32.590 10.962 1.00 31.97 322 SER A CA 1
ATOM 2620 C C . SER A 1 322 ? -21.068 34.046 10.698 1.00 31.97 322 SER A C 1
ATOM 2622 O O . SER A 1 322 ? -20.293 34.828 10.146 1.00 31.97 322 SER A O 1
ATOM 2624 N N . THR A 1 323 ? -22.287 34.398 11.083 1.00 36.16 323 THR A N 1
ATOM 2625 C CA . THR A 1 323 ? -22.762 35.766 11.259 1.00 36.16 323 THR A CA 1
ATOM 2626 C C . THR A 1 323 ? -21.930 36.481 12.328 1.00 36.16 323 THR A C 1
ATOM 2628 O O . THR A 1 323 ? -22.332 36.529 13.484 1.00 36.16 323 THR A O 1
ATOM 2631 N N . SER A 1 324 ? -20.780 37.054 11.968 1.00 32.69 324 SER A N 1
ATOM 2632 C CA . SER A 1 324 ? -20.194 38.183 12.707 1.00 32.69 324 SER A CA 1
ATOM 2633 C C . SER A 1 324 ? -19.126 38.910 11.884 1.00 32.69 324 SER A C 1
ATOM 2635 O O . SER A 1 324 ? -18.081 38.364 11.548 1.00 32.69 324 SER A O 1
ATOM 2637 N N . ALA A 1 325 ? -19.453 40.162 11.581 1.00 38.00 325 ALA A N 1
ATOM 2638 C CA . ALA A 1 325 ? -18.703 41.234 10.93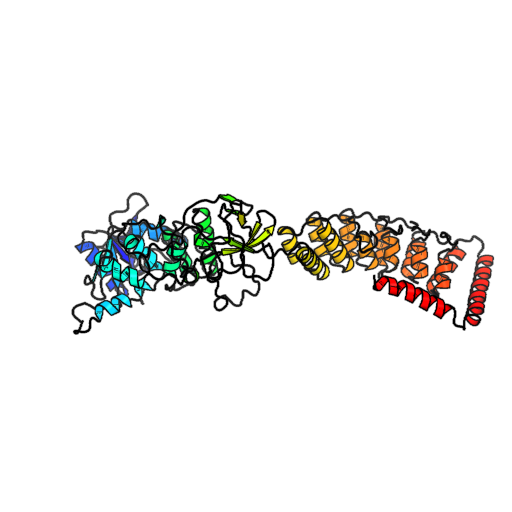7 1.00 38.00 325 ALA A CA 1
ATOM 2639 C C . ALA A 1 325 ? -17.159 41.232 11.043 1.00 38.00 325 ALA A C 1
ATOM 2641 O O . ALA A 1 325 ? -16.596 41.346 12.127 1.00 38.00 325 ALA A O 1
ATOM 2642 N N . THR A 1 326 ? -16.483 41.275 9.887 1.00 29.91 326 THR A N 1
ATOM 2643 C CA . THR A 1 326 ? -15.539 42.338 9.445 1.00 29.91 326 THR A CA 1
ATOM 2644 C C . THR A 1 326 ? -15.088 42.057 7.991 1.00 29.91 326 THR A C 1
ATOM 2646 O O . THR A 1 326 ? -14.903 40.894 7.644 1.00 29.91 326 THR A O 1
ATOM 2649 N N . PRO A 1 327 ? -14.932 43.056 7.088 1.00 32.22 327 PRO A N 1
ATOM 2650 C CA . PRO A 1 327 ? -14.842 42.800 5.639 1.00 32.22 327 PRO A CA 1
ATOM 2651 C C . PRO A 1 327 ? -13.434 42.521 5.081 1.00 32.22 327 PRO A C 1
ATOM 2653 O O . PRO A 1 327 ? -13.271 42.518 3.863 1.00 32.22 327 PRO A O 1
ATOM 2656 N N . THR A 1 328 ? -12.399 42.346 5.907 1.00 33.78 328 THR A N 1
ATOM 2657 C CA . THR A 1 328 ? -11.000 42.424 5.429 1.00 33.78 328 THR A CA 1
ATOM 2658 C C . THR A 1 328 ? -10.225 41.109 5.386 1.00 33.78 328 THR A C 1
ATOM 2660 O O . THR A 1 328 ? -9.122 41.097 4.847 1.00 33.78 328 THR A O 1
ATOM 2663 N N . SER A 1 329 ? -10.784 39.988 5.841 1.00 38.34 329 SER A N 1
ATOM 2664 C CA . SER A 1 329 ? -10.171 38.665 5.663 1.00 38.34 329 SER A CA 1
ATOM 2665 C C . SER A 1 329 ? -11.167 37.727 4.992 1.00 38.34 329 SER A C 1
ATOM 2667 O O . SER A 1 329 ? -12.170 37.349 5.596 1.00 38.34 329 SER A O 1
ATOM 2669 N N . GLN A 1 330 ? -10.915 37.360 3.733 1.00 40.28 330 GLN A N 1
ATOM 2670 C CA . GLN A 1 330 ? -11.647 36.255 3.110 1.00 40.28 330 GLN A CA 1
ATOM 2671 C C . GLN A 1 330 ? -11.406 34.965 3.919 1.00 40.28 330 GLN A C 1
ATOM 2673 O O . GLN A 1 330 ? -10.285 34.765 4.392 1.00 40.28 330 GLN A O 1
ATOM 2678 N N . PRO A 1 331 ? -12.415 34.089 4.096 1.00 39.84 331 PRO A N 1
ATOM 2679 C CA . PRO A 1 331 ? -12.226 32.830 4.808 1.00 39.84 331 PRO A CA 1
ATOM 2680 C C . PRO A 1 331 ? -11.195 31.966 4.077 1.00 39.84 331 PRO A C 1
ATOM 2682 O O . PRO A 1 331 ? -11.313 31.740 2.869 1.00 39.84 331 PRO A O 1
ATOM 2685 N N . SER A 1 332 ? -10.196 31.481 4.815 1.00 39.53 332 SER A N 1
ATOM 2686 C CA . SER A 1 332 ? -9.182 30.549 4.325 1.00 39.53 332 SER A CA 1
ATOM 2687 C C . SER A 1 332 ? -9.870 29.292 3.796 1.00 39.53 332 SER A C 1
ATOM 2689 O O . SER A 1 332 ? -10.414 28.507 4.569 1.00 39.53 332 SER A O 1
ATOM 2691 N N . ARG A 1 333 ? -9.878 29.089 2.477 1.00 45.47 333 ARG A N 1
ATOM 2692 C CA . ARG A 1 333 ? -10.409 27.852 1.890 1.00 45.47 333 ARG A CA 1
ATOM 2693 C C . ARG A 1 333 ? -9.295 26.813 1.818 1.00 45.47 333 ARG A C 1
ATOM 2695 O O . ARG A 1 333 ? -8.170 27.132 1.445 1.00 45.47 333 ARG A O 1
ATOM 2702 N N . ILE A 1 334 ? -9.597 25.564 2.150 1.00 43.16 334 ILE A N 1
ATOM 2703 C CA . ILE A 1 334 ? -8.695 24.438 1.895 1.00 43.16 334 ILE A CA 1
ATOM 2704 C C . ILE A 1 334 ? -8.962 23.966 0.465 1.00 43.16 334 ILE A C 1
ATOM 2706 O O . ILE A 1 334 ? -10.105 23.734 0.069 1.00 43.16 334 ILE A O 1
ATOM 2710 N N . GLY A 1 335 ? -7.906 23.877 -0.336 1.00 50.44 335 GLY A N 1
ATOM 2711 C CA . GLY A 1 335 ? -7.980 23.443 -1.725 1.00 50.44 335 GLY A CA 1
ATOM 2712 C C . GLY A 1 335 ? -6.869 22.457 -2.038 1.00 50.44 335 GLY A C 1
ATOM 2713 O O . GLY A 1 335 ? -5.808 22.475 -1.417 1.00 50.44 335 GLY A O 1
ATOM 2714 N N . ILE A 1 336 ? -7.107 21.595 -3.023 1.00 52.53 336 ILE A N 1
ATOM 2715 C CA . ILE A 1 336 ? -6.067 20.701 -3.534 1.00 52.53 336 ILE A CA 1
ATOM 2716 C C . ILE A 1 336 ? -5.412 21.399 -4.721 1.00 52.53 336 ILE A C 1
ATOM 2718 O O . ILE A 1 336 ? -6.076 21.686 -5.725 1.00 52.53 336 ILE A O 1
ATOM 2722 N N . ARG A 1 337 ? -4.109 21.673 -4.605 1.00 56.72 337 ARG A N 1
ATOM 2723 C CA . ARG A 1 337 ? -3.304 22.164 -5.721 1.00 56.72 337 ARG A CA 1
ATOM 2724 C C . ARG A 1 337 ? -3.095 21.029 -6.714 1.00 56.72 337 ARG A C 1
ATOM 2726 O O . ARG A 1 337 ? -2.536 19.985 -6.381 1.00 56.72 337 ARG A O 1
ATOM 2733 N N . LEU A 1 338 ? -3.507 21.265 -7.948 1.00 57.81 338 LEU A N 1
ATOM 2734 C CA . LEU A 1 338 ? -3.344 20.348 -9.060 1.00 57.81 338 LEU A CA 1
ATOM 2735 C C . LEU A 1 338 ? -2.448 20.964 -10.137 1.00 57.81 338 LEU A C 1
ATOM 2737 O O . LEU A 1 338 ? -2.611 22.122 -10.508 1.00 57.81 338 LEU A O 1
ATOM 2741 N N . SER A 1 339 ? -1.539 20.183 -10.701 1.00 53.66 339 SER A N 1
ATOM 2742 C CA . SER A 1 339 ? -0.831 20.536 -11.930 1.00 53.66 339 SER A CA 1
ATOM 2743 C C . SER A 1 339 ? -1.394 19.688 -13.071 1.00 53.66 339 SER A C 1
ATOM 2745 O O . SER A 1 339 ? -1.336 18.463 -13.023 1.00 53.66 339 SER A O 1
ATOM 2747 N N . ARG A 1 340 ? -1.990 20.305 -14.095 1.00 49.16 340 ARG A N 1
ATOM 2748 C CA . ARG A 1 340 ? -2.469 19.599 -15.290 1.00 49.16 340 ARG A CA 1
ATOM 2749 C C . ARG A 1 340 ? -1.273 19.131 -16.096 1.00 49.16 340 ARG A C 1
ATOM 2751 O O . ARG A 1 340 ? -0.433 19.934 -16.500 1.00 49.16 340 ARG A O 1
ATOM 2758 N N . VAL A 1 341 ? -1.230 17.830 -16.329 1.00 44.62 341 VAL A N 1
ATOM 2759 C CA . VAL A 1 341 ? -0.154 17.159 -17.063 1.00 44.62 341 VAL A CA 1
ATOM 2760 C C . VAL A 1 341 ? -0.594 16.741 -18.468 1.00 44.62 341 VAL A C 1
ATOM 2762 O O . VAL A 1 341 ? 0.247 16.649 -19.355 1.00 44.62 341 VAL A O 1
ATOM 2765 N N . ALA A 1 342 ? -1.902 16.562 -18.698 1.00 38.34 342 ALA A N 1
ATOM 2766 C CA . ALA A 1 342 ? -2.519 16.354 -20.012 1.00 38.34 342 ALA A CA 1
ATOM 2767 C C . ALA A 1 342 ? -4.010 16.780 -19.980 1.00 38.34 342 ALA A C 1
ATOM 2769 O O . ALA A 1 342 ? -4.541 17.052 -18.897 1.00 38.34 342 ALA A O 1
ATOM 2770 N N . PRO A 1 343 ? -4.724 16.861 -21.121 1.00 43.97 343 PRO A N 1
ATOM 2771 C CA . PRO A 1 343 ? -6.173 17.080 -21.116 1.00 43.97 343 PRO A CA 1
ATOM 2772 C C . PRO A 1 343 ? -6.894 16.033 -20.243 1.00 43.97 343 PRO A C 1
ATOM 2774 O O . PRO A 1 343 ? -6.670 14.840 -20.423 1.00 43.97 343 PRO A O 1
ATOM 2777 N N . GLY A 1 344 ? -7.706 16.457 -19.265 1.00 40.88 344 GLY A N 1
ATOM 2778 C CA . GLY A 1 344 ? -8.373 15.568 -18.301 1.00 40.88 344 GLY A CA 1
ATOM 2779 C C . GLY A 1 344 ? -7.491 14.912 -17.220 1.00 40.88 344 GLY A C 1
ATOM 2780 O O . GLY A 1 344 ? -8.025 14.179 -16.385 1.00 40.88 344 GLY A O 1
ATOM 2781 N N . LEU A 1 345 ? -6.171 15.165 -17.191 1.00 40.59 345 LEU A N 1
ATOM 2782 C CA . LEU A 1 345 ? -5.211 14.497 -16.294 1.00 40.59 345 LEU A CA 1
ATOM 2783 C C . LEU A 1 345 ? -4.404 15.497 -15.449 1.00 40.59 345 LEU A C 1
ATOM 2785 O O . LEU A 1 345 ? -3.773 16.421 -15.974 1.00 40.59 345 LEU A O 1
ATOM 2789 N N . TYR A 1 346 ? -4.382 15.276 -14.134 1.00 49.09 346 TYR A N 1
ATOM 2790 C CA . TYR A 1 346 ? -3.839 16.213 -13.148 1.00 49.09 346 TYR A CA 1
ATOM 2791 C C . TYR A 1 346 ? -3.002 15.487 -12.085 1.00 49.09 346 TYR A C 1
ATOM 2793 O 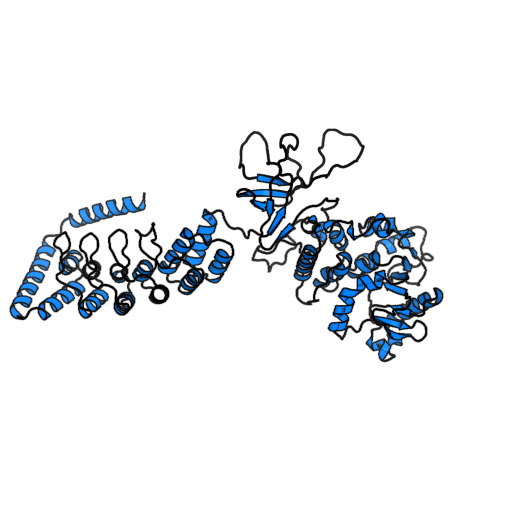O . TYR A 1 346 ? -3.332 14.370 -11.695 1.00 49.09 346 TYR A O 1
ATOM 2801 N N . THR A 1 347 ? -1.944 16.128 -11.585 1.00 44.09 347 THR A N 1
ATOM 2802 C CA . THR A 1 347 ? -1.099 15.636 -10.484 1.00 44.09 347 THR A CA 1
ATOM 2803 C C . THR A 1 347 ? -1.260 16.505 -9.238 1.00 44.09 347 THR A C 1
ATOM 2805 O O . THR A 1 347 ? -1.419 17.720 -9.344 1.00 44.09 347 THR A O 1
ATOM 2808 N N . ARG A 1 348 ? -1.235 15.898 -8.044 1.00 47.47 348 ARG A N 1
ATOM 2809 C CA . ARG A 1 348 ? -1.347 16.617 -6.763 1.00 47.47 348 ARG A CA 1
ATOM 2810 C C . ARG A 1 348 ? -0.004 17.239 -6.392 1.00 47.47 348 ARG A C 1
ATOM 2812 O O . ARG A 1 348 ? 1.000 16.542 -6.296 1.00 47.47 348 ARG A O 1
ATOM 2819 N N . SER A 1 349 ? -0.014 18.536 -6.127 1.00 45.09 349 SER A N 1
ATOM 2820 C CA . SER A 1 349 ? 1.019 19.212 -5.345 1.00 45.09 349 SER A CA 1
ATOM 2821 C C . SER A 1 349 ? 0.443 19.461 -3.946 1.00 45.09 349 SER A C 1
ATOM 2823 O O . SER A 1 349 ? -0.775 19.508 -3.803 1.00 45.09 349 SER A O 1
ATOM 2825 N N . LEU A 1 350 ? 1.304 19.540 -2.926 1.00 42.03 350 LEU A N 1
ATOM 2826 C CA . LEU A 1 350 ? 0.992 19.710 -1.492 1.00 42.03 350 LEU A CA 1
ATOM 2827 C C . LEU A 1 350 ? -0.353 20.413 -1.185 1.00 42.03 350 LEU A C 1
ATOM 2829 O O . LEU A 1 350 ? -0.706 21.402 -1.828 1.00 42.03 350 LEU A O 1
ATOM 2833 N N . CYS A 1 351 ? -1.086 19.933 -0.171 1.00 40.75 351 CYS A N 1
ATOM 2834 C CA . CYS A 1 351 ? -2.233 20.676 0.362 1.00 40.75 351 CYS A CA 1
ATOM 2835 C C . CYS A 1 351 ? -1.728 21.900 1.132 1.00 40.75 351 CYS A C 1
ATOM 2837 O O . CYS A 1 351 ? -1.147 21.760 2.205 1.00 40.75 351 CYS A O 1
ATOM 2839 N N . GLU A 1 352 ? -1.958 23.089 0.583 1.00 41.84 352 GLU A N 1
ATOM 2840 C CA . GLU A 1 352 ? -1.645 24.369 1.219 1.00 41.84 352 GLU A CA 1
ATOM 2841 C C . GLU A 1 352 ? -2.957 25.114 1.530 1.00 41.84 352 GLU A C 1
ATOM 2843 O O . GLU A 1 352 ? -3.905 25.039 0.740 1.00 41.84 352 GLU A O 1
ATOM 2848 N N . PRO A 1 353 ? -3.058 25.825 2.669 1.00 40.94 353 PRO A N 1
ATOM 2849 C CA . PRO A 1 353 ? -4.170 26.738 2.913 1.00 40.94 353 PRO A CA 1
ATOM 2850 C C . PRO A 1 353 ? -4.197 27.816 1.822 1.00 40.94 353 PRO A C 1
ATOM 2852 O O . PRO A 1 353 ? -3.185 28.452 1.536 1.00 40.94 353 PRO A O 1
ATOM 2855 N N . VAL A 1 354 ? -5.355 28.017 1.188 1.00 48.44 354 VAL A N 1
ATOM 2856 C CA . VAL A 1 354 ? -5.498 28.954 0.070 1.00 48.44 354 VAL A CA 1
ATOM 2857 C C . VAL A 1 354 ? -5.720 30.356 0.634 1.00 48.44 354 VAL A C 1
ATOM 2859 O O . VAL A 1 354 ? -6.855 30.813 0.756 1.00 48.44 354 VAL A O 1
ATOM 2862 N N . THR A 1 355 ? -4.637 31.022 1.028 1.00 44.69 355 THR A N 1
ATOM 2863 C CA . THR A 1 355 ? -4.673 32.400 1.546 1.00 44.69 355 THR A CA 1
ATOM 2864 C C . THR A 1 355 ? -4.489 33.457 0.456 1.00 44.69 355 THR A C 1
ATOM 2866 O O . THR A 1 355 ? -4.968 34.573 0.621 1.00 44.69 355 THR A O 1
ATOM 2869 N N . ASP A 1 356 ? -3.881 33.103 -0.685 1.00 46.44 356 ASP A N 1
ATOM 2870 C CA . ASP A 1 356 ? -3.425 34.081 -1.689 1.00 46.44 356 ASP A CA 1
ATOM 2871 C C . ASP A 1 356 ? -4.015 33.891 -3.105 1.00 46.44 356 ASP A C 1
ATOM 2873 O O . ASP A 1 356 ? -3.423 34.309 -4.103 1.00 46.44 356 ASP A O 1
ATOM 2877 N N . VAL A 1 357 ? -5.180 33.243 -3.236 1.00 49.22 357 VAL A N 1
ATOM 2878 C CA . VAL A 1 357 ? -5.858 33.060 -4.537 1.00 49.22 357 VAL A CA 1
ATOM 2879 C C . VAL A 1 357 ? -7.072 33.978 -4.640 1.00 49.22 357 VAL A C 1
ATOM 2881 O O . VAL A 1 357 ? -8.017 33.859 -3.865 1.00 49.22 357 VAL A O 1
ATOM 2884 N N . ASP A 1 358 ? -7.091 34.847 -5.655 1.00 51.81 358 ASP A N 1
ATOM 2885 C CA . ASP A 1 358 ? -8.249 35.694 -5.967 1.00 51.81 358 ASP A CA 1
ATOM 2886 C C . ASP A 1 358 ? -9.378 34.855 -6.603 1.00 51.81 358 ASP A C 1
ATOM 2888 O O . ASP A 1 358 ? -9.491 34.677 -7.824 1.00 51.81 358 ASP A O 1
ATOM 2892 N N . LEU A 1 359 ? -10.229 34.298 -5.738 1.00 50.22 359 LEU A N 1
ATOM 2893 C CA . LEU A 1 359 ? -11.381 33.473 -6.108 1.00 50.22 359 LEU A CA 1
ATOM 2894 C C . LEU A 1 359 ? -12.455 34.243 -6.894 1.00 50.22 359 LEU A C 1
ATOM 2896 O O . LEU A 1 359 ? -13.284 33.608 -7.550 1.00 50.22 359 LEU A O 1
ATOM 2900 N N . ALA A 1 360 ? -12.445 35.581 -6.864 1.00 50.00 360 ALA A N 1
ATOM 2901 C CA . ALA A 1 360 ? -13.398 36.404 -7.605 1.00 50.00 360 ALA A CA 1
ATOM 2902 C C . ALA A 1 360 ? -13.058 36.476 -9.106 1.00 50.00 360 ALA A C 1
ATOM 2904 O O . ALA A 1 360 ? -13.956 36.637 -9.934 1.00 50.00 360 ALA A O 1
ATOM 2905 N N . ARG A 1 361 ? -11.780 36.305 -9.478 1.00 47.50 361 ARG A N 1
ATOM 2906 C CA . ARG A 1 361 ? -11.311 36.355 -10.878 1.00 47.50 361 ARG A CA 1
ATOM 2907 C C . ARG A 1 361 ? -11.249 34.996 -11.584 1.00 47.50 361 ARG A C 1
ATOM 2909 O O . ARG A 1 361 ? -11.183 34.963 -12.812 1.00 47.50 361 ARG A O 1
ATOM 2916 N N . SER A 1 362 ? -11.298 33.875 -10.859 1.00 50.50 362 SER A N 1
ATOM 2917 C CA . SER A 1 362 ? -11.226 32.522 -11.440 1.00 50.50 362 SER A CA 1
ATOM 2918 C C . SER A 1 362 ? -12.615 31.879 -11.581 1.00 50.50 362 SER A C 1
ATOM 2920 O O . SER A 1 362 ? -13.186 31.376 -10.615 1.00 50.50 362 SER A O 1
ATOM 2922 N N . LYS A 1 363 ? -13.195 31.868 -12.792 1.00 48.56 363 LYS A N 1
ATOM 2923 C CA . LYS A 1 363 ? -14.473 31.169 -13.044 1.00 48.56 363 LYS A CA 1
ATOM 2924 C C . LYS A 1 363 ? -14.275 29.642 -12.971 1.00 48.56 363 LYS A C 1
ATOM 2926 O O . LYS A 1 363 ? -13.333 29.147 -13.591 1.00 48.56 363 LYS A O 1
ATOM 2931 N N . PRO A 1 364 ? -15.128 28.895 -12.241 1.00 52.66 364 PRO A N 1
ATOM 2932 C CA . PRO A 1 364 ? -15.045 27.442 -12.206 1.00 52.66 364 PRO A CA 1
ATOM 2933 C C . PRO A 1 364 ? -15.502 26.853 -13.544 1.00 52.66 364 PRO A C 1
ATOM 2935 O O . PRO A 1 364 ? -16.443 27.359 -14.158 1.00 52.66 364 PRO A O 1
ATOM 2938 N N . PHE A 1 365 ? -14.864 25.771 -13.977 1.00 47.94 365 PHE A N 1
ATOM 2939 C CA . PHE A 1 365 ? -15.316 24.960 -15.103 1.00 47.94 365 PHE A CA 1
ATOM 2940 C C . PHE A 1 365 ? -15.329 23.481 -14.709 1.00 47.94 365 PHE A C 1
ATOM 2942 O O . PHE A 1 365 ? -14.623 23.053 -13.795 1.00 47.94 365 PHE A O 1
ATOM 2949 N N . TRP A 1 366 ? -16.174 22.706 -15.381 1.00 45.75 366 TRP A N 1
ATOM 2950 C CA . TRP A 1 366 ? -16.378 21.292 -15.087 1.00 45.75 366 TRP A CA 1
ATOM 2951 C C . TRP A 1 366 ? -15.607 20.450 -16.101 1.00 45.75 366 TRP A C 1
ATOM 2953 O O . TRP A 1 366 ? -15.903 20.507 -17.292 1.00 45.75 366 TRP A O 1
ATOM 2963 N N . GLU A 1 367 ? -14.648 19.653 -15.636 1.00 43.72 367 GLU A N 1
ATOM 2964 C CA . GLU A 1 367 ? -13.908 18.693 -16.465 1.00 43.72 367 GLU A CA 1
ATOM 2965 C C . GLU A 1 367 ? -13.990 17.307 -15.808 1.00 43.72 367 GLU A C 1
ATOM 2967 O O . GLU A 1 367 ? -14.103 17.198 -14.585 1.00 43.72 367 GLU A O 1
ATOM 2972 N N . LYS A 1 368 ? -13.987 16.237 -16.614 1.00 39.22 368 LYS A N 1
ATOM 2973 C CA . LYS A 1 368 ? -13.751 14.887 -16.088 1.00 39.22 368 LYS A CA 1
ATOM 2974 C C . LYS A 1 368 ? -12.270 14.805 -15.727 1.00 39.22 368 LYS A C 1
ATOM 2976 O O . LYS A 1 368 ? -11.419 14.920 -16.603 1.00 39.22 368 LYS A O 1
ATOM 2981 N N . VAL A 1 369 ? -11.986 14.652 -14.443 1.00 40.84 369 VAL A N 1
ATOM 2982 C CA . VAL A 1 369 ? -10.646 14.631 -13.862 1.00 40.84 369 VAL A CA 1
ATOM 2983 C C . VAL A 1 369 ? -10.321 13.200 -13.478 1.00 40.84 369 VAL A C 1
ATOM 2985 O O . VAL A 1 369 ? -10.909 12.655 -12.549 1.00 40.84 369 VAL A O 1
ATOM 2988 N N . CYS A 1 370 ? -9.373 12.583 -14.171 1.00 35.69 370 CYS A N 1
ATOM 2989 C CA . CYS A 1 370 ? -8.831 11.300 -13.746 1.00 35.69 370 CYS A CA 1
ATOM 2990 C C . CYS A 1 370 ? -7.634 11.559 -12.826 1.00 35.69 370 CYS A C 1
ATOM 2992 O O . CYS A 1 370 ? -6.618 12.096 -13.270 1.00 35.69 370 CYS A O 1
ATOM 2994 N N . ILE A 1 371 ? -7.740 11.198 -11.545 1.00 39.91 371 ILE A N 1
ATOM 2995 C CA . ILE A 1 371 ? -6.589 11.170 -10.638 1.00 39.91 371 ILE A CA 1
ATOM 2996 C C . ILE A 1 371 ? -6.022 9.751 -10.706 1.00 39.91 371 ILE A C 1
ATOM 2998 O O . ILE A 1 371 ? -6.491 8.836 -10.030 1.00 39.91 371 ILE A O 1
ATOM 3002 N N . LYS A 1 372 ? -5.027 9.548 -11.574 1.00 32.06 372 LYS A N 1
ATOM 3003 C CA . LYS A 1 372 ? -4.235 8.312 -11.589 1.00 32.06 372 LYS A CA 1
ATOM 3004 C C . LYS A 1 372 ? -3.037 8.462 -10.661 1.00 32.06 372 LYS A C 1
ATOM 3006 O O . LYS A 1 372 ? -2.438 9.536 -10.586 1.00 32.06 372 LYS A O 1
ATOM 3011 N N . ARG A 1 373 ? -2.621 7.355 -10.033 1.00 32.97 373 ARG A N 1
ATOM 3012 C CA . ARG A 1 373 ? -1.257 7.202 -9.511 1.00 32.97 373 ARG A CA 1
ATOM 3013 C C . ARG A 1 373 ? -0.293 7.387 -10.677 1.00 32.97 373 ARG A C 1
ATOM 3015 O O . ARG A 1 373 ? -0.010 6.453 -11.418 1.00 32.97 373 ARG A O 1
ATOM 3022 N N . VAL A 1 374 ? 0.234 8.590 -10.806 1.00 29.92 374 VAL A N 1
ATOM 3023 C CA . VAL A 1 374 ? 1.462 8.827 -11.545 1.00 29.92 374 VAL A CA 1
ATOM 3024 C C . VAL A 1 374 ? 2.561 8.765 -10.482 1.00 29.92 374 VAL A C 1
ATOM 3026 O O . VAL A 1 374 ? 2.810 9.731 -9.767 1.00 29.92 374 VAL A O 1
ATOM 3029 N N . HIS A 1 375 ? 3.217 7.593 -10.365 1.00 29.23 375 HIS A N 1
ATOM 3030 C CA . HIS A 1 375 ? 4.680 7.564 -10.147 1.00 29.23 375 HIS A CA 1
ATOM 3031 C C . HIS A 1 375 ? 5.245 8.708 -10.979 1.00 29.23 375 HIS A C 1
ATOM 3033 O O . HIS A 1 375 ? 4.738 8.784 -12.092 1.00 29.23 375 HIS A O 1
ATOM 3039 N N . PRO A 1 376 ? 6.175 9.582 -10.537 1.00 27.77 376 PRO A N 1
ATOM 3040 C CA . PRO A 1 376 ? 6.656 10.654 -11.401 1.00 27.77 376 PRO A CA 1
ATOM 3041 C C . PRO A 1 376 ? 7.068 10.016 -12.729 1.00 27.77 376 PRO A C 1
ATOM 3043 O O . PRO A 1 376 ? 8.062 9.308 -12.811 1.00 27.77 376 PRO A O 1
ATOM 3046 N N . GLN A 1 377 ? 6.176 10.143 -13.702 1.00 37.72 377 GLN A N 1
ATOM 3047 C CA . GLN A 1 377 ? 6.322 9.875 -15.109 1.00 37.72 377 GLN A CA 1
ATOM 3048 C C . GLN A 1 377 ? 6.091 11.277 -15.626 1.00 37.72 377 GLN A C 1
ATOM 3050 O O . GLN A 1 377 ? 4.976 11.738 -15.847 1.00 37.72 377 GLN A O 1
ATOM 3055 N N . LEU A 1 378 ? 7.084 12.106 -15.317 1.00 40.88 378 LEU A N 1
ATOM 3056 C CA . LEU A 1 378 ? 8.179 12.271 -16.238 1.00 40.88 378 LEU A CA 1
ATOM 3057 C C . LEU A 1 378 ? 7.521 12.822 -17.489 1.00 40.88 378 LEU A C 1
ATOM 3059 O O . LEU A 1 378 ? 6.846 12.105 -18.226 1.00 40.88 378 LEU A O 1
ATOM 3063 N N . SER A 1 379 ? 7.678 14.128 -17.697 1.00 43.25 379 SER A N 1
ATOM 3064 C CA . SER A 1 379 ? 7.412 14.691 -19.015 1.00 43.25 379 SER A CA 1
ATOM 3065 C C . SER A 1 379 ? 7.982 13.736 -20.066 1.00 43.25 379 SER A C 1
ATOM 3067 O O . SER A 1 379 ? 8.958 13.042 -19.779 1.00 43.25 379 SER A O 1
ATOM 3069 N N . ARG A 1 380 ? 7.415 13.684 -21.274 1.00 46.28 380 ARG A N 1
ATOM 3070 C CA . ARG A 1 380 ? 7.966 12.858 -22.365 1.00 46.28 380 ARG A CA 1
ATOM 3071 C C . ARG A 1 380 ? 9.511 12.847 -22.376 1.00 46.28 380 ARG A C 1
ATOM 3073 O O . ARG A 1 380 ? 10.101 11.782 -22.450 1.00 46.28 380 ARG A O 1
ATOM 3080 N N . ALA A 1 381 ? 10.136 14.010 -22.161 1.00 42.94 381 ALA A N 1
ATOM 3081 C CA . ALA A 1 381 ? 11.587 14.173 -22.045 1.00 42.94 381 ALA A CA 1
ATOM 3082 C C . ALA A 1 381 ? 12.235 13.456 -20.845 1.00 42.94 381 ALA A C 1
ATOM 3084 O O . ALA A 1 381 ? 13.318 12.893 -20.957 1.00 42.94 381 ALA A O 1
ATOM 3085 N N . ALA A 1 382 ? 11.608 13.497 -19.677 1.00 48.16 382 ALA A N 1
ATOM 3086 C CA . ALA A 1 382 ? 12.164 12.898 -18.485 1.00 48.16 382 ALA A CA 1
ATOM 3087 C C . ALA A 1 382 ? 11.965 11.360 -18.497 1.00 48.16 382 ALA A C 1
ATOM 3089 O O . ALA A 1 382 ? 12.848 10.645 -18.035 1.00 48.16 382 ALA A O 1
ATOM 3090 N N . GLY A 1 383 ? 10.878 10.843 -19.096 1.00 56.72 383 GLY A N 1
ATOM 3091 C CA . GLY A 1 383 ? 10.507 9.417 -19.054 1.00 56.72 383 GLY A CA 1
ATOM 3092 C C . GLY A 1 383 ? 11.363 8.622 -20.021 1.00 56.72 383 GLY A C 1
ATOM 3093 O O . GLY A 1 383 ? 11.944 7.601 -19.661 1.00 56.72 383 GLY A O 1
ATOM 3094 N N . GLU A 1 384 ? 11.554 9.217 -21.197 1.00 63.72 384 GLU A N 1
ATOM 3095 C CA . GLU A 1 384 ? 12.618 8.895 -22.137 1.00 63.72 384 GLU A CA 1
ATOM 3096 C C . GLU A 1 384 ? 13.993 8.908 -21.445 1.00 63.72 384 GLU A C 1
ATOM 3098 O O . GLU A 1 384 ? 14.704 7.906 -21.471 1.00 63.72 384 GLU A O 1
ATOM 3103 N N . GLY A 1 385 ? 14.336 9.990 -20.733 1.00 62.53 385 GLY A N 1
ATOM 3104 C CA . GLY A 1 385 ? 15.629 10.129 -20.056 1.00 62.53 385 GLY A CA 1
ATOM 3105 C C . GLY A 1 385 ? 15.913 9.070 -18.982 1.00 62.53 385 GLY A C 1
ATOM 3106 O O . GLY A 1 385 ? 17.018 8.531 -18.935 1.00 62.53 385 GLY A O 1
ATOM 3107 N N . LEU A 1 386 ? 14.943 8.734 -18.126 1.00 64.62 386 LEU A N 1
ATOM 3108 C CA . LEU A 1 386 ? 15.130 7.706 -17.094 1.00 64.62 386 LEU A CA 1
ATOM 3109 C C . LEU A 1 386 ? 15.158 6.292 -17.668 1.00 64.62 386 LEU A C 1
ATOM 3111 O O . LEU A 1 386 ? 15.926 5.471 -17.167 1.00 64.62 386 LEU A O 1
ATOM 3115 N N . LEU A 1 387 ? 14.367 6.009 -18.707 1.00 77.00 387 LEU A N 1
ATOM 3116 C CA . LEU A 1 387 ? 14.421 4.716 -19.385 1.00 77.00 387 LEU A CA 1
ATOM 3117 C C . LEU A 1 387 ? 15.787 4.514 -20.053 1.00 77.00 387 LEU A C 1
ATOM 3119 O O . LEU A 1 387 ? 16.395 3.460 -19.878 1.00 77.00 387 LEU A O 1
ATOM 3123 N N . MET A 1 388 ? 16.309 5.543 -20.730 1.00 76.19 388 MET A N 1
ATOM 3124 C CA . MET A 1 388 ? 17.653 5.528 -21.317 1.00 76.19 388 MET A CA 1
ATOM 3125 C C . MET A 1 388 ? 18.738 5.356 -20.248 1.00 76.19 388 MET A C 1
ATOM 3127 O O . MET A 1 388 ? 19.589 4.482 -20.373 1.00 76.19 388 MET A O 1
ATOM 3131 N N . LEU A 1 389 ? 18.695 6.122 -19.152 1.00 66.38 389 LEU A N 1
ATOM 3132 C CA . LEU A 1 389 ? 19.670 5.983 -18.063 1.00 66.38 389 LEU A CA 1
ATOM 3133 C C . LEU A 1 389 ? 19.629 4.590 -17.427 1.00 66.38 389 LEU A C 1
ATOM 3135 O O . LEU A 1 389 ? 20.678 3.993 -17.205 1.00 66.38 389 LEU A O 1
ATOM 3139 N N . ALA A 1 390 ? 18.440 4.044 -17.164 1.00 70.31 390 ALA A N 1
ATOM 3140 C CA . ALA A 1 390 ? 18.301 2.689 -16.637 1.00 70.31 390 ALA A CA 1
ATOM 3141 C C . ALA A 1 390 ? 18.849 1.639 -17.617 1.00 70.31 390 ALA A C 1
ATOM 3143 O O . ALA A 1 390 ? 19.472 0.668 -17.183 1.00 70.31 390 ALA A O 1
ATOM 3144 N N . ALA A 1 391 ? 18.674 1.864 -18.922 1.00 80.06 391 ALA A N 1
ATOM 3145 C CA . ALA A 1 391 ? 19.190 0.995 -19.965 1.00 80.06 391 ALA A CA 1
ATOM 3146 C C . ALA A 1 391 ? 20.716 1.045 -20.103 1.00 80.06 391 ALA A C 1
ATOM 3148 O O . ALA A 1 391 ? 21.343 -0.005 -20.226 1.00 80.06 391 ALA A O 1
ATOM 3149 N N . ILE A 1 392 ? 21.319 2.233 -20.005 1.00 77.81 392 ILE A N 1
ATOM 3150 C CA . ILE A 1 392 ? 22.777 2.435 -19.991 1.00 77.81 392 ILE A CA 1
ATOM 3151 C C . ILE A 1 392 ? 23.397 1.803 -18.737 1.00 77.81 392 ILE A C 1
ATOM 3153 O O . ILE A 1 392 ? 24.416 1.121 -18.821 1.00 77.81 392 ILE A O 1
ATOM 3157 N N . LEU A 1 393 ? 22.764 1.989 -17.575 1.00 70.94 393 LEU A N 1
ATOM 3158 C CA . LEU A 1 393 ? 23.245 1.487 -16.283 1.00 70.94 393 LEU A CA 1
ATOM 3159 C C . LEU A 1 393 ? 22.955 -0.007 -16.047 1.00 70.94 393 LEU A C 1
ATOM 3161 O O . LEU A 1 393 ? 23.325 -0.536 -15.001 1.00 70.94 393 LEU A O 1
ATOM 3165 N N . GLY A 1 394 ? 22.272 -0.686 -16.974 1.00 78.50 394 GLY A N 1
ATOM 3166 C CA . GLY A 1 394 ? 21.994 -2.122 -16.874 1.00 78.50 394 GLY A CA 1
ATOM 3167 C C . GLY A 1 394 ? 20.931 -2.503 -15.833 1.00 78.50 394 GLY A C 1
ATOM 3168 O O . GLY A 1 394 ? 20.866 -3.659 -15.412 1.00 78.50 394 GLY A O 1
ATOM 3169 N N . ASN A 1 395 ? 20.081 -1.566 -15.403 1.00 77.62 395 ASN A N 1
ATOM 3170 C CA . ASN A 1 395 ? 19.084 -1.807 -14.359 1.00 77.62 395 ASN A CA 1
ATOM 3171 C C . ASN A 1 395 ? 17.772 -2.366 -14.938 1.00 77.62 395 ASN A C 1
ATOM 3173 O O . ASN A 1 395 ? 16.795 -1.640 -15.130 1.00 77.62 395 ASN A O 1
ATOM 3177 N N . ALA A 1 396 ? 17.744 -3.679 -15.180 1.00 75.19 396 ALA A N 1
ATOM 3178 C CA . ALA A 1 396 ? 16.580 -4.375 -15.735 1.00 75.19 396 ALA A CA 1
ATOM 3179 C C . ALA A 1 396 ? 15.307 -4.216 -14.881 1.00 75.19 396 ALA A C 1
ATOM 3181 O O . ALA A 1 396 ? 14.228 -4.039 -15.432 1.00 75.19 396 ALA A O 1
ATOM 3182 N N . GLY A 1 397 ? 15.421 -4.196 -13.546 1.00 63.38 397 GLY A N 1
ATOM 3183 C CA . GLY A 1 397 ? 14.270 -4.000 -12.656 1.00 63.38 397 GLY A CA 1
ATOM 3184 C C . GLY A 1 397 ? 13.647 -2.606 -12.777 1.00 63.38 397 GLY A C 1
ATOM 3185 O O . GLY A 1 397 ? 12.426 -2.470 -12.782 1.00 63.38 397 GLY A O 1
ATOM 3186 N N . MET A 1 398 ? 14.476 -1.569 -12.931 1.00 61.06 398 MET A N 1
ATOM 3187 C CA . MET A 1 398 ? 14.000 -0.206 -13.186 1.00 61.06 398 MET A CA 1
ATOM 3188 C C . MET A 1 398 ? 13.383 -0.081 -14.581 1.00 61.06 398 MET A C 1
ATOM 3190 O O . MET A 1 398 ? 12.338 0.542 -14.725 1.00 61.06 398 MET A O 1
ATOM 3194 N N . VAL A 1 399 ? 13.983 -0.704 -15.597 1.00 71.44 399 VAL A N 1
ATOM 3195 C CA . VAL A 1 399 ? 13.407 -0.759 -16.950 1.00 71.44 399 VAL A CA 1
ATOM 3196 C C . VAL A 1 399 ? 12.039 -1.446 -16.927 1.00 71.44 399 VAL A C 1
ATOM 3198 O O . VAL A 1 399 ? 11.065 -0.884 -17.418 1.00 71.44 399 VAL A O 1
ATOM 3201 N N . ASP A 1 400 ? 11.930 -2.606 -16.278 1.00 73.62 400 ASP A N 1
ATOM 3202 C CA . ASP A 1 400 ? 10.677 -3.348 -16.129 1.00 73.62 400 ASP A CA 1
ATOM 3203 C C . ASP A 1 400 ? 9.574 -2.499 -15.487 1.00 73.62 400 ASP A C 1
ATOM 3205 O O . ASP A 1 400 ? 8.438 -2.474 -15.971 1.00 73.62 400 ASP A O 1
ATOM 3209 N N . LEU A 1 401 ? 9.937 -1.781 -14.421 1.00 58.28 401 LEU A N 1
ATOM 3210 C CA . LEU A 1 401 ? 9.066 -0.875 -13.685 1.00 58.28 401 LEU A CA 1
ATOM 3211 C C . LEU A 1 401 ? 8.612 0.304 -14.556 1.00 58.28 401 LEU A C 1
ATOM 3213 O O . LEU A 1 401 ? 7.421 0.600 -14.605 1.00 58.28 401 LEU A O 1
ATOM 3217 N N . LEU A 1 402 ? 9.536 0.964 -15.262 1.00 64.25 402 LEU A N 1
ATOM 3218 C CA . LEU A 1 402 ? 9.225 2.103 -16.129 1.00 64.25 402 LEU A CA 1
ATOM 3219 C C . LEU A 1 402 ? 8.275 1.696 -17.265 1.00 64.25 402 LEU A C 1
ATOM 3221 O O . LEU A 1 402 ? 7.286 2.390 -17.503 1.00 64.25 402 LEU A O 1
ATOM 3225 N N . LEU A 1 403 ? 8.510 0.543 -17.899 1.00 69.56 403 LEU A N 1
ATOM 3226 C CA . LEU A 1 403 ? 7.649 0.010 -18.962 1.00 69.56 403 LEU A CA 1
ATOM 3227 C C . LEU A 1 403 ? 6.241 -0.335 -18.449 1.00 69.56 403 LEU A C 1
ATOM 3229 O O . LEU A 1 403 ? 5.259 0.041 -19.081 1.00 69.56 403 LEU A O 1
ATOM 3233 N N . ARG A 1 404 ? 6.110 -0.957 -17.262 1.00 65.38 404 ARG A N 1
ATOM 3234 C CA . ARG A 1 404 ? 4.794 -1.207 -16.621 1.00 65.38 404 ARG A CA 1
ATOM 3235 C C . ARG A 1 404 ? 4.012 0.075 -16.325 1.00 65.38 404 ARG A C 1
ATOM 3237 O O . ARG A 1 404 ? 2.799 0.025 -16.137 1.00 65.38 404 ARG A O 1
ATOM 3244 N N . HIS A 1 405 ? 4.703 1.208 -16.246 1.00 54.12 405 HIS A N 1
ATOM 3245 C CA . HIS A 1 405 ? 4.136 2.509 -15.915 1.00 54.12 405 HIS A CA 1
ATOM 3246 C C . HIS A 1 405 ? 4.053 3.468 -17.116 1.00 54.12 405 HIS A C 1
ATOM 3248 O O . HIS A 1 405 ? 3.922 4.674 -16.909 1.00 54.12 405 HIS A O 1
ATOM 3254 N N . GLY A 1 406 ? 4.063 2.948 -18.352 1.00 62.19 406 GLY A N 1
ATOM 3255 C CA . GLY A 1 406 ? 3.743 3.713 -19.567 1.00 62.19 406 GLY A CA 1
ATOM 3256 C C . GLY A 1 406 ? 4.931 4.408 -20.239 1.00 62.19 406 GLY A C 1
ATOM 3257 O O . GLY A 1 406 ? 4.733 5.323 -21.035 1.00 62.19 406 GLY A O 1
ATOM 3258 N N . ALA A 1 407 ? 6.166 3.995 -19.930 1.00 68.31 407 ALA A N 1
ATOM 3259 C CA . ALA A 1 407 ? 7.362 4.377 -20.687 1.00 68.31 407 ALA A CA 1
ATOM 3260 C C . ALA A 1 407 ? 7.583 3.484 -21.929 1.00 68.31 407 ALA A C 1
ATOM 3262 O O . ALA A 1 407 ? 8.716 3.159 -22.265 1.00 68.31 407 ALA A O 1
ATOM 3263 N N . ASP A 1 408 ? 6.514 3.050 -22.594 1.00 71.62 408 ASP A N 1
ATOM 3264 C CA . ASP A 1 408 ? 6.514 2.020 -23.641 1.00 71.62 408 ASP A CA 1
ATOM 3265 C C . ASP A 1 408 ? 6.343 2.578 -25.063 1.00 71.62 408 ASP A C 1
ATOM 3267 O O . ASP A 1 408 ? 6.164 1.813 -26.012 1.00 71.62 408 ASP A O 1
ATOM 3271 N N . ALA A 1 409 ? 6.437 3.903 -25.239 1.00 77.81 409 ALA A N 1
ATOM 3272 C CA . ALA A 1 409 ? 6.390 4.508 -26.565 1.00 77.81 409 ALA A CA 1
ATOM 3273 C C . AL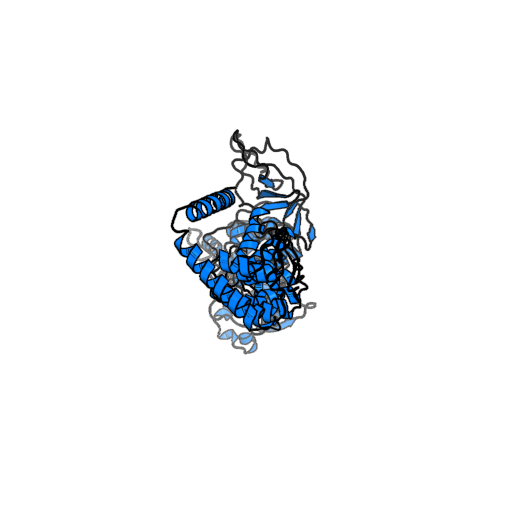A A 1 409 ? 7.471 3.878 -27.474 1.00 77.81 409 ALA A C 1
ATOM 3275 O O . ALA A 1 409 ? 8.636 3.825 -27.059 1.00 77.81 409 ALA A O 1
ATOM 3276 N N . PRO A 1 410 ? 7.129 3.445 -28.705 1.00 78.31 410 PRO A N 1
ATOM 3277 C CA . PRO A 1 410 ? 8.052 2.735 -29.596 1.00 78.31 410 PRO A CA 1
ATOM 3278 C C . PRO A 1 410 ? 9.395 3.450 -29.798 1.00 78.31 410 PRO A C 1
ATOM 3280 O O . PRO A 1 410 ? 10.455 2.827 -29.801 1.00 78.31 410 PRO A O 1
ATOM 3283 N N . ASP A 1 411 ? 9.369 4.781 -29.895 1.00 80.00 411 ASP A N 1
ATOM 3284 C CA . ASP A 1 411 ? 10.560 5.614 -30.056 1.00 80.00 411 ASP A CA 1
ATOM 3285 C C . ASP A 1 411 ? 11.526 5.491 -28.861 1.00 80.00 411 ASP A C 1
ATOM 3287 O O . ASP A 1 411 ? 12.746 5.544 -29.031 1.00 80.00 411 ASP A O 1
ATOM 3291 N N . TRP A 1 412 ? 10.989 5.367 -27.641 1.00 84.62 412 TRP A N 1
ATOM 3292 C CA . TRP A 1 412 ? 11.756 5.298 -26.393 1.00 84.62 412 TRP A CA 1
ATOM 3293 C C . TRP A 1 412 ? 12.285 3.899 -26.143 1.00 84.62 412 TRP A C 1
ATOM 3295 O O . TRP A 1 412 ? 13.443 3.744 -25.767 1.00 84.62 412 TRP A O 1
ATOM 3305 N N . THR A 1 413 ? 11.454 2.882 -26.367 1.00 86.75 413 THR A N 1
ATOM 3306 C CA . THR A 1 413 ? 11.864 1.485 -26.222 1.00 86.75 413 THR A CA 1
ATOM 3307 C C . THR A 1 413 ? 12.918 1.128 -27.261 1.00 86.75 413 THR A C 1
ATOM 3309 O O . THR A 1 413 ? 13.896 0.471 -26.914 1.00 86.75 413 THR A O 1
ATOM 3312 N N . GLY A 1 414 ? 12.812 1.661 -28.484 1.00 88.69 414 GLY A N 1
ATOM 3313 C CA . GLY A 1 414 ? 13.856 1.536 -29.498 1.00 88.69 414 GLY A CA 1
ATOM 3314 C C . GLY A 1 414 ? 15.167 2.235 -29.111 1.00 88.69 414 GLY A C 1
ATOM 3315 O O . GLY A 1 414 ? 16.243 1.649 -29.237 1.00 88.69 414 GLY A O 1
ATOM 3316 N N . ARG A 1 415 ? 15.093 3.455 -28.551 1.00 89.50 415 ARG A N 1
ATOM 3317 C CA . ARG A 1 415 ? 16.247 4.181 -27.968 1.00 89.50 415 ARG A CA 1
ATOM 3318 C C . ARG A 1 415 ? 16.925 3.410 -26.850 1.00 89.50 415 ARG A C 1
ATOM 3320 O O . ARG A 1 415 ? 18.124 3.156 -26.925 1.00 89.50 415 ARG A O 1
ATOM 3327 N N . ALA A 1 416 ? 16.153 3.002 -25.854 1.00 91.38 416 ALA A N 1
ATOM 3328 C CA . ALA A 1 416 ? 16.637 2.246 -24.712 1.00 91.38 416 ALA A CA 1
ATOM 3329 C C . ALA A 1 416 ? 17.235 0.897 -25.134 1.00 91.38 416 ALA A C 1
ATOM 3331 O O . ALA A 1 416 ? 18.256 0.489 -24.587 1.00 91.38 416 ALA A O 1
ATOM 3332 N N . LEU A 1 417 ? 16.650 0.231 -26.135 1.00 95.88 417 LEU A N 1
ATOM 3333 C CA . LEU A 1 417 ? 17.187 -1.010 -26.689 1.00 95.88 417 LEU A CA 1
ATOM 3334 C C . LEU A 1 417 ? 18.534 -0.775 -27.380 1.00 95.88 417 LEU A C 1
ATOM 3336 O O . LEU A 1 417 ? 19.471 -1.538 -27.153 1.00 95.88 417 LEU A O 1
ATOM 3340 N N . GLY A 1 418 ? 18.656 0.296 -28.170 1.00 93.19 418 GLY A N 1
ATOM 3341 C CA . GLY A 1 418 ? 19.917 0.709 -28.787 1.00 93.19 418 GLY A CA 1
ATOM 3342 C C . GLY A 1 418 ? 21.006 1.038 -27.761 1.00 93.19 418 GLY A C 1
ATOM 3343 O O . GLY A 1 418 ? 22.136 0.575 -27.908 1.00 93.19 418 GLY A O 1
ATOM 3344 N N . ASP A 1 419 ? 20.666 1.772 -26.700 1.00 91.88 419 ASP A N 1
ATOM 3345 C CA . ASP A 1 419 ? 21.600 2.108 -25.620 1.00 91.88 419 ASP A CA 1
ATOM 3346 C C . ASP A 1 419 ? 22.021 0.858 -24.833 1.00 91.88 419 ASP A C 1
ATOM 3348 O O . ASP A 1 419 ? 23.212 0.604 -24.666 1.00 91.88 419 ASP A O 1
ATOM 3352 N N . ALA A 1 420 ? 21.071 0.020 -24.407 1.00 95.31 420 ALA A N 1
ATOM 3353 C CA . ALA A 1 420 ? 21.377 -1.239 -23.729 1.00 95.31 420 ALA A CA 1
ATOM 3354 C C . ALA A 1 420 ? 22.256 -2.155 -24.593 1.00 95.31 420 ALA A C 1
ATOM 3356 O O . ALA A 1 420 ? 23.148 -2.829 -24.072 1.00 95.31 420 ALA A O 1
ATOM 3357 N N . ALA A 1 421 ? 22.034 -2.151 -25.911 1.00 95.69 421 ALA A N 1
ATOM 3358 C CA . ALA A 1 421 ? 22.845 -2.901 -26.852 1.00 95.69 421 ALA A CA 1
ATOM 3359 C C . ALA A 1 421 ? 24.260 -2.332 -27.002 1.00 95.69 421 ALA A C 1
ATOM 3361 O O . ALA A 1 421 ? 25.219 -3.100 -27.037 1.00 95.69 421 ALA A O 1
ATOM 3362 N N . GLN A 1 422 ? 24.402 -1.005 -27.024 1.00 92.44 422 GLN A N 1
ATOM 3363 C CA . GLN A 1 422 ? 25.693 -0.322 -27.092 1.00 92.44 422 GLN A CA 1
ATOM 3364 C C . GLN A 1 422 ? 26.555 -0.535 -25.849 1.00 92.44 422 GLN A C 1
ATOM 3366 O O . GLN A 1 422 ? 27.774 -0.580 -25.966 1.00 92.44 422 GLN A O 1
ATOM 3371 N N . TRP A 1 423 ? 25.930 -0.615 -24.674 1.00 88.88 423 TRP A N 1
ATOM 3372 C CA . TRP A 1 423 ? 26.624 -0.764 -23.393 1.00 88.88 423 TRP A CA 1
ATOM 3373 C C . TRP A 1 423 ? 26.728 -2.219 -22.921 1.00 88.88 423 TRP A C 1
ATOM 3375 O O . TRP A 1 423 ? 27.285 -2.479 -21.857 1.00 88.88 423 TRP A O 1
ATOM 3385 N N . GLY A 1 424 ? 26.217 -3.173 -23.706 1.00 93.94 424 GLY A N 1
ATOM 3386 C CA . GLY A 1 424 ? 26.387 -4.598 -23.437 1.00 93.94 424 GLY A CA 1
ATOM 3387 C C . GLY A 1 424 ? 25.564 -5.112 -22.258 1.00 93.94 424 GLY A C 1
ATOM 3388 O O . GLY A 1 424 ? 26.060 -5.937 -21.497 1.00 93.94 424 GLY A O 1
ATOM 3389 N N . ASN A 1 425 ? 24.318 -4.648 -22.106 1.00 95.06 425 ASN A N 1
ATOM 3390 C CA . ASN A 1 425 ? 23.428 -4.991 -20.992 1.00 95.06 425 ASN A CA 1
ATOM 3391 C C . ASN A 1 425 ? 22.392 -6.076 -21.382 1.00 95.06 425 ASN A C 1
ATOM 3393 O O . ASN A 1 425 ? 21.242 -5.740 -21.680 1.00 95.06 425 ASN A O 1
ATOM 3397 N N . PRO A 1 426 ? 22.732 -7.385 -21.352 1.00 93.75 426 PRO A N 1
ATOM 3398 C CA . PRO A 1 426 ? 21.872 -8.459 -21.865 1.00 93.75 426 PRO A CA 1
ATOM 3399 C C . PRO A 1 426 ? 20.538 -8.589 -21.122 1.00 93.75 426 PRO A C 1
ATOM 3401 O O . PRO A 1 426 ? 19.509 -8.807 -21.752 1.00 93.75 426 PRO A O 1
ATOM 3404 N N . ASN A 1 427 ? 20.526 -8.395 -19.799 1.00 92.38 427 ASN A N 1
ATOM 3405 C CA . ASN A 1 427 ? 19.298 -8.495 -19.002 1.00 92.38 427 ASN A CA 1
ATOM 3406 C C . ASN A 1 427 ? 18.292 -7.398 -19.366 1.00 92.38 427 ASN A C 1
ATOM 3408 O O . ASN A 1 427 ? 17.102 -7.669 -19.480 1.00 92.38 427 ASN A O 1
ATOM 3412 N N . VAL A 1 428 ? 18.772 -6.170 -19.587 1.00 93.00 428 VAL A N 1
ATOM 3413 C CA . VAL A 1 428 ? 17.919 -5.060 -20.028 1.00 93.00 428 VAL A CA 1
ATOM 3414 C C . VAL A 1 428 ? 17.383 -5.319 -21.432 1.00 93.00 428 VAL A C 1
ATOM 3416 O O . VAL A 1 428 ? 16.194 -5.118 -21.666 1.00 93.00 428 VAL A O 1
ATOM 3419 N N . VAL A 1 429 ? 18.239 -5.778 -22.350 1.00 97.25 429 VAL A N 1
ATOM 3420 C CA . VAL A 1 429 ? 17.834 -6.132 -23.719 1.00 97.25 429 VAL A CA 1
ATOM 3421 C C . VAL A 1 429 ? 16.730 -7.187 -23.683 1.00 97.25 429 VAL A C 1
ATOM 3423 O O . VAL A 1 429 ? 15.692 -6.988 -24.306 1.00 97.25 429 VAL A O 1
ATOM 3426 N N . GLN A 1 430 ? 16.899 -8.253 -22.897 1.00 96.12 430 GLN A N 1
ATOM 3427 C CA . GLN A 1 430 ? 15.872 -9.282 -22.737 1.00 96.12 430 GLN A CA 1
ATOM 3428 C C . GLN A 1 430 ? 14.566 -8.694 -22.182 1.00 96.12 430 GLN A C 1
ATOM 3430 O O . GLN A 1 430 ? 13.514 -8.915 -22.766 1.00 96.12 430 GLN A O 1
ATOM 3435 N N . THR A 1 431 ? 14.627 -7.873 -21.125 1.00 94.12 431 THR A N 1
ATOM 3436 C CA . THR A 1 431 ? 13.432 -7.227 -20.549 1.00 94.12 431 THR A CA 1
ATOM 3437 C C . THR A 1 431 ? 12.703 -6.320 -21.546 1.00 94.12 431 THR A C 1
ATOM 3439 O O . THR A 1 431 ? 11.476 -6.310 -21.574 1.00 94.12 431 THR A O 1
ATOM 3442 N N . LEU A 1 432 ? 13.426 -5.555 -22.372 1.00 94.12 432 LEU A N 1
ATOM 3443 C CA . LEU A 1 432 ? 12.821 -4.701 -23.401 1.00 94.12 432 LEU A CA 1
ATOM 3444 C C . LEU A 1 432 ? 12.124 -5.536 -24.485 1.00 94.12 432 LEU A C 1
ATOM 3446 O O . LEU A 1 432 ? 11.007 -5.210 -24.882 1.00 94.12 432 LEU A O 1
ATOM 3450 N N . LEU A 1 433 ? 12.747 -6.631 -24.926 1.00 94.44 433 LEU A N 1
ATOM 3451 C CA . LEU A 1 433 ? 12.182 -7.537 -25.931 1.00 94.44 433 LEU A CA 1
ATOM 3452 C C . LEU A 1 433 ? 10.967 -8.309 -25.398 1.00 94.44 433 LEU A C 1
ATOM 3454 O O . LEU A 1 433 ? 9.949 -8.381 -26.082 1.00 94.44 433 LEU A O 1
ATOM 3458 N N . ASP A 1 434 ? 11.014 -8.777 -24.146 1.00 92.44 434 ASP A N 1
ATOM 3459 C CA . ASP A 1 434 ? 9.873 -9.397 -23.449 1.00 92.44 434 ASP A CA 1
ATOM 3460 C C . ASP A 1 434 ? 8.673 -8.434 -23.330 1.00 92.44 434 ASP A C 1
ATOM 3462 O O . ASP A 1 434 ? 7.537 -8.846 -23.088 1.00 92.44 434 ASP A O 1
ATOM 3466 N N . ARG A 1 435 ? 8.923 -7.129 -23.495 1.00 87.25 435 ARG A N 1
ATOM 3467 C CA . ARG A 1 435 ? 7.936 -6.043 -23.500 1.00 87.25 435 ARG A CA 1
ATOM 3468 C C . ARG A 1 435 ? 7.664 -5.484 -24.894 1.00 87.25 435 ARG A C 1
ATOM 3470 O O . ARG A 1 435 ? 7.207 -4.352 -25.015 1.00 87.25 435 ARG A O 1
ATOM 3477 N N . ASN A 1 436 ? 7.875 -6.299 -25.926 1.00 87.06 436 ASN A N 1
ATOM 3478 C CA . ASN A 1 436 ? 7.564 -6.005 -27.325 1.00 87.06 436 ASN A CA 1
ATOM 3479 C C . ASN A 1 436 ? 8.340 -4.814 -27.918 1.00 87.06 436 ASN A C 1
ATOM 3481 O O . ASN A 1 436 ? 7.854 -4.181 -28.857 1.00 87.06 436 ASN A O 1
ATOM 3485 N N . ALA A 1 437 ? 9.533 -4.488 -27.403 1.00 92.38 437 ALA A N 1
ATOM 3486 C CA . ALA A 1 437 ? 10.419 -3.559 -28.101 1.00 92.38 437 ALA A CA 1
ATOM 3487 C C . ALA A 1 437 ? 10.806 -4.133 -29.475 1.00 92.38 437 ALA A C 1
ATOM 3489 O O . ALA A 1 437 ? 11.149 -5.310 -29.590 1.00 92.38 437 ALA A O 1
ATOM 3490 N N . ASP A 1 438 ? 10.776 -3.296 -30.512 1.00 93.25 438 ASP A N 1
ATOM 3491 C CA . ASP A 1 438 ? 11.155 -3.704 -31.864 1.00 93.25 438 ASP A CA 1
ATOM 3492 C C . ASP A 1 438 ? 12.667 -3.975 -31.945 1.00 93.25 438 ASP A C 1
ATOM 3494 O O . ASP A 1 438 ? 13.492 -3.057 -31.887 1.00 93.25 438 ASP A O 1
ATOM 3498 N N . CYS A 1 439 ? 13.032 -5.250 -32.103 1.00 93.94 439 CYS A N 1
ATOM 3499 C CA . CYS A 1 439 ? 14.418 -5.699 -32.211 1.00 93.94 439 CYS A CA 1
ATOM 3500 C C . CYS A 1 439 ? 15.139 -5.178 -33.467 1.00 93.94 439 CYS A C 1
ATOM 3502 O O . CYS A 1 439 ? 16.372 -5.165 -33.496 1.00 93.94 439 CYS A O 1
ATOM 3504 N N . ASN A 1 440 ? 14.387 -4.709 -34.468 1.00 94.50 440 ASN A N 1
ATOM 3505 C CA . ASN A 1 440 ? 14.880 -4.174 -35.735 1.00 94.50 440 ASN A CA 1
ATOM 3506 C C . ASN A 1 440 ? 14.730 -2.648 -35.841 1.00 94.50 440 ASN A C 1
ATOM 3508 O O . ASN A 1 440 ? 14.850 -2.088 -36.931 1.00 94.50 440 ASN A O 1
ATOM 3512 N N . THR A 1 441 ? 14.512 -1.963 -34.714 1.00 92.69 441 THR A N 1
ATOM 3513 C CA . THR A 1 441 ? 14.362 -0.504 -34.678 1.00 92.69 441 THR A CA 1
ATOM 3514 C C . THR A 1 441 ? 15.548 0.213 -35.344 1.00 92.69 441 THR A C 1
ATOM 3516 O O . THR A 1 441 ? 16.713 -0.059 -35.051 1.00 92.69 441 THR A O 1
ATOM 3519 N N . ALA A 1 442 ? 15.277 1.153 -36.248 1.00 91.38 442 ALA A N 1
ATOM 3520 C CA . ALA A 1 442 ? 16.321 1.979 -36.849 1.00 91.38 442 ALA A CA 1
ATOM 3521 C C . ALA A 1 442 ? 16.636 3.166 -35.929 1.00 91.38 442 ALA A C 1
ATOM 3523 O O . ALA A 1 442 ? 15.768 3.998 -35.679 1.00 91.38 442 ALA A O 1
ATOM 3524 N N . LEU A 1 443 ? 17.878 3.278 -35.448 1.00 88.44 443 LEU A N 1
ATOM 3525 C CA . LEU A 1 443 ? 18.304 4.301 -34.485 1.00 88.44 443 LEU A CA 1
ATOM 3526 C C . LEU A 1 443 ? 18.726 5.596 -35.220 1.00 88.44 443 LEU A C 1
ATOM 3528 O O . LEU A 1 443 ? 19.828 5.649 -35.785 1.00 88.44 443 LEU A O 1
ATOM 3532 N N . PRO A 1 444 ? 17.929 6.690 -35.217 1.00 80.19 444 PRO A N 1
ATOM 3533 C CA . PRO A 1 444 ? 18.215 7.855 -36.061 1.00 80.19 444 PRO A CA 1
ATOM 3534 C C . PRO A 1 444 ? 19.504 8.602 -35.685 1.00 80.19 444 PRO A C 1
ATOM 3536 O O . PRO A 1 444 ? 20.188 9.126 -36.559 1.00 80.19 444 PRO A O 1
ATOM 3539 N N . TRP A 1 445 ? 19.895 8.604 -34.404 1.00 81.12 445 TRP A N 1
ATOM 3540 C CA . TRP A 1 445 ? 21.142 9.232 -33.927 1.00 81.12 445 TRP A CA 1
ATOM 3541 C C . TRP A 1 445 ? 22.393 8.376 -34.180 1.00 81.12 445 TRP A C 1
ATOM 3543 O O . TRP A 1 445 ? 23.508 8.816 -33.907 1.00 81.12 445 TRP A O 1
ATOM 3553 N N . LYS A 1 446 ? 22.224 7.159 -34.709 1.00 83.31 446 LYS A N 1
ATOM 3554 C CA . LYS A 1 446 ? 23.304 6.242 -35.097 1.00 83.31 446 LYS A CA 1
ATOM 3555 C C . LYS A 1 446 ? 23.252 5.933 -36.590 1.00 83.31 446 LYS A C 1
ATOM 3557 O O . LYS A 1 446 ? 23.555 4.821 -36.995 1.00 83.31 446 LYS A O 1
ATOM 3562 N N . HIS A 1 447 ? 22.865 6.902 -37.418 1.00 86.06 447 HIS A N 1
ATOM 3563 C CA . HIS A 1 447 ? 22.844 6.733 -38.876 1.00 86.06 447 HIS A CA 1
ATOM 3564 C C . HIS A 1 447 ? 21.930 5.589 -39.341 1.00 86.06 447 HIS A C 1
ATOM 3566 O O . HIS A 1 447 ? 22.264 4.871 -40.274 1.00 86.06 447 HIS A O 1
ATOM 3572 N N . GLY A 1 448 ? 20.785 5.393 -38.678 1.00 86.81 448 GLY A N 1
ATOM 3573 C CA . GLY A 1 448 ? 19.811 4.355 -39.041 1.00 86.81 448 GLY A CA 1
ATOM 3574 C C . GLY A 1 448 ? 20.255 2.928 -38.718 1.00 86.81 448 GLY A C 1
ATOM 3575 O O . GLY A 1 448 ? 19.618 1.978 -39.154 1.00 86.81 448 GLY A O 1
ATOM 3576 N N . ARG A 1 449 ? 21.332 2.764 -37.949 1.00 91.25 449 ARG A N 1
ATOM 3577 C CA . ARG A 1 449 ? 21.795 1.465 -37.454 1.00 91.25 449 ARG A CA 1
ATOM 3578 C C . ARG A 1 449 ? 20.737 0.780 -36.593 1.00 91.25 449 ARG A C 1
ATOM 3580 O O . ARG A 1 449 ? 20.086 1.442 -35.792 1.00 91.25 449 ARG A O 1
ATOM 3587 N N . GLY A 1 450 ? 20.623 -0.542 -36.708 1.00 94.56 450 GLY A N 1
ATOM 3588 C CA . GLY A 1 450 ? 19.814 -1.363 -35.800 1.00 94.56 450 GLY A CA 1
ATOM 3589 C C . GLY A 1 450 ? 20.580 -1.789 -34.536 1.00 94.56 450 GLY A C 1
ATOM 3590 O O . GLY A 1 450 ? 21.821 -1.778 -34.559 1.00 94.56 450 GLY A O 1
ATOM 3591 N N . PRO A 1 451 ? 19.891 -2.230 -33.460 1.00 96.50 451 PRO A N 1
ATOM 3592 C CA . PRO A 1 451 ? 20.511 -2.664 -32.203 1.00 96.50 451 PRO A CA 1
ATOM 3593 C C . PRO A 1 451 ? 21.621 -3.705 -32.387 1.00 96.50 451 PRO A C 1
ATOM 3595 O O . PRO A 1 451 ? 22.668 -3.601 -31.750 1.00 96.50 451 PRO A O 1
ATOM 3598 N N . LEU A 1 452 ? 21.441 -4.656 -33.314 1.00 97.44 452 LEU A N 1
ATOM 3599 C CA . LEU A 1 452 ? 22.436 -5.693 -33.610 1.00 97.44 452 LEU A CA 1
ATOM 3600 C C . LEU A 1 452 ? 23.770 -5.097 -34.081 1.00 97.44 452 LEU A C 1
ATOM 3602 O O . LEU A 1 452 ? 24.830 -5.512 -33.622 1.00 97.44 452 LEU A O 1
ATOM 3606 N N . SER A 1 453 ? 23.728 -4.092 -34.957 1.00 95.56 453 SER A N 1
ATOM 3607 C CA . SER A 1 453 ? 24.943 -3.449 -35.465 1.00 95.56 453 SER A CA 1
ATOM 3608 C C . SER A 1 453 ? 25.676 -2.642 -34.390 1.00 95.56 453 SER A C 1
ATOM 3610 O O . SER A 1 453 ? 26.900 -2.538 -34.435 1.00 95.56 453 SER A O 1
ATOM 3612 N N . VAL A 1 454 ? 24.951 -2.069 -33.419 1.00 95.00 454 VAL A N 1
ATOM 3613 C CA . VAL A 1 454 ? 25.536 -1.311 -32.300 1.00 95.00 454 VAL A CA 1
ATOM 3614 C C . VAL A 1 454 ? 26.153 -2.249 -31.264 1.00 95.00 454 VAL A C 1
ATOM 3616 O O . VAL A 1 454 ? 27.271 -1.997 -30.816 1.00 95.00 454 VAL A O 1
ATOM 3619 N N . ALA A 1 455 ? 25.501 -3.378 -30.970 1.00 96.50 455 ALA A N 1
ATOM 3620 C CA . ALA A 1 455 ? 26.089 -4.445 -30.160 1.00 96.50 455 ALA A CA 1
ATOM 3621 C C . ALA A 1 455 ? 27.342 -5.052 -30.817 1.00 96.50 455 ALA A C 1
ATOM 3623 O O . ALA A 1 455 ? 28.318 -5.335 -30.121 1.00 96.50 455 ALA A O 1
ATOM 3624 N N . ALA A 1 456 ? 27.331 -5.212 -32.148 1.00 95.94 456 ALA A N 1
ATOM 3625 C CA . ALA A 1 456 ? 28.465 -5.739 -32.900 1.00 95.94 456 ALA A CA 1
ATOM 3626 C C . ALA A 1 456 ? 29.690 -4.814 -32.831 1.00 95.94 456 ALA A C 1
ATOM 3628 O O . ALA A 1 456 ? 30.784 -5.272 -32.527 1.00 95.94 456 ALA A O 1
ATOM 3629 N N . GLU A 1 457 ? 29.525 -3.504 -33.025 1.00 93.62 457 GLU A N 1
ATOM 3630 C CA . GLU A 1 457 ? 30.633 -2.546 -32.863 1.00 93.62 457 GLU A CA 1
ATOM 3631 C C . GLU A 1 457 ? 31.231 -2.582 -31.444 1.00 93.62 457 GLU A C 1
ATOM 3633 O O . GLU A 1 457 ? 32.451 -2.547 -31.286 1.00 93.62 457 GLU A O 1
ATOM 3638 N N . GLY A 1 458 ? 30.381 -2.701 -30.415 1.00 89.44 458 GLY A N 1
ATOM 3639 C CA . GLY A 1 458 ? 30.803 -2.814 -29.012 1.00 89.44 458 GLY A CA 1
ATOM 3640 C C . GLY A 1 458 ? 31.419 -4.168 -28.631 1.00 89.44 458 GLY A C 1
ATOM 3641 O O . GLY A 1 458 ? 32.027 -4.295 -27.569 1.00 89.44 458 GLY A O 1
ATOM 3642 N N . GLY A 1 459 ? 31.299 -5.185 -29.489 1.00 94.62 459 GLY A N 1
ATOM 3643 C CA . GLY A 1 459 ? 31.783 -6.543 -29.234 1.00 94.62 459 GLY A CA 1
ATOM 3644 C C . GLY A 1 459 ? 30.964 -7.333 -28.206 1.00 94.62 459 GLY A C 1
ATOM 3645 O O . GLY A 1 459 ? 31.489 -8.233 -27.541 1.00 94.62 459 GLY A O 1
ATOM 3646 N N . HIS A 1 460 ? 29.686 -6.984 -28.036 1.00 96.19 460 HIS A N 1
ATOM 3647 C CA . HIS A 1 460 ? 28.799 -7.530 -27.009 1.00 96.19 460 HIS A CA 1
ATOM 3648 C C . HIS A 1 460 ? 28.076 -8.801 -27.477 1.00 96.19 460 HIS A C 1
ATOM 3650 O O . HIS A 1 460 ? 26.863 -8.805 -27.688 1.00 96.19 460 HIS A O 1
ATOM 3656 N N . VAL A 1 461 ? 28.820 -9.906 -27.593 1.00 96.00 461 VAL A N 1
ATOM 3657 C CA . VAL A 1 461 ? 28.327 -11.199 -28.116 1.00 96.00 461 VAL A CA 1
ATOM 3658 C C . VAL A 1 461 ? 27.045 -11.683 -27.421 1.00 96.00 461 VAL A C 1
ATOM 3660 O O . VAL A 1 461 ? 26.095 -12.067 -28.095 1.00 96.00 461 VAL A O 1
ATOM 3663 N N . ALA A 1 462 ? 26.954 -11.592 -26.088 1.00 96.56 462 ALA A N 1
ATOM 3664 C CA . ALA A 1 462 ? 25.759 -12.022 -25.349 1.00 96.56 462 ALA A CA 1
ATOM 3665 C C . ALA A 1 462 ? 24.490 -11.239 -25.738 1.00 96.56 462 ALA A C 1
ATOM 3667 O O . ALA A 1 462 ? 23.403 -11.807 -25.812 1.00 96.56 462 ALA A O 1
ATOM 3668 N N . VAL A 1 463 ? 24.623 -9.940 -26.017 1.00 97.75 463 VAL A N 1
ATOM 3669 C CA . VAL A 1 463 ? 23.508 -9.118 -26.503 1.00 97.75 463 VAL A CA 1
ATOM 3670 C C . VAL A 1 463 ? 23.149 -9.492 -27.938 1.00 97.75 463 VAL A C 1
ATOM 3672 O O . VAL A 1 463 ? 21.967 -9.614 -28.255 1.00 97.75 463 VAL A O 1
ATOM 3675 N N . MET A 1 464 ? 24.149 -9.683 -28.803 1.00 97.88 464 MET A N 1
ATOM 3676 C CA . MET A 1 464 ? 23.927 -10.085 -30.197 1.00 97.88 464 MET A CA 1
ATOM 3677 C C . MET A 1 464 ? 23.148 -11.396 -30.271 1.00 97.88 464 MET A C 1
ATOM 3679 O O . MET A 1 464 ? 22.204 -11.508 -31.047 1.00 97.88 464 MET A O 1
ATOM 3683 N N . GLU A 1 465 ? 23.498 -12.355 -29.417 1.00 96.94 465 GLU A N 1
ATOM 3684 C CA . GLU A 1 465 ? 22.810 -13.636 -29.307 1.00 96.94 465 GLU A CA 1
ATOM 3685 C C . GLU A 1 465 ? 21.331 -13.486 -28.941 1.00 96.94 465 GLU A C 1
ATOM 3687 O O . GLU A 1 465 ? 20.463 -14.070 -29.596 1.00 96.94 465 GLU A O 1
ATOM 3692 N N . ILE A 1 466 ? 21.024 -12.643 -27.949 1.00 97.81 466 ILE A N 1
ATOM 3693 C CA . ILE A 1 466 ? 19.641 -12.341 -27.555 1.00 97.81 466 ILE A CA 1
ATOM 3694 C C . ILE A 1 466 ? 18.880 -11.683 -28.713 1.00 97.81 466 ILE A C 1
ATOM 3696 O O . ILE A 1 466 ? 17.762 -12.096 -29.020 1.00 97.81 466 ILE A O 1
ATOM 3700 N N . LEU A 1 467 ? 19.475 -10.692 -29.381 1.00 97.69 467 LEU A N 1
ATOM 3701 C CA . LEU A 1 467 ? 18.841 -9.982 -30.495 1.00 97.69 467 LEU A CA 1
ATOM 3702 C C . LEU A 1 467 ? 18.557 -10.916 -31.681 1.00 97.69 467 LEU A C 1
ATOM 3704 O O . LEU A 1 467 ? 17.442 -10.932 -32.197 1.00 97.69 467 LEU A O 1
ATOM 3708 N N . LEU A 1 468 ? 19.530 -11.739 -32.078 1.00 96.06 468 LEU A N 1
ATOM 3709 C CA . LEU A 1 468 ? 19.387 -12.697 -33.180 1.00 96.06 468 LEU A CA 1
ATOM 3710 C C . LEU A 1 468 ? 18.341 -13.770 -32.861 1.00 96.06 468 LEU A C 1
ATOM 3712 O O . LEU A 1 468 ? 17.528 -14.110 -33.719 1.00 96.06 468 LEU A O 1
ATOM 3716 N N . LYS A 1 469 ? 18.299 -14.258 -31.615 1.00 96.00 469 LYS A N 1
ATOM 3717 C CA . LYS A 1 469 ? 17.261 -15.192 -31.155 1.00 96.00 469 LYS A CA 1
ATOM 3718 C C . LYS A 1 469 ? 15.854 -14.585 -31.231 1.00 96.00 469 LYS A C 1
ATOM 3720 O O . LYS A 1 469 ? 14.898 -15.313 -31.476 1.00 96.00 469 LYS A O 1
ATOM 3725 N N . ASN A 1 470 ? 15.734 -13.271 -31.045 1.00 95.62 470 ASN A N 1
ATOM 3726 C CA . ASN A 1 470 ? 14.474 -12.529 -31.129 1.00 95.62 470 ASN A CA 1
ATOM 3727 C C . ASN A 1 470 ? 14.208 -11.938 -32.529 1.00 95.62 470 ASN A C 1
ATOM 3729 O O . ASN A 1 470 ? 13.394 -11.029 -32.665 1.00 95.62 470 ASN A O 1
ATOM 3733 N N . GLY A 1 471 ? 14.865 -12.449 -33.577 1.00 94.50 471 GLY A N 1
ATOM 3734 C CA . GLY A 1 471 ? 14.536 -12.113 -34.966 1.00 94.50 471 GLY A CA 1
ATOM 3735 C C . GLY A 1 471 ? 15.204 -10.852 -35.518 1.00 94.50 471 GLY A C 1
ATOM 3736 O O . GLY A 1 471 ? 14.709 -10.287 -36.495 1.00 94.50 471 GLY A O 1
ATOM 3737 N N . ALA A 1 472 ? 16.318 -10.403 -34.931 1.00 96.56 472 ALA A N 1
ATOM 3738 C CA . ALA A 1 472 ? 17.108 -9.326 -35.521 1.00 96.56 472 ALA A CA 1
ATOM 3739 C C . ALA A 1 472 ? 17.634 -9.720 -36.914 1.00 96.56 472 ALA A C 1
ATOM 3741 O O . ALA A 1 472 ? 18.214 -10.793 -37.099 1.00 96.56 472 ALA A O 1
ATOM 3742 N N . HIS A 1 473 ? 17.462 -8.837 -37.895 1.00 95.81 473 HIS A N 1
ATOM 3743 C CA . HIS A 1 473 ? 17.938 -9.044 -39.258 1.00 95.81 473 HIS A CA 1
ATOM 3744 C C . HIS A 1 473 ? 19.466 -8.919 -39.318 1.00 95.81 473 HIS A C 1
ATOM 3746 O O . HIS A 1 473 ? 20.017 -7.826 -39.174 1.00 95.81 473 HIS A O 1
ATOM 3752 N N . VAL A 1 474 ? 20.148 -10.045 -39.555 1.00 96.12 474 VAL A N 1
ATOM 3753 C CA . VAL A 1 474 ? 21.620 -10.129 -39.569 1.00 96.12 474 VAL A CA 1
ATOM 3754 C C . VAL A 1 474 ? 22.266 -9.175 -40.586 1.00 96.12 474 VAL A C 1
ATOM 3756 O O . VAL A 1 474 ? 23.275 -8.538 -40.281 1.00 96.12 474 VAL A O 1
ATOM 3759 N N . ASP A 1 475 ? 21.612 -8.987 -41.735 1.00 96.25 475 ASP A N 1
ATOM 3760 C CA . ASP A 1 475 ? 22.076 -8.148 -42.847 1.00 96.25 475 ASP A CA 1
ATOM 3761 C C . ASP A 1 475 ? 21.343 -6.798 -42.946 1.00 96.25 475 ASP A C 1
ATOM 3763 O O . ASP A 1 475 ? 21.341 -6.160 -44.002 1.00 96.25 475 ASP A O 1
ATOM 3767 N N . ALA A 1 476 ? 20.707 -6.336 -41.860 1.00 95.19 476 ALA A N 1
ATOM 3768 C CA . ALA A 1 476 ? 20.118 -4.999 -41.827 1.00 95.19 476 ALA A CA 1
ATOM 3769 C C . ALA A 1 476 ? 21.176 -3.934 -42.144 1.00 95.19 476 ALA A C 1
ATOM 3771 O O . ALA A 1 476 ? 22.252 -3.912 -41.540 1.00 95.19 476 ALA A O 1
ATOM 3772 N N . ARG A 1 477 ? 20.846 -3.042 -43.082 1.00 94.88 477 ARG A N 1
ATOM 3773 C CA . ARG A 1 477 ? 21.739 -1.982 -43.553 1.00 94.88 477 ARG A CA 1
ATOM 3774 C C . ARG A 1 477 ? 21.413 -0.649 -42.894 1.00 94.88 477 ARG A C 1
ATOM 3776 O O . ARG A 1 477 ? 20.246 -0.283 -42.770 1.00 94.88 477 ARG A O 1
ATOM 3783 N N . ASP A 1 478 ? 22.453 0.080 -42.507 1.00 93.06 478 ASP A N 1
ATOM 3784 C CA . ASP A 1 478 ? 22.341 1.469 -42.065 1.00 93.06 478 ASP A CA 1
ATOM 3785 C C . ASP A 1 478 ? 22.212 2.444 -43.257 1.00 93.06 478 ASP A C 1
ATOM 3787 O O . ASP A 1 478 ? 22.190 2.034 -44.418 1.00 93.06 478 ASP A O 1
ATOM 3791 N N . VAL A 1 479 ? 22.134 3.756 -43.000 1.00 92.50 479 VAL A N 1
ATOM 3792 C CA . VAL A 1 479 ? 21.979 4.770 -44.071 1.00 92.50 479 VAL A CA 1
ATOM 3793 C C . VAL A 1 479 ? 23.171 4.861 -45.030 1.00 92.50 479 VAL A C 1
ATOM 3795 O O . VAL A 1 479 ? 23.051 5.496 -46.075 1.00 92.50 479 VAL A O 1
ATOM 3798 N N . ASN A 1 480 ? 24.319 4.274 -44.684 1.00 92.06 480 ASN A N 1
ATOM 3799 C CA . ASN A 1 480 ? 25.486 4.178 -45.559 1.00 92.06 480 ASN A CA 1
ATOM 3800 C C . ASN A 1 480 ? 25.567 2.811 -46.249 1.00 92.06 480 ASN A C 1
ATOM 3802 O O . ASN A 1 480 ? 26.546 2.555 -46.939 1.00 92.06 480 ASN A O 1
ATOM 3806 N N . GLY A 1 481 ? 24.585 1.930 -46.054 1.00 94.38 481 GLY A N 1
ATOM 3807 C CA . GLY A 1 481 ? 24.573 0.582 -46.611 1.00 94.38 481 GLY A CA 1
ATOM 3808 C C . GLY A 1 481 ? 25.351 -0.452 -45.791 1.00 94.38 481 GLY A C 1
ATOM 3809 O O . GLY A 1 481 ? 25.500 -1.578 -46.254 1.00 94.38 481 GLY A O 1
ATOM 3810 N N . ARG A 1 482 ? 25.845 -0.115 -44.592 1.00 95.31 482 ARG A N 1
ATOM 3811 C CA . ARG A 1 482 ? 26.697 -1.010 -43.785 1.00 95.31 482 ARG A CA 1
ATOM 3812 C C . ARG A 1 482 ? 25.873 -1.970 -42.937 1.00 95.31 482 ARG A C 1
ATOM 3814 O O . ARG A 1 482 ? 24.856 -1.567 -42.374 1.00 95.31 482 ARG A O 1
ATOM 3821 N N . THR A 1 483 ? 26.346 -3.205 -42.784 1.00 96.44 483 THR A N 1
ATOM 3822 C CA . THR A 1 483 ? 25.691 -4.246 -41.972 1.00 96.44 483 THR A CA 1
ATOM 3823 C C . THR A 1 483 ? 26.321 -4.380 -40.587 1.00 96.44 483 THR A C 1
ATOM 3825 O O . THR A 1 483 ? 27.350 -3.769 -40.282 1.00 96.44 483 THR A O 1
ATOM 3828 N N . ALA A 1 484 ? 25.733 -5.218 -39.726 1.00 96.25 484 ALA A N 1
ATOM 3829 C CA . ALA A 1 484 ? 26.347 -5.574 -38.448 1.00 96.25 484 ALA A CA 1
ATOM 3830 C C . ALA A 1 484 ? 27.753 -6.177 -38.623 1.00 96.25 484 ALA A C 1
ATOM 3832 O O . ALA A 1 484 ? 28.622 -5.913 -37.794 1.00 96.25 484 ALA A O 1
ATOM 3833 N N . LEU A 1 485 ? 28.006 -6.910 -39.716 1.00 96.31 485 LEU A N 1
ATOM 3834 C CA . LEU A 1 485 ? 29.327 -7.459 -40.031 1.00 96.31 485 LEU A CA 1
ATOM 3835 C C . LEU A 1 485 ? 30.334 -6.355 -40.382 1.00 96.31 485 LEU A C 1
ATOM 3837 O O . LEU A 1 485 ? 31.449 -6.373 -39.865 1.00 96.31 485 LEU A O 1
ATOM 3841 N N . SER A 1 486 ? 29.927 -5.346 -41.163 1.00 94.19 486 SER A N 1
ATOM 3842 C CA . SER A 1 486 ? 30.759 -4.167 -41.455 1.00 94.19 486 SER A CA 1
ATOM 3843 C C . SER A 1 486 ? 31.153 -3.398 -40.186 1.00 94.19 486 SER A C 1
ATOM 3845 O O . SER A 1 486 ? 32.248 -2.854 -40.115 1.00 94.19 486 SER A O 1
ATOM 3847 N N . TRP A 1 487 ? 30.275 -3.347 -39.177 1.00 93.50 487 TRP A N 1
ATOM 3848 C CA . TRP A 1 487 ? 30.547 -2.695 -37.889 1.00 93.50 487 TRP A CA 1
ATOM 3849 C C . TRP A 1 487 ? 31.283 -3.602 -36.887 1.00 93.50 487 TRP A C 1
ATOM 3851 O O . TRP A 1 487 ? 32.035 -3.111 -36.048 1.00 93.50 487 TRP A O 1
ATOM 3861 N N . GLY A 1 488 ? 31.127 -4.923 -36.982 1.00 91.88 488 GLY A N 1
ATOM 3862 C CA . GLY A 1 488 ? 31.759 -5.888 -36.079 1.00 91.88 488 GLY A CA 1
ATOM 3863 C C . GLY A 1 488 ? 33.289 -5.894 -36.149 1.00 91.88 488 GLY A C 1
ATOM 3864 O O . GLY A 1 488 ? 33.943 -6.194 -35.150 1.00 91.88 488 GLY A O 1
ATOM 3865 N N . VAL A 1 489 ? 33.874 -5.485 -37.282 1.00 90.62 489 VAL A N 1
ATOM 3866 C CA . VAL A 1 489 ? 35.338 -5.388 -37.457 1.00 90.62 489 VAL A CA 1
ATOM 3867 C C . VAL A 1 489 ? 35.977 -4.261 -36.637 1.00 90.62 489 VAL A C 1
ATOM 3869 O O . VAL A 1 489 ? 37.190 -4.257 -36.450 1.00 90.62 489 VAL A O 1
ATOM 3872 N N . TYR A 1 490 ? 35.187 -3.320 -36.113 1.00 85.06 490 TYR A N 1
ATOM 3873 C CA . TYR A 1 490 ? 35.666 -2.297 -35.177 1.00 85.06 490 TYR A CA 1
ATOM 3874 C C . TYR A 1 490 ? 35.834 -2.840 -33.756 1.00 85.06 490 TYR A C 1
ATOM 3876 O O . TYR A 1 490 ? 36.542 -2.245 -32.939 1.00 85.06 490 TYR A O 1
ATOM 3884 N N . SER A 1 491 ? 35.179 -3.961 -33.447 1.00 83.12 491 SER A N 1
ATOM 3885 C CA . SER A 1 491 ? 35.255 -4.558 -32.125 1.00 83.12 491 SER A CA 1
ATOM 3886 C C . SER A 1 491 ? 36.644 -5.148 -31.879 1.00 83.12 491 SER A C 1
ATOM 3888 O O . SER A 1 491 ? 37.291 -5.705 -32.768 1.00 83.12 491 SER A O 1
ATOM 3890 N N . LYS A 1 492 ? 37.097 -5.088 -30.625 1.00 77.69 492 LYS A N 1
ATOM 3891 C CA . LYS A 1 492 ? 38.316 -5.789 -30.186 1.00 77.69 492 LYS A CA 1
ATOM 3892 C C . LYS A 1 492 ? 38.094 -7.294 -29.987 1.00 77.69 492 LYS A C 1
ATOM 3894 O O . LYS A 1 492 ? 39.007 -7.988 -29.553 1.00 77.69 492 LYS A O 1
ATOM 3899 N N . ASN A 1 49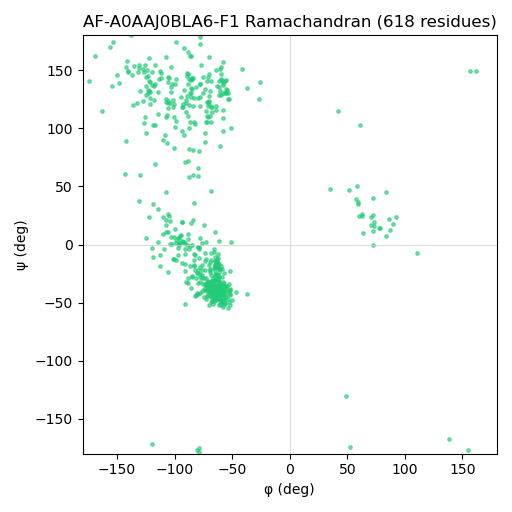3 ? 36.881 -7.780 -30.246 1.00 86.25 493 ASN A N 1
ATOM 3900 C CA . ASN A 1 493 ? 36.462 -9.142 -29.971 1.00 86.25 493 ASN A CA 1
ATOM 3901 C C . ASN A 1 493 ? 36.117 -9.858 -31.282 1.00 86.25 493 ASN A C 1
ATOM 3903 O O . ASN A 1 493 ? 35.037 -9.653 -31.836 1.00 86.25 493 ASN A O 1
ATOM 3907 N N . VAL A 1 494 ? 37.015 -10.725 -31.759 1.00 90.25 494 VAL A N 1
ATOM 3908 C CA . VAL A 1 494 ? 36.821 -11.480 -33.010 1.00 90.25 494 VAL A CA 1
ATOM 3909 C C . VAL A 1 494 ? 35.592 -12.398 -32.964 1.00 90.25 494 VAL A C 1
ATOM 3911 O O . VAL A 1 494 ? 35.004 -12.687 -34.008 1.00 90.25 494 VAL A O 1
ATOM 3914 N N . ASP A 1 495 ? 35.135 -12.796 -31.772 1.00 93.19 495 ASP A N 1
ATOM 3915 C CA . ASP A 1 495 ? 33.939 -13.630 -31.625 1.00 93.19 495 ASP A CA 1
ATOM 3916 C C . ASP A 1 495 ? 32.664 -12.908 -32.062 1.00 93.19 495 ASP A C 1
ATOM 3918 O O . ASP A 1 495 ? 31.689 -13.551 -32.438 1.00 93.19 495 ASP A O 1
ATOM 3922 N N . THR A 1 496 ? 32.682 -11.578 -32.115 1.00 94.69 496 THR A N 1
ATOM 3923 C CA . THR A 1 496 ? 31.629 -10.772 -32.745 1.00 94.69 496 THR A CA 1
ATOM 3924 C C . THR A 1 496 ? 31.468 -11.134 -34.220 1.00 94.69 496 THR A C 1
ATOM 3926 O O . THR A 1 496 ? 30.371 -11.449 -34.678 1.00 94.69 496 THR A O 1
ATOM 3929 N N . VAL A 1 497 ? 32.579 -11.120 -34.965 1.00 94.94 497 VAL A N 1
ATOM 3930 C CA . VAL A 1 497 ? 32.615 -11.458 -36.393 1.00 94.94 497 VAL A CA 1
ATOM 3931 C C . VAL A 1 497 ? 32.236 -12.926 -36.569 1.00 94.94 497 VAL A C 1
ATOM 3933 O O . VAL A 1 497 ? 31.385 -13.241 -37.394 1.00 94.94 497 VAL A O 1
ATOM 3936 N N . ARG A 1 498 ? 32.775 -13.813 -35.725 1.00 95.56 498 ARG A N 1
ATOM 3937 C CA . ARG A 1 498 ? 32.426 -15.241 -35.718 1.00 95.56 498 ARG A CA 1
ATOM 3938 C C . ARG A 1 498 ? 30.927 -15.474 -35.540 1.00 95.56 498 ARG A C 1
ATOM 3940 O O . ARG A 1 498 ? 30.328 -16.152 -36.362 1.00 95.56 498 ARG A O 1
ATOM 3947 N N . THR A 1 499 ? 30.321 -14.858 -34.526 1.00 95.50 499 THR A N 1
ATOM 3948 C CA . THR A 1 499 ? 28.893 -15.015 -34.202 1.00 95.50 499 THR A CA 1
ATOM 3949 C C . THR A 1 499 ? 28.003 -14.566 -35.359 1.00 95.50 499 THR A C 1
ATOM 3951 O O . THR A 1 499 ? 27.026 -15.237 -35.677 1.00 95.50 499 THR A O 1
ATOM 3954 N N . LEU A 1 500 ? 28.338 -13.454 -36.022 1.00 96.06 500 LEU A N 1
ATOM 3955 C CA . LEU A 1 500 ? 27.587 -12.980 -37.190 1.00 96.06 500 LEU A CA 1
ATOM 3956 C C . LEU A 1 500 ? 27.704 -13.947 -38.373 1.00 96.06 500 LEU A C 1
ATOM 3958 O O . LEU A 1 500 ? 26.699 -14.264 -39.005 1.00 96.06 500 LEU A O 1
ATOM 3962 N N . LEU A 1 501 ? 28.906 -14.459 -38.647 1.00 94.38 501 LEU A N 1
ATOM 3963 C CA . LEU A 1 501 ? 29.139 -15.409 -39.739 1.00 94.38 501 LEU A CA 1
ATOM 3964 C C . LEU A 1 501 ? 28.486 -16.768 -39.483 1.00 94.38 501 LEU A C 1
ATOM 3966 O O . LEU A 1 501 ? 27.908 -17.351 -40.395 1.00 94.38 501 LEU A O 1
ATOM 3970 N N . ASP A 1 502 ? 28.505 -17.248 -38.241 1.00 94.12 502 ASP A N 1
ATOM 3971 C CA . ASP A 1 502 ? 27.811 -18.476 -37.839 1.00 94.12 502 ASP A CA 1
ATOM 3972 C C . ASP A 1 502 ? 26.277 -18.310 -37.875 1.00 94.12 502 ASP A C 1
ATOM 3974 O O . ASP A 1 502 ? 25.532 -19.290 -37.845 1.00 94.12 502 ASP A O 1
ATOM 3978 N N . ARG A 1 503 ? 25.794 -17.065 -37.982 1.00 93.75 503 ARG A N 1
ATOM 3979 C CA . ARG A 1 503 ? 24.387 -16.695 -38.198 1.00 93.75 503 ARG A CA 1
ATOM 3980 C C . ARG A 1 503 ? 24.119 -16.231 -39.632 1.00 93.75 503 ARG A C 1
ATOM 3982 O O . ARG A 1 503 ? 23.134 -15.539 -39.875 1.00 93.75 503 ARG A O 1
ATOM 3989 N N . ASN A 1 504 ? 24.961 -16.676 -40.567 1.00 92.56 504 ASN A N 1
ATOM 3990 C CA . ASN A 1 504 ? 24.849 -16.483 -42.012 1.00 92.56 504 ASN A CA 1
ATOM 3991 C C . ASN A 1 504 ? 24.825 -15.011 -42.459 1.00 92.56 504 ASN A C 1
ATOM 3993 O O . ASN A 1 504 ? 24.142 -14.685 -43.428 1.00 92.56 504 ASN A O 1
ATOM 3997 N N . ALA A 1 505 ? 25.564 -14.126 -41.782 1.00 95.31 505 ALA A N 1
ATOM 3998 C CA . ALA A 1 505 ? 25.777 -12.765 -42.274 1.00 95.31 505 ALA A CA 1
ATOM 3999 C C . ALA A 1 505 ? 26.433 -12.772 -43.665 1.00 95.31 505 ALA A C 1
ATOM 4001 O O . ALA A 1 505 ? 27.392 -13.514 -43.903 1.00 95.31 505 ALA A O 1
ATOM 4002 N N . GLY A 1 506 ? 25.958 -11.910 -44.564 1.00 94.31 506 GLY A N 1
ATOM 4003 C CA . GLY A 1 506 ? 26.530 -11.750 -45.896 1.00 94.31 506 GLY A CA 1
ATOM 4004 C C . GLY A 1 506 ? 27.962 -11.215 -45.838 1.00 94.31 506 GLY A C 1
ATOM 4005 O O . GLY A 1 506 ? 28.196 -10.087 -45.404 1.00 94.31 506 GLY A O 1
ATOM 4006 N N . LEU A 1 507 ? 28.915 -12.027 -46.303 1.00 93.69 507 LEU A N 1
ATOM 4007 C CA . LEU A 1 507 ? 30.358 -11.758 -46.241 1.00 93.69 507 LEU A CA 1
ATOM 4008 C C . LEU A 1 507 ? 30.781 -10.506 -47.016 1.00 93.69 507 LEU A C 1
ATOM 4010 O O . LEU A 1 507 ? 31.564 -9.708 -46.506 1.00 93.69 507 LEU A O 1
ATOM 4014 N N . ASP A 1 508 ? 30.225 -10.327 -48.214 1.00 93.88 508 ASP A N 1
ATOM 4015 C CA . ASP A 1 508 ? 30.645 -9.306 -49.180 1.00 93.88 508 ASP A CA 1
ATOM 4016 C C . ASP A 1 508 ? 29.558 -8.250 -49.417 1.00 93.88 508 ASP A C 1
ATOM 4018 O O . ASP A 1 508 ? 29.426 -7.693 -50.504 1.00 93.88 508 ASP A O 1
ATOM 4022 N N . ILE A 1 509 ? 28.730 -7.970 -48.405 1.00 94.94 509 ILE A N 1
ATOM 4023 C CA . ILE A 1 509 ? 27.741 -6.897 -48.520 1.00 94.94 509 ILE A CA 1
ATOM 4024 C C . ILE A 1 509 ? 28.456 -5.544 -48.580 1.00 94.94 509 ILE A C 1
ATOM 4026 O O . ILE A 1 509 ? 29.064 -5.094 -47.608 1.00 94.94 509 ILE A O 1
ATOM 4030 N N . GLU A 1 510 ? 28.331 -4.896 -49.732 1.00 94.75 510 GLU A N 1
ATOM 4031 C CA . GLU A 1 510 ? 28.891 -3.578 -49.999 1.00 94.75 510 GLU A CA 1
ATOM 4032 C C . GLU A 1 510 ? 28.060 -2.448 -49.382 1.00 94.75 510 GLU A C 1
ATOM 4034 O O . GLU A 1 510 ? 26.822 -2.427 -49.460 1.00 94.75 510 GLU A O 1
ATOM 4039 N N . ASP A 1 511 ? 28.773 -1.478 -48.811 1.00 93.88 511 ASP A N 1
ATOM 4040 C CA . ASP A 1 511 ? 28.219 -0.182 -48.438 1.00 93.88 511 ASP A CA 1
ATOM 4041 C C . ASP A 1 511 ? 28.065 0.743 -49.667 1.00 93.88 511 ASP A C 1
ATOM 4043 O O . ASP A 1 511 ? 28.398 0.374 -50.791 1.00 93.88 511 ASP A O 1
ATOM 4047 N N . HIS A 1 512 ? 27.539 1.957 -49.499 1.00 93.94 512 HIS A N 1
ATOM 4048 C CA . HIS A 1 512 ? 27.281 2.876 -50.619 1.00 93.94 512 HIS A CA 1
ATOM 4049 C C . HIS A 1 512 ? 28.538 3.335 -51.371 1.00 93.94 512 HIS A C 1
ATOM 4051 O O . HIS A 1 512 ? 28.418 3.859 -52.477 1.00 93.94 512 HIS A O 1
ATOM 4057 N N . ASN A 1 513 ? 29.727 3.145 -50.795 1.00 91.88 513 ASN A N 1
ATOM 4058 C CA . ASN A 1 513 ? 30.988 3.403 -51.477 1.00 91.88 513 ASN A CA 1
ATOM 4059 C C . ASN A 1 513 ? 31.543 2.138 -52.144 1.00 91.88 513 ASN A C 1
ATOM 4061 O O . ASN A 1 513 ? 32.637 2.197 -52.686 1.00 91.88 513 ASN A O 1
ATOM 4065 N N . GLY A 1 514 ? 30.837 1.005 -52.108 1.00 92.12 514 GLY A N 1
ATOM 4066 C CA . GLY A 1 514 ? 31.335 -0.277 -52.608 1.00 92.12 514 GLY A CA 1
ATOM 4067 C C . GLY A 1 514 ? 32.305 -0.971 -51.647 1.00 92.12 514 GLY A C 1
ATOM 4068 O O . GLY A 1 514 ? 33.032 -1.873 -52.052 1.00 92.12 514 GLY A O 1
ATOM 4069 N N . ARG A 1 515 ? 32.390 -0.548 -50.375 1.00 93.56 515 ARG A N 1
ATOM 4070 C CA . ARG A 1 515 ? 33.324 -1.157 -49.414 1.00 93.56 515 ARG A CA 1
ATOM 4071 C C . ARG A 1 515 ? 32.701 -2.380 -48.750 1.00 93.56 515 ARG A C 1
ATOM 4073 O O . ARG A 1 515 ? 31.611 -2.288 -48.186 1.00 93.56 515 ARG A O 1
ATOM 4080 N N . THR A 1 516 ? 33.437 -3.489 -48.734 1.00 95.38 516 THR A N 1
ATOM 4081 C CA . THR A 1 516 ? 33.059 -4.730 -48.039 1.00 95.38 516 THR A CA 1
ATOM 4082 C C . THR A 1 516 ? 33.543 -4.729 -46.579 1.00 95.38 516 THR A C 1
ATOM 4084 O O . THR A 1 516 ? 34.410 -3.926 -46.206 1.00 95.38 516 THR A O 1
ATOM 4087 N N . PRO A 1 517 ? 33.041 -5.634 -45.714 1.00 95.94 517 PRO A N 1
ATOM 4088 C CA . PRO A 1 517 ? 33.580 -5.829 -44.367 1.00 95.94 517 PRO A CA 1
ATOM 4089 C C . PRO A 1 517 ? 35.098 -6.077 -44.334 1.00 95.94 517 PRO A C 1
ATOM 4091 O O . PRO A 1 517 ? 35.770 -5.596 -43.421 1.00 95.94 517 PRO A O 1
ATOM 4094 N N . LEU A 1 518 ? 35.660 -6.755 -45.344 1.00 95.81 518 LEU A N 1
ATOM 4095 C CA . LEU A 1 518 ? 37.105 -6.972 -45.453 1.00 95.81 518 LEU A CA 1
ATOM 4096 C C . LEU A 1 518 ? 37.866 -5.669 -45.749 1.00 95.81 518 LEU A C 1
ATOM 4098 O O . LEU A 1 518 ? 38.904 -5.428 -45.131 1.00 95.81 518 LEU A O 1
ATOM 4102 N N . SER A 1 519 ? 37.332 -4.788 -46.605 1.00 93.12 519 SER A N 1
ATOM 4103 C CA . SER A 1 519 ? 37.896 -3.444 -46.820 1.00 93.12 519 SER A CA 1
ATOM 4104 C C . SER A 1 519 ? 37.957 -2.643 -45.515 1.00 93.12 519 SER A C 1
ATOM 4106 O O . SER A 1 519 ? 38.960 -1.985 -45.232 1.00 93.12 519 SER A O 1
ATOM 4108 N N . TRP A 1 520 ? 36.924 -2.748 -44.673 1.00 94.38 520 TRP A N 1
ATOM 4109 C CA . TRP A 1 520 ? 36.904 -2.111 -43.355 1.00 94.38 520 TRP A CA 1
ATOM 4110 C C . TRP A 1 520 ? 37.912 -2.739 -42.379 1.00 94.38 520 TRP A C 1
ATOM 4112 O O . TRP A 1 520 ? 38.663 -2.007 -41.733 1.00 94.38 520 TRP A O 1
ATOM 4122 N N . ALA A 1 521 ? 38.006 -4.071 -42.303 1.00 94.81 521 ALA A N 1
ATOM 4123 C CA . ALA A 1 521 ? 39.012 -4.748 -41.475 1.00 94.81 521 ALA A CA 1
ATOM 4124 C C . ALA A 1 521 ? 40.447 -4.353 -41.874 1.00 94.81 521 ALA A C 1
ATOM 4126 O O . ALA A 1 521 ? 41.291 -4.114 -41.006 1.00 94.81 521 ALA A O 1
ATOM 4127 N N . ALA A 1 522 ? 40.697 -4.212 -43.178 1.00 92.69 522 ALA A N 1
ATOM 4128 C CA . ALA A 1 522 ? 41.964 -3.762 -43.735 1.00 92.69 522 ALA A CA 1
ATOM 4129 C C . ALA A 1 522 ? 42.289 -2.305 -43.392 1.00 92.69 522 ALA A C 1
ATOM 4131 O O . ALA A 1 522 ? 43.413 -2.014 -42.985 1.00 92.69 522 ALA A O 1
ATOM 4132 N N . GLN A 1 523 ? 41.310 -1.403 -43.474 1.00 91.62 523 GLN A N 1
ATOM 4133 C CA . GLN A 1 523 ? 41.475 -0.001 -43.087 1.00 91.62 523 GLN A CA 1
ATOM 4134 C C . GLN A 1 523 ? 41.793 0.171 -41.592 1.00 91.62 523 GLN A C 1
ATOM 4136 O O . GLN A 1 523 ? 42.622 1.007 -41.231 1.00 91.62 523 GLN A O 1
ATOM 4141 N N . TYR A 1 524 ? 41.153 -0.606 -40.712 1.00 89.31 524 TYR A N 1
ATOM 4142 C CA . TYR A 1 524 ? 41.344 -0.497 -39.256 1.00 89.31 524 TYR A CA 1
ATOM 4143 C C . TYR A 1 524 ? 42.440 -1.396 -38.687 1.00 89.31 524 TYR A C 1
ATOM 4145 O O . TYR A 1 524 ? 42.719 -1.330 -37.491 1.00 89.31 524 TYR A O 1
ATOM 4153 N N . GLY A 1 525 ? 43.054 -2.238 -39.518 1.00 91.19 525 GLY A N 1
ATOM 4154 C CA . GLY A 1 525 ? 44.126 -3.130 -39.092 1.00 91.19 525 GLY A CA 1
ATOM 4155 C C . GLY A 1 525 ? 43.656 -4.263 -38.185 1.00 91.19 525 GLY A C 1
ATOM 4156 O O . GLY A 1 525 ? 44.456 -4.807 -37.424 1.00 91.19 525 GLY A O 1
ATOM 4157 N N . ASN A 1 526 ? 42.373 -4.635 -38.243 1.00 92.56 526 ASN A N 1
ATOM 4158 C CA . ASN A 1 526 ? 41.856 -5.762 -37.473 1.00 92.56 526 ASN A CA 1
ATOM 4159 C C . ASN A 1 526 ? 42.229 -7.081 -38.164 1.00 92.56 526 ASN A C 1
ATOM 4161 O O . ASN A 1 526 ? 41.430 -7.675 -38.888 1.00 92.56 526 ASN A O 1
ATOM 4165 N N . GLN A 1 527 ? 43.469 -7.519 -37.941 1.00 93.75 527 GLN A N 1
ATOM 4166 C CA . GLN A 1 527 ? 44.036 -8.715 -38.564 1.00 93.75 527 GLN A CA 1
ATOM 4167 C C . GLN A 1 527 ? 43.238 -9.983 -38.251 1.00 93.75 527 GLN A C 1
ATOM 4169 O O . GLN A 1 527 ? 42.989 -10.763 -39.161 1.00 93.75 527 GLN A O 1
ATOM 4174 N N . ALA A 1 528 ? 42.769 -10.159 -37.013 1.00 93.94 528 ALA A N 1
ATOM 4175 C CA . ALA A 1 528 ? 41.985 -11.334 -36.631 1.00 93.94 528 ALA A CA 1
ATOM 4176 C C . ALA A 1 528 ? 40.626 -11.390 -37.353 1.00 93.94 528 ALA A C 1
ATOM 4178 O O . ALA A 1 528 ? 40.190 -12.456 -37.785 1.00 93.94 528 ALA A O 1
ATOM 4179 N N . ALA A 1 529 ? 39.957 -10.242 -37.517 1.00 94.62 529 ALA A N 1
ATOM 4180 C CA . ALA A 1 529 ? 38.726 -10.167 -38.300 1.00 94.62 529 ALA A CA 1
ATOM 4181 C C . ALA A 1 529 ? 38.985 -10.419 -39.792 1.00 94.62 529 ALA A C 1
ATOM 4183 O O . ALA A 1 529 ? 38.233 -11.165 -40.412 1.00 94.62 529 ALA A O 1
ATOM 4184 N N . ALA A 1 530 ? 40.050 -9.838 -40.357 1.00 94.50 530 ALA A N 1
ATOM 4185 C CA . ALA A 1 530 ? 40.435 -10.062 -41.750 1.00 94.50 530 ALA A CA 1
ATOM 4186 C C . ALA A 1 530 ? 40.757 -11.541 -42.020 1.00 94.50 530 ALA A C 1
ATOM 4188 O O . ALA A 1 530 ? 40.275 -12.101 -42.999 1.00 94.50 530 ALA A O 1
ATOM 4189 N N . GLU A 1 531 ? 41.499 -12.193 -41.123 1.00 94.88 531 GLU A N 1
ATOM 4190 C CA . GLU A 1 531 ? 41.840 -13.615 -41.223 1.00 94.88 531 GLU A CA 1
ATOM 4191 C C . GLU A 1 531 ? 40.586 -14.488 -41.195 1.00 94.88 531 GLU A C 1
ATOM 4193 O O . GLU A 1 531 ? 40.420 -15.363 -42.042 1.00 94.88 531 GLU A O 1
ATOM 4198 N N . LEU A 1 532 ? 39.659 -14.208 -40.274 1.00 95.19 532 LEU A N 1
ATOM 4199 C CA . LEU A 1 532 ? 38.405 -14.950 -40.180 1.00 95.19 532 LEU A CA 1
ATOM 4200 C C . LEU A 1 532 ? 37.501 -14.742 -41.405 1.00 95.19 532 LEU A C 1
ATOM 4202 O O . LEU A 1 532 ? 36.880 -15.699 -41.865 1.00 95.19 532 LEU A O 1
ATOM 4206 N N . LEU A 1 533 ? 37.427 -13.519 -41.937 1.00 94.75 533 LEU A N 1
ATOM 4207 C CA . LEU A 1 533 ? 36.659 -13.209 -43.147 1.00 94.75 533 LEU A CA 1
ATOM 4208 C C . LEU A 1 533 ? 37.225 -13.948 -44.368 1.00 94.75 533 LEU A C 1
ATOM 4210 O O . LEU A 1 533 ? 36.466 -14.592 -45.088 1.00 94.75 533 LEU A O 1
ATOM 4214 N N . LEU A 1 534 ? 38.548 -13.930 -44.560 1.00 93.44 534 LEU A N 1
ATOM 4215 C CA . LEU A 1 534 ? 39.222 -14.673 -45.632 1.00 93.44 534 LEU A CA 1
ATOM 4216 C C . LEU A 1 534 ? 39.030 -16.186 -45.482 1.00 93.44 534 LEU A 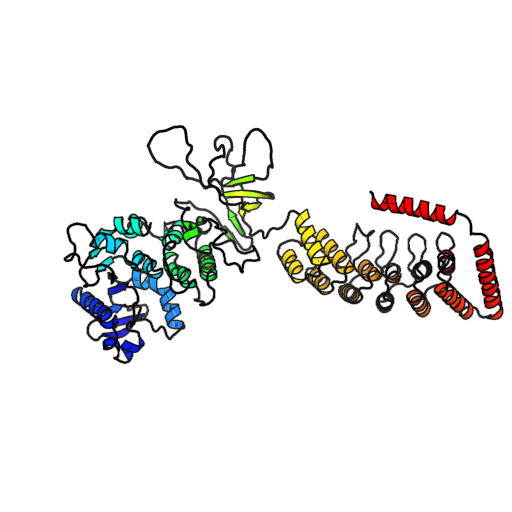C 1
ATOM 4218 O O . LEU A 1 534 ? 38.697 -16.867 -46.446 1.00 93.44 534 LEU A O 1
ATOM 4222 N N . ALA A 1 535 ? 39.158 -16.715 -44.262 1.00 93.31 535 ALA A N 1
ATOM 4223 C CA . ALA A 1 535 ? 38.928 -18.133 -43.983 1.00 93.31 535 ALA A CA 1
ATOM 4224 C C . ALA A 1 535 ? 37.484 -18.577 -44.281 1.00 93.31 535 ALA A C 1
ATOM 4226 O O . ALA A 1 535 ? 37.241 -19.749 -44.562 1.00 93.31 535 ALA A O 1
ATOM 4227 N N . LYS A 1 536 ? 36.520 -17.650 -44.216 1.00 93.25 536 LYS A N 1
ATOM 4228 C CA . LYS A 1 536 ? 35.113 -17.877 -44.574 1.00 93.25 536 LYS A CA 1
ATOM 4229 C C . LYS A 1 536 ? 34.807 -17.541 -46.043 1.00 93.25 536 LYS A C 1
ATOM 4231 O O . LYS A 1 536 ? 33.666 -17.724 -46.454 1.00 93.25 536 LYS A O 1
ATOM 4236 N N . GLY A 1 537 ? 35.807 -17.130 -46.829 1.00 90.69 537 GLY A N 1
ATOM 4237 C CA . GLY A 1 537 ? 35.711 -16.931 -48.277 1.00 90.69 537 GLY A CA 1
ATOM 4238 C C . GLY A 1 537 ? 35.338 -15.517 -48.728 1.00 90.69 537 GLY A C 1
ATOM 4239 O O . GLY A 1 537 ? 34.789 -15.375 -49.815 1.00 90.69 537 GLY A O 1
ATOM 4240 N N . ALA A 1 538 ? 35.591 -14.483 -47.918 1.00 92.56 538 ALA A N 1
ATOM 4241 C CA . ALA A 1 538 ? 35.360 -13.094 -48.326 1.00 92.56 538 ALA A CA 1
ATOM 4242 C C . ALA A 1 538 ? 36.223 -12.697 -49.537 1.00 92.56 538 ALA A C 1
ATOM 4244 O O . ALA A 1 538 ? 37.406 -13.042 -49.611 1.00 92.56 538 ALA A O 1
ATOM 4245 N N . SER A 1 539 ? 35.651 -11.918 -50.457 1.00 89.25 539 SER A N 1
ATOM 4246 C CA . SER A 1 539 ? 36.356 -11.452 -51.652 1.00 89.25 539 SER A CA 1
ATOM 4247 C C . SER A 1 539 ? 37.455 -10.447 -51.296 1.00 89.25 539 SER A C 1
ATOM 4249 O O . SER A 1 539 ? 37.189 -9.356 -50.785 1.00 89.25 539 SER A O 1
ATOM 4251 N N . TRP A 1 540 ? 38.708 -10.796 -51.598 1.00 87.00 540 TRP A N 1
ATOM 4252 C CA . TRP A 1 540 ? 39.878 -9.964 -51.298 1.00 87.00 540 TRP A CA 1
ATOM 4253 C C . TRP A 1 540 ? 40.260 -8.991 -52.428 1.00 87.00 540 TRP A C 1
ATOM 4255 O O . TRP A 1 540 ? 40.973 -8.018 -52.173 1.00 87.00 540 TRP A O 1
ATOM 4265 N N . GLU A 1 541 ? 39.756 -9.212 -53.648 1.00 85.06 541 GLU A N 1
ATOM 4266 C CA . GLU A 1 541 ? 40.004 -8.365 -54.830 1.00 85.06 541 GLU A CA 1
ATOM 4267 C C . GLU A 1 541 ? 38.896 -7.339 -55.109 1.00 85.06 541 GLU A C 1
ATOM 4269 O O . GLU A 1 541 ? 39.070 -6.479 -55.978 1.00 85.06 541 GLU A O 1
ATOM 4274 N N . GLY A 1 542 ? 37.766 -7.421 -54.396 1.00 82.44 542 GLY A N 1
ATOM 4275 C CA . GLY A 1 542 ? 36.616 -6.537 -54.583 1.00 82.44 542 GLY A CA 1
ATOM 4276 C C . GLY A 1 542 ? 37.016 -5.063 -54.522 1.00 82.44 542 GLY A C 1
ATOM 4277 O O . GLY A 1 542 ? 37.646 -4.624 -53.558 1.00 82.44 542 GLY A O 1
ATOM 4278 N N . LYS A 1 543 ? 36.679 -4.308 -55.572 1.00 85.44 543 LYS A N 1
ATOM 4279 C CA . LYS A 1 543 ? 37.016 -2.887 -55.693 1.00 85.44 543 LYS A CA 1
ATOM 4280 C C . LYS A 1 543 ? 35.805 -2.030 -55.408 1.00 85.44 543 LYS A C 1
ATOM 4282 O O . LYS A 1 543 ? 34.725 -2.275 -55.936 1.00 85.44 543 LYS A O 1
ATOM 4287 N N . ASP A 1 544 ? 36.042 -0.993 -54.629 1.00 88.12 544 ASP A N 1
ATOM 4288 C CA . ASP A 1 544 ? 35.040 0.005 -54.311 1.00 88.12 544 ASP A CA 1
ATOM 4289 C C . ASP A 1 544 ? 34.886 1.041 -55.449 1.00 88.12 544 ASP A C 1
ATOM 4291 O O . ASP A 1 544 ? 35.520 0.936 -56.506 1.00 88.12 544 ASP A O 1
ATOM 4295 N N . VAL A 1 545 ? 34.044 2.062 -55.255 1.00 89.75 545 VAL A N 1
ATOM 4296 C CA . VAL A 1 545 ? 33.781 3.086 -56.289 1.00 89.75 545 VAL A CA 1
ATOM 4297 C C . VAL A 1 545 ? 35.003 3.942 -56.643 1.00 89.75 545 VAL A C 1
ATOM 4299 O O . VAL A 1 545 ? 35.025 4.562 -57.706 1.00 89.75 545 VAL A O 1
ATOM 4302 N N . GLU A 1 546 ? 36.024 3.978 -55.782 1.00 85.88 546 GLU A N 1
ATOM 4303 C CA . GLU A 1 546 ? 37.306 4.650 -56.027 1.00 85.88 546 GLU A CA 1
ATOM 4304 C C . GLU A 1 546 ? 38.334 3.700 -56.675 1.00 85.88 546 GLU A C 1
ATOM 4306 O O . GLU A 1 546 ? 39.470 4.089 -56.954 1.00 85.88 546 GLU A O 1
ATOM 4311 N N . GLY A 1 547 ? 37.940 2.453 -56.953 1.00 86.62 547 GLY A N 1
ATOM 4312 C CA . GLY A 1 547 ? 38.801 1.413 -57.504 1.00 86.62 547 GLY A CA 1
ATOM 4313 C C . GLY A 1 547 ? 39.738 0.789 -56.469 1.00 86.62 547 GLY A C 1
ATOM 4314 O O . GLY A 1 547 ? 40.696 0.106 -56.852 1.00 86.62 547 GLY A O 1
ATOM 4315 N N . LEU A 1 548 ? 39.498 1.019 -55.174 1.00 83.88 548 LEU A N 1
ATOM 4316 C CA . LEU A 1 548 ? 40.353 0.548 -54.092 1.00 83.88 548 LEU A CA 1
ATOM 4317 C C . LEU A 1 548 ? 39.914 -0.837 -53.604 1.00 83.88 548 LEU A C 1
ATOM 4319 O O . LEU A 1 548 ? 38.771 -1.036 -53.200 1.00 83.88 548 LEU A O 1
ATOM 4323 N N . ALA A 1 549 ? 40.852 -1.787 -53.616 1.00 89.75 549 ALA A N 1
ATOM 4324 C CA . ALA A 1 549 ? 40.692 -3.103 -52.998 1.00 89.75 549 ALA A CA 1
ATOM 4325 C C . ALA A 1 549 ? 41.099 -3.063 -51.508 1.00 89.75 549 ALA A C 1
ATOM 4327 O O . ALA A 1 549 ? 41.854 -2.163 -51.117 1.00 89.75 549 ALA A O 1
ATOM 4328 N N . PRO A 1 550 ? 40.696 -4.041 -50.670 1.00 91.50 550 PRO A N 1
ATOM 4329 C CA . PRO A 1 550 ? 41.078 -4.108 -49.256 1.00 91.50 550 PRO A CA 1
ATOM 4330 C C . PRO A 1 550 ? 42.574 -3.878 -48.985 1.00 91.50 550 PRO A C 1
ATOM 4332 O O . PRO A 1 550 ? 42.936 -3.138 -48.070 1.00 91.50 550 PRO A O 1
ATOM 4335 N N . VAL A 1 551 ? 43.464 -4.431 -49.816 1.00 88.12 551 VAL A N 1
ATOM 4336 C CA . VAL A 1 551 ? 44.921 -4.265 -49.650 1.00 88.12 551 VAL A CA 1
ATOM 4337 C C . VAL A 1 551 ? 45.376 -2.807 -49.777 1.00 88.12 551 VAL A C 1
ATOM 4339 O O . VAL A 1 551 ? 46.311 -2.396 -49.090 1.00 88.12 551 VAL A O 1
ATOM 4342 N N . ASN A 1 552 ? 44.695 -2.000 -50.596 1.00 86.94 552 ASN A N 1
ATOM 4343 C CA . ASN A 1 552 ? 45.015 -0.582 -50.754 1.00 86.94 552 ASN A CA 1
ATOM 4344 C C . ASN A 1 552 ? 44.726 0.180 -49.455 1.00 86.94 552 ASN A C 1
ATOM 4346 O O . ASN A 1 552 ? 45.550 0.986 -49.029 1.00 86.94 552 ASN A O 1
ATOM 4350 N N . TYR A 1 553 ? 43.628 -0.152 -48.769 1.00 88.31 553 TYR A N 1
ATOM 4351 C CA . TYR A 1 553 ? 43.312 0.401 -47.451 1.00 88.31 553 TYR A CA 1
ATOM 4352 C C . TYR A 1 553 ? 44.319 -0.025 -46.380 1.00 88.31 553 TYR A C 1
ATOM 4354 O O . TYR A 1 553 ? 44.776 0.810 -45.602 1.00 88.31 553 TYR A O 1
ATOM 4362 N N . ALA A 1 554 ? 44.721 -1.300 -46.348 1.00 89.56 554 ALA A N 1
ATOM 4363 C CA . ALA A 1 554 ? 45.741 -1.752 -45.399 1.00 89.56 554 ALA A CA 1
ATOM 4364 C C . ALA A 1 554 ? 47.083 -1.025 -45.599 1.00 89.56 554 ALA A C 1
ATOM 4366 O O . ALA A 1 554 ? 47.751 -0.692 -44.619 1.00 89.56 554 ALA A O 1
ATOM 4367 N N . ARG A 1 555 ? 47.458 -0.729 -46.850 1.00 85.75 555 ARG A N 1
ATOM 4368 C CA . ARG A 1 555 ? 48.665 0.044 -47.181 1.00 85.75 555 ARG A CA 1
ATOM 4369 C C . ARG A 1 555 ? 48.540 1.512 -46.784 1.00 85.75 555 ARG A C 1
ATOM 4371 O O . ARG A 1 555 ? 49.403 2.004 -46.061 1.00 85.75 555 ARG A O 1
ATOM 4378 N N . GLU A 1 556 ? 47.464 2.185 -47.197 1.00 86.44 556 GLU A N 1
ATOM 4379 C CA . GLU A 1 556 ? 47.237 3.610 -46.910 1.00 86.44 556 GLU A CA 1
ATOM 4380 C C . GLU A 1 556 ? 47.251 3.899 -45.400 1.00 86.44 556 GLU A C 1
ATOM 4382 O O . GLU A 1 556 ? 47.803 4.906 -44.957 1.00 86.44 556 GLU A O 1
ATOM 4387 N N . TYR A 1 557 ? 46.695 2.986 -44.598 1.00 84.69 557 TYR A N 1
ATOM 4388 C CA . TYR A 1 557 ? 46.602 3.122 -43.143 1.00 84.69 557 TYR A CA 1
ATOM 4389 C C . TYR A 1 557 ? 47.741 2.428 -42.375 1.00 84.69 557 TYR A C 1
ATOM 4391 O O . TYR A 1 557 ? 47.723 2.412 -41.145 1.00 84.69 557 TYR A O 1
ATOM 4399 N N . ASN A 1 558 ? 48.763 1.917 -43.074 1.00 89.00 558 ASN A N 1
ATOM 4400 C CA . ASN A 1 558 ? 49.959 1.287 -42.501 1.00 89.00 558 ASN A CA 1
ATOM 4401 C C . ASN A 1 558 ? 49.673 0.074 -41.584 1.00 89.00 558 ASN A C 1
ATOM 4403 O O . ASN A 1 558 ? 50.329 -0.147 -40.562 1.00 89.00 558 ASN A O 1
ATOM 4407 N N . ASN A 1 559 ? 48.702 -0.751 -41.964 1.00 89.44 559 ASN A N 1
ATOM 4408 C CA . ASN A 1 559 ? 48.320 -1.959 -41.241 1.00 89.44 559 ASN A CA 1
ATOM 4409 C C . ASN A 1 559 ? 49.112 -3.171 -41.749 1.00 89.44 559 ASN A C 1
ATOM 4411 O O . ASN A 1 559 ? 48.568 -4.049 -42.420 1.00 89.44 559 ASN A O 1
ATOM 4415 N N . LYS A 1 560 ? 50.411 -3.213 -41.426 1.00 88.75 560 LYS A N 1
ATOM 4416 C CA . LYS A 1 560 ? 51.377 -4.198 -41.957 1.00 88.75 560 LYS A CA 1
ATOM 4417 C C . LYS A 1 560 ? 50.911 -5.652 -41.861 1.00 88.75 560 LYS A C 1
ATOM 4419 O O . LYS A 1 560 ? 50.932 -6.350 -42.865 1.00 88.75 560 LYS A O 1
ATOM 4424 N N . GLY A 1 561 ? 50.405 -6.075 -40.702 1.00 88.88 561 GLY A N 1
ATOM 4425 C CA . GLY A 1 561 ? 49.932 -7.451 -40.514 1.00 88.88 561 GLY A CA 1
ATOM 4426 C C . GLY A 1 561 ? 48.747 -7.826 -41.412 1.00 88.88 561 GLY A C 1
ATOM 4427 O O . GLY A 1 561 ? 48.638 -8.969 -41.846 1.00 88.88 561 GLY A O 1
ATOM 4428 N N . VAL A 1 562 ? 47.887 -6.864 -41.770 1.00 90.06 562 VAL A N 1
ATOM 4429 C CA . VAL A 1 562 ? 46.788 -7.109 -42.720 1.00 90.06 562 VAL A CA 1
ATOM 4430 C C . VAL A 1 562 ? 47.276 -7.080 -44.169 1.00 90.06 562 VAL A C 1
ATOM 4432 O O . VAL A 1 562 ? 46.772 -7.847 -44.986 1.00 90.06 562 VAL A O 1
ATOM 4435 N N . VAL A 1 563 ? 48.279 -6.254 -44.495 1.00 89.38 563 VAL A N 1
ATOM 4436 C CA . VAL A 1 563 ? 48.947 -6.297 -45.810 1.00 89.38 563 VAL A CA 1
ATOM 4437 C C . VAL A 1 563 ? 49.582 -7.667 -46.030 1.00 89.38 563 VAL A C 1
ATOM 4439 O O . VAL A 1 563 ? 49.307 -8.291 -47.049 1.00 89.38 563 VAL A O 1
ATOM 4442 N N . GLU A 1 564 ? 50.374 -8.149 -45.069 1.00 89.25 564 GLU A N 1
ATOM 4443 C CA . GLU A 1 564 ? 51.024 -9.464 -45.115 1.00 89.25 564 GLU A CA 1
ATOM 4444 C C . GLU A 1 564 ? 49.999 -10.592 -45.268 1.00 89.25 564 GLU A C 1
ATOM 4446 O O . GLU A 1 564 ? 50.175 -11.474 -46.110 1.00 89.25 564 GLU A O 1
ATOM 4451 N N . LEU A 1 565 ? 48.896 -10.532 -44.515 1.00 91.44 565 LEU A N 1
ATOM 4452 C CA . LEU A 1 565 ? 47.804 -11.499 -44.596 1.00 91.44 565 LEU A CA 1
ATOM 4453 C C . LEU A 1 565 ? 47.144 -11.522 -45.986 1.00 91.44 565 LEU A C 1
ATOM 4455 O O . LEU A 1 565 ? 47.030 -12.588 -46.587 1.00 91.44 565 LEU A O 1
ATOM 4459 N N . LEU A 1 566 ? 46.732 -10.363 -46.512 1.00 87.25 566 LEU A N 1
ATOM 4460 C CA . LEU A 1 566 ? 46.062 -10.260 -47.816 1.00 87.25 566 LEU A CA 1
ATOM 4461 C C . LEU A 1 566 ? 46.986 -10.663 -48.968 1.00 87.25 566 LEU A C 1
ATOM 4463 O O . LEU A 1 566 ? 46.568 -11.350 -49.893 1.00 87.25 566 LEU A O 1
ATOM 4467 N N . VAL A 1 567 ? 48.257 -10.274 -48.890 1.00 83.44 567 VAL A N 1
ATOM 4468 C CA . VAL A 1 567 ? 49.290 -10.659 -49.853 1.00 83.44 567 VAL A CA 1
ATOM 4469 C C . VAL A 1 567 ? 49.539 -12.167 -49.840 1.00 83.44 567 VAL A C 1
ATOM 4471 O O . VAL A 1 567 ? 49.627 -12.787 -50.899 1.00 83.44 567 VAL A O 1
ATOM 4474 N N . SER A 1 568 ? 49.644 -12.763 -48.651 1.00 85.00 568 SER A N 1
ATOM 4475 C CA . SER A 1 568 ? 49.851 -14.206 -48.510 1.00 85.00 568 SER A CA 1
ATOM 4476 C C . SER A 1 568 ? 48.657 -14.985 -49.056 1.00 85.00 568 SER A C 1
ATOM 4478 O O . SER A 1 568 ? 48.837 -15.995 -49.732 1.00 85.00 568 SER A O 1
ATOM 4480 N N . HIS A 1 569 ? 47.442 -14.483 -48.819 1.00 83.69 569 HIS A N 1
ATOM 4481 C CA . HIS A 1 569 ? 46.220 -15.061 -49.365 1.00 83.69 569 HIS A CA 1
ATOM 4482 C C . HIS A 1 569 ? 46.182 -14.966 -50.900 1.00 83.69 569 HIS A C 1
ATOM 4484 O O . HIS A 1 569 ? 45.939 -15.969 -51.562 1.00 83.69 569 HIS A O 1
ATOM 4490 N N . ALA A 1 570 ? 46.541 -13.812 -51.474 1.00 77.81 570 ALA A N 1
ATOM 4491 C CA . ALA A 1 570 ? 46.651 -13.620 -52.922 1.00 77.81 570 ALA A CA 1
ATOM 4492 C C . ALA A 1 570 ? 47.677 -14.560 -53.582 1.00 77.81 570 ALA A C 1
ATOM 4494 O O . ALA A 1 570 ? 47.443 -15.097 -54.664 1.00 77.81 570 ALA A O 1
ATOM 4495 N N . ALA A 1 571 ? 48.822 -14.783 -52.928 1.00 71.00 571 ALA A N 1
ATOM 4496 C CA . ALA A 1 571 ? 49.842 -15.708 -53.414 1.00 71.00 571 ALA A CA 1
ATOM 4497 C C . ALA A 1 571 ? 49.367 -17.171 -53.395 1.00 71.00 571 ALA A C 1
ATOM 4499 O O . ALA A 1 571 ? 49.762 -17.939 -54.271 1.00 71.00 571 ALA A O 1
ATOM 4500 N N . ALA A 1 572 ? 48.525 -17.541 -52.424 1.00 74.00 572 ALA A N 1
ATOM 4501 C CA . ALA A 1 572 ? 47.921 -18.869 -52.324 1.00 74.00 572 ALA A CA 1
ATOM 4502 C C . ALA A 1 572 ? 46.789 -19.099 -53.345 1.00 74.00 572 ALA A C 1
ATOM 4504 O O . ALA A 1 572 ? 46.585 -20.236 -53.761 1.00 74.00 572 ALA A O 1
ATOM 4505 N N . ASP A 1 573 ? 46.086 -18.038 -53.753 1.00 66.38 573 ASP A N 1
ATOM 4506 C CA . ASP A 1 573 ? 44.993 -18.069 -54.740 1.00 66.38 573 ASP A CA 1
ATOM 4507 C C . ASP A 1 573 ? 45.513 -18.090 -56.199 1.00 66.38 573 ASP A C 1
ATOM 4509 O O . ASP A 1 573 ? 44.862 -18.595 -57.111 1.00 66.38 573 ASP A O 1
ATOM 4513 N N . SER A 1 574 ? 46.733 -17.592 -56.447 1.00 60.25 574 SER A N 1
ATOM 4514 C CA . SER A 1 574 ? 47.355 -17.622 -57.780 1.00 60.25 574 SER A CA 1
ATOM 4515 C C . SER A 1 574 ? 48.039 -18.968 -58.084 1.00 60.25 574 SER A C 1
ATOM 4517 O O . SER A 1 574 ? 48.957 -19.373 -57.372 1.00 60.25 574 SER A O 1
ATOM 4519 N N . GLU A 1 575 ? 47.705 -19.623 -59.204 1.00 52.81 575 GLU A N 1
ATOM 4520 C CA . GLU A 1 575 ? 48.334 -20.887 -59.660 1.00 52.81 575 GLU A CA 1
ATOM 4521 C C . GLU A 1 575 ? 49.842 -20.776 -60.039 1.00 52.81 575 GLU A C 1
ATOM 4523 O O . GLU A 1 575 ? 50.422 -21.709 -60.595 1.00 52.81 575 GLU A O 1
ATOM 4528 N N . ALA A 1 576 ? 50.527 -19.662 -59.742 1.00 49.81 576 ALA A N 1
ATOM 4529 C CA . ALA A 1 576 ? 51.943 -19.455 -60.064 1.00 49.81 576 ALA A CA 1
ATOM 4530 C C . ALA A 1 576 ? 52.706 -18.681 -58.957 1.00 49.81 576 ALA A C 1
ATOM 4532 O O . ALA A 1 576 ? 52.861 -17.457 -59.046 1.00 49.81 576 ALA A O 1
ATOM 4533 N N . PRO A 1 577 ? 53.286 -19.374 -57.952 1.00 48.19 577 PRO A N 1
ATOM 4534 C CA . PRO A 1 577 ? 53.915 -18.743 -56.781 1.00 48.19 577 PRO A CA 1
ATOM 4535 C C . PRO A 1 577 ? 55.083 -17.780 -57.097 1.00 48.19 577 PRO A C 1
ATOM 4537 O O . PRO A 1 577 ? 55.393 -16.894 -56.301 1.00 48.19 577 PRO A O 1
ATOM 4540 N N . GLY A 1 578 ? 55.716 -17.900 -58.271 1.00 47.09 578 GLY A N 1
ATOM 4541 C CA . GLY A 1 578 ? 56.882 -17.093 -58.660 1.00 47.09 578 GLY A CA 1
ATOM 4542 C C . GLY A 1 578 ? 56.588 -15.670 -59.163 1.00 47.09 578 GLY A C 1
ATOM 4543 O O . GLY A 1 578 ? 57.463 -14.811 -59.067 1.00 47.09 578 GLY A O 1
ATOM 4544 N N . GLN A 1 579 ? 55.387 -15.384 -59.685 1.00 44.91 579 GLN A N 1
ATOM 4545 C CA . GLN A 1 579 ? 54.998 -14.021 -60.102 1.00 44.91 579 GLN A CA 1
ATOM 4546 C C . GLN A 1 579 ? 54.372 -13.217 -58.954 1.00 44.91 579 GLN A C 1
ATOM 4548 O O . GLN A 1 579 ? 54.525 -11.995 -58.915 1.00 44.91 579 GLN A O 1
ATOM 4553 N N . ALA A 1 580 ? 53.728 -13.898 -58.000 1.00 44.47 580 ALA A N 1
ATOM 4554 C CA . ALA A 1 580 ? 53.178 -13.285 -56.797 1.00 44.47 580 ALA A CA 1
ATOM 4555 C C . ALA A 1 580 ? 54.290 -12.733 -55.893 1.00 44.47 580 ALA A C 1
ATOM 4557 O O . ALA A 1 580 ? 54.252 -11.558 -55.556 1.00 44.47 580 ALA A O 1
ATOM 4558 N N . HIS A 1 581 ? 55.340 -13.512 -55.600 1.00 43.12 581 HIS A N 1
ATOM 4559 C CA . HIS A 1 581 ? 56.468 -13.045 -54.776 1.00 43.12 581 HIS A CA 1
ATOM 4560 C C . HIS A 1 581 ? 57.164 -11.801 -55.359 1.00 43.12 581 HIS A C 1
ATOM 4562 O O . HIS A 1 581 ? 57.487 -10.875 -54.624 1.00 43.12 581 HIS A O 1
ATOM 4568 N N . ARG A 1 582 ? 57.310 -11.726 -56.691 1.00 44.47 582 ARG A N 1
ATOM 4569 C CA . ARG A 1 582 ? 57.935 -10.579 -57.370 1.00 44.47 582 ARG A CA 1
ATOM 4570 C C . ARG A 1 582 ? 57.071 -9.308 -57.301 1.00 44.47 582 ARG A C 1
ATOM 4572 O O . ARG A 1 582 ? 57.601 -8.237 -57.052 1.00 44.47 582 ARG A O 1
ATOM 4579 N N . ARG A 1 583 ? 55.739 -9.431 -57.414 1.00 50.06 583 ARG A N 1
ATOM 4580 C CA . ARG A 1 583 ? 54.789 -8.317 -57.182 1.00 50.06 583 ARG A CA 1
ATOM 4581 C C . ARG A 1 583 ? 54.702 -7.894 -55.712 1.00 50.06 583 ARG A C 1
ATOM 4583 O O . ARG A 1 583 ? 54.291 -6.775 -55.419 1.00 50.06 583 ARG A O 1
ATOM 4590 N N . VAL A 1 584 ? 55.050 -8.793 -54.794 1.00 46.81 584 VAL A N 1
ATOM 4591 C CA . VAL A 1 584 ? 55.080 -8.552 -53.347 1.00 46.81 584 VAL A CA 1
ATOM 4592 C C . VAL A 1 584 ? 56.354 -7.827 -52.931 1.00 46.81 584 VAL A C 1
ATOM 4594 O O . VAL A 1 584 ? 56.254 -6.881 -52.156 1.00 46.81 584 VAL A O 1
ATOM 4597 N N . GLU A 1 585 ? 57.510 -8.196 -53.486 1.00 46.72 585 GLU A N 1
ATOM 4598 C CA . GLU A 1 585 ? 58.766 -7.450 -53.321 1.00 46.72 585 GLU A CA 1
ATOM 4599 C C . GLU A 1 585 ? 58.694 -6.070 -53.988 1.00 46.72 585 GLU A C 1
ATOM 4601 O O . GLU A 1 585 ? 58.992 -5.081 -53.329 1.00 46.72 585 GLU A O 1
ATOM 4606 N N . GLU A 1 586 ? 58.181 -5.965 -55.223 1.00 50.03 586 GLU A N 1
ATOM 4607 C CA . GLU A 1 586 ? 57.957 -4.669 -55.890 1.00 50.03 586 GLU A CA 1
ATOM 4608 C C . GLU A 1 586 ? 57.008 -3.766 -55.079 1.00 50.03 586 GLU A C 1
ATOM 4610 O O . GLU A 1 586 ? 57.250 -2.569 -54.950 1.00 50.03 586 GLU A O 1
ATOM 4615 N N . ALA A 1 587 ? 55.974 -4.334 -54.443 1.00 46.97 587 ALA A N 1
ATOM 4616 C CA . ALA A 1 587 ? 55.095 -3.579 -53.554 1.00 46.97 587 ALA A CA 1
ATOM 4617 C C . ALA A 1 587 ? 55.751 -3.202 -52.213 1.00 46.97 587 ALA A C 1
ATOM 4619 O O . ALA A 1 587 ? 55.434 -2.144 -51.678 1.00 46.97 587 ALA A O 1
ATOM 4620 N N . TYR A 1 588 ? 56.636 -4.031 -51.649 1.00 43.66 588 TYR A N 1
ATOM 4621 C CA . TYR A 1 588 ? 57.394 -3.701 -50.430 1.00 43.66 588 TYR A CA 1
ATOM 4622 C C . TYR A 1 588 ? 58.457 -2.621 -50.689 1.00 43.66 588 TYR A C 1
ATOM 4624 O O . TYR A 1 588 ? 58.656 -1.744 -49.843 1.00 43.66 588 TYR A O 1
ATOM 4632 N N . ASP A 1 589 ? 59.098 -2.650 -51.857 1.00 47.16 589 ASP A N 1
ATOM 4633 C CA . ASP A 1 589 ? 60.111 -1.678 -52.271 1.00 47.16 589 ASP A CA 1
ATOM 4634 C C . ASP A 1 589 ? 59.490 -0.332 -52.667 1.00 47.16 589 ASP A C 1
ATOM 4636 O O . ASP A 1 589 ? 60.006 0.710 -52.255 1.00 47.16 589 ASP A O 1
ATOM 4640 N N . ASP A 1 590 ? 58.332 -0.324 -53.339 1.00 49.31 590 ASP A N 1
ATOM 4641 C CA . ASP A 1 590 ? 57.554 0.902 -53.577 1.00 49.31 590 ASP A CA 1
ATOM 4642 C C . ASP A 1 590 ? 57.063 1.531 -52.258 1.00 49.31 590 ASP A C 1
ATOM 4644 O O . ASP A 1 590 ? 57.092 2.754 -52.107 1.00 49.31 590 ASP A O 1
ATOM 4648 N N . ILE A 1 591 ? 56.697 0.716 -51.256 1.00 45.00 591 ILE A N 1
ATOM 4649 C CA . ILE A 1 591 ? 56.292 1.187 -49.918 1.00 45.00 591 ILE A CA 1
ATOM 4650 C C . ILE A 1 591 ? 57.465 1.844 -49.177 1.00 45.00 591 ILE A C 1
ATOM 4652 O O . ILE A 1 591 ? 57.291 2.917 -48.598 1.00 45.00 591 ILE A O 1
ATOM 4656 N N . ASN A 1 592 ? 58.661 1.250 -49.207 1.00 47.06 592 ASN A N 1
ATOM 4657 C CA . ASN A 1 592 ? 59.845 1.843 -48.576 1.00 47.06 592 ASN A CA 1
ATOM 4658 C C . ASN A 1 592 ? 60.349 3.089 -49.336 1.00 47.06 592 ASN A C 1
ATOM 4660 O O . ASN A 1 592 ? 60.799 4.049 -48.708 1.00 47.06 592 ASN A O 1
AT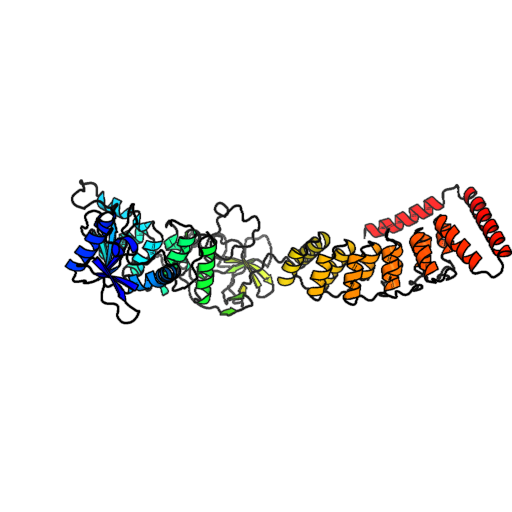OM 4664 N N . ALA A 1 593 ? 60.217 3.123 -50.666 1.00 47.50 593 ALA A N 1
ATOM 4665 C CA . ALA A 1 593 ? 60.608 4.265 -51.495 1.00 47.50 593 ALA A CA 1
ATOM 4666 C C . ALA A 1 593 ? 59.626 5.455 -51.408 1.00 47.50 593 ALA A C 1
ATOM 4668 O O . ALA A 1 593 ? 60.056 6.614 -51.444 1.00 47.50 593 ALA A O 1
ATOM 4669 N N . GLU A 1 594 ? 58.317 5.212 -51.255 1.00 43.88 594 GLU A N 1
ATOM 4670 C CA . GLU A 1 594 ? 57.339 6.263 -50.937 1.00 43.88 594 GLU A CA 1
ATOM 4671 C C . GLU A 1 594 ? 57.485 6.759 -49.490 1.00 43.88 594 GLU A C 1
ATOM 4673 O O . GLU A 1 594 ? 57.393 7.966 -49.244 1.00 43.88 594 GLU A O 1
ATOM 4678 N N . TRP A 1 595 ? 57.793 5.872 -48.538 1.00 44.25 595 TRP A N 1
ATOM 4679 C CA . TRP A 1 595 ? 58.025 6.222 -47.131 1.00 44.25 595 TRP A CA 1
ATOM 4680 C C . TRP A 1 595 ? 59.108 7.291 -46.927 1.00 44.25 595 TRP A C 1
ATOM 4682 O O . TRP A 1 595 ? 58.931 8.176 -46.086 1.00 44.25 595 TRP A O 1
ATOM 4692 N N . ASP A 1 596 ? 60.180 7.277 -47.723 1.00 44.12 596 ASP A N 1
ATOM 4693 C CA . ASP A 1 596 ? 61.233 8.299 -47.657 1.00 44.12 596 ASP A CA 1
ATOM 4694 C C . ASP A 1 596 ? 60.862 9.617 -48.372 1.00 44.12 596 ASP A C 1
ATOM 4696 O O . ASP A 1 596 ? 61.381 10.682 -48.021 1.00 44.12 596 ASP A O 1
ATOM 4700 N N . ARG A 1 597 ? 59.915 9.600 -49.326 1.00 41.16 597 ARG A N 1
ATOM 4701 C CA . ARG A 1 597 ? 59.437 10.809 -50.035 1.00 41.16 597 ARG A CA 1
ATOM 4702 C C . ARG A 1 597 ? 58.391 11.616 -49.263 1.00 41.16 597 ARG A C 1
ATOM 4704 O O . ARG A 1 597 ? 58.338 12.834 -49.427 1.00 41.16 597 ARG A O 1
ATOM 4711 N N . PHE A 1 598 ? 57.576 10.993 -48.411 1.00 44.06 598 PHE A N 1
ATOM 4712 C CA . PHE A 1 598 ? 56.444 11.651 -47.730 1.00 44.06 598 PHE A CA 1
ATOM 4713 C C . PHE A 1 598 ? 56.796 12.374 -46.413 1.00 44.06 598 PHE A C 1
ATOM 4715 O O . PHE A 1 598 ? 55.917 12.722 -45.622 1.00 44.06 598 PHE A O 1
ATOM 4722 N N . ARG A 1 599 ? 58.077 12.686 -46.179 1.00 41.84 599 ARG A N 1
ATOM 4723 C CA . ARG A 1 599 ? 58.566 13.347 -44.953 1.00 41.84 599 ARG A CA 1
ATOM 4724 C C . ARG A 1 599 ? 58.248 14.855 -44.833 1.00 41.84 599 ARG A C 1
ATOM 4726 O O . ARG A 1 599 ? 58.867 15.536 -44.018 1.00 41.84 599 ARG A O 1
ATOM 4733 N N . VAL A 1 600 ? 57.300 15.409 -45.599 1.00 42.19 600 VAL A N 1
ATOM 4734 C CA . VAL A 1 600 ? 56.922 16.844 -45.554 1.00 42.19 600 VAL A CA 1
ATOM 4735 C C . VAL A 1 600 ? 55.390 17.026 -45.714 1.00 42.19 600 VAL A C 1
ATOM 4737 O O . VAL A 1 600 ? 54.700 16.126 -46.181 1.00 42.19 600 VAL A O 1
ATOM 4740 N N . PRO A 1 601 ? 54.798 18.152 -45.272 1.00 43.09 601 PRO A N 1
ATOM 4741 C CA . PRO A 1 601 ? 53.715 18.283 -44.293 1.00 43.09 601 PRO A CA 1
ATOM 4742 C C . PRO A 1 601 ? 52.285 18.103 -44.853 1.00 43.09 601 PRO A C 1
ATOM 4744 O O . PRO A 1 601 ? 51.317 18.539 -44.232 1.00 43.09 601 PRO A O 1
ATOM 4747 N N . THR A 1 602 ? 52.098 17.457 -46.003 1.00 46.53 602 THR A N 1
ATOM 4748 C CA . THR A 1 602 ? 50.776 17.331 -46.652 1.00 46.53 602 THR A CA 1
ATOM 4749 C C . THR A 1 602 ? 49.882 16.269 -46.005 1.00 46.53 602 THR A C 1
ATOM 4751 O O . THR A 1 602 ? 48.661 16.434 -45.966 1.00 46.53 602 THR A O 1
ATOM 4754 N N . ALA A 1 603 ? 50.454 15.225 -45.394 1.00 45.53 603 ALA A N 1
ATOM 4755 C CA . ALA A 1 603 ? 49.694 14.283 -44.565 1.00 45.53 603 ALA A CA 1
ATOM 4756 C C . ALA A 1 603 ? 49.124 14.973 -43.313 1.00 45.53 603 ALA A C 1
ATOM 4758 O O . ALA A 1 603 ? 47.970 14.753 -42.946 1.00 45.53 603 ALA A O 1
ATOM 4759 N N . LEU A 1 604 ? 49.889 15.888 -42.708 1.00 41.59 604 LEU A N 1
ATOM 4760 C CA . LEU A 1 604 ? 49.428 16.691 -41.577 1.00 41.59 604 LEU A CA 1
ATOM 4761 C C . LEU A 1 604 ? 48.335 17.681 -42.001 1.00 41.59 604 LEU A C 1
ATOM 4763 O O . LEU A 1 604 ? 47.364 17.841 -41.270 1.00 41.59 604 LEU A O 1
ATOM 4767 N N . GLU A 1 605 ? 48.412 18.277 -43.194 1.00 43.41 605 GLU A N 1
ATOM 4768 C CA . GLU A 1 605 ? 47.333 19.120 -43.732 1.00 43.41 605 GLU A CA 1
ATOM 4769 C C . GLU A 1 605 ? 46.058 18.331 -44.054 1.00 43.41 605 GLU A C 1
ATOM 4771 O O . GLU A 1 605 ? 44.961 18.806 -43.755 1.00 43.41 605 GLU A O 1
ATOM 4776 N N . ARG A 1 606 ? 46.159 17.101 -44.577 1.00 46.41 606 ARG A N 1
ATOM 4777 C CA . ARG A 1 606 ? 44.992 16.223 -44.789 1.00 46.41 606 ARG A CA 1
ATOM 4778 C C . ARG A 1 606 ? 44.401 15.740 -43.464 1.00 46.41 606 ARG A C 1
ATOM 4780 O O . ARG A 1 606 ? 43.182 15.763 -43.321 1.00 46.41 606 ARG A O 1
ATOM 4787 N N . ILE A 1 607 ? 45.229 15.433 -42.463 1.00 47.25 607 ILE A N 1
ATOM 4788 C CA . ILE A 1 607 ? 44.793 15.098 -41.096 1.00 47.25 607 ILE A CA 1
ATOM 4789 C C . ILE A 1 607 ? 44.160 16.312 -40.401 1.00 47.25 607 ILE A C 1
ATOM 4791 O O . ILE A 1 607 ? 43.149 16.156 -39.726 1.00 47.25 607 ILE A O 1
ATOM 4795 N N . VAL A 1 608 ? 44.683 17.529 -40.584 1.00 44.34 608 VAL A N 1
ATOM 4796 C CA . VAL A 1 608 ? 44.113 18.775 -40.034 1.00 44.34 608 VAL A CA 1
ATOM 4797 C C . VAL A 1 608 ? 42.816 19.157 -40.750 1.00 44.34 608 VAL A C 1
ATOM 4799 O O . VAL A 1 608 ? 41.879 19.629 -40.105 1.00 44.34 608 VAL A O 1
ATOM 4802 N N . THR A 1 609 ? 42.709 18.905 -42.055 1.00 43.75 609 THR A N 1
ATOM 4803 C CA . THR A 1 609 ? 41.485 19.142 -42.839 1.00 43.75 609 THR A CA 1
ATOM 4804 C C . THR A 1 609 ? 40.410 18.101 -42.520 1.00 43.75 609 THR A C 1
ATOM 4806 O O . THR A 1 609 ? 39.243 18.460 -42.351 1.00 43.75 609 THR A O 1
ATOM 4809 N N . ALA A 1 610 ? 40.800 16.838 -42.326 1.00 43.06 610 ALA A N 1
ATOM 4810 C CA . ALA A 1 610 ? 39.939 15.774 -41.819 1.00 43.06 610 ALA A CA 1
ATOM 4811 C C . ALA A 1 610 ? 39.495 16.071 -40.380 1.00 43.06 610 ALA A C 1
ATOM 4813 O O . ALA A 1 610 ? 38.298 16.087 -40.122 1.00 43.06 610 ALA A O 1
ATOM 4814 N N . ARG A 1 611 ? 40.405 16.471 -39.473 1.00 39.22 611 ARG A N 1
ATOM 4815 C CA . ARG A 1 611 ? 40.054 16.923 -38.113 1.00 39.22 611 ARG A CA 1
ATOM 4816 C C . ARG A 1 611 ? 39.143 18.144 -38.122 1.00 39.22 611 ARG A C 1
ATOM 4818 O O . ARG A 1 611 ? 38.236 18.187 -37.306 1.00 39.22 611 ARG A O 1
ATOM 4825 N N . ARG A 1 612 ? 39.320 19.120 -39.024 1.00 39.94 612 ARG A N 1
ATOM 4826 C CA . ARG A 1 612 ? 38.413 20.281 -39.160 1.00 39.94 612 ARG A CA 1
ATOM 4827 C C . ARG A 1 612 ? 37.028 19.889 -39.685 1.00 39.94 612 ARG A C 1
ATOM 4829 O O . ARG A 1 612 ? 36.045 20.473 -39.231 1.00 39.94 612 ARG A O 1
ATOM 4836 N N . LYS A 1 613 ? 36.928 18.902 -40.585 1.00 42.75 613 LYS A N 1
ATOM 4837 C CA . LYS A 1 613 ? 35.642 18.316 -41.008 1.00 42.75 613 LYS A CA 1
ATOM 4838 C C . LYS A 1 613 ? 34.986 17.518 -39.871 1.00 42.75 613 LYS A C 1
ATOM 4840 O O . LYS A 1 613 ? 33.803 17.713 -39.622 1.00 42.75 613 LYS A O 1
ATOM 4845 N N . SER A 1 614 ? 35.754 16.734 -39.113 1.00 39.69 614 SER A N 1
ATOM 4846 C CA . SER A 1 614 ? 35.272 15.972 -37.950 1.00 39.69 614 SER A CA 1
ATOM 4847 C C . SER A 1 614 ? 34.916 16.856 -36.740 1.00 39.69 614 SER A C 1
ATOM 4849 O O . SER A 1 614 ? 33.985 16.541 -36.012 1.00 39.69 614 SER A O 1
ATOM 4851 N N . LEU A 1 615 ? 35.583 18.000 -36.531 1.00 34.53 615 LEU A N 1
ATOM 4852 C CA . LEU A 1 615 ? 35.253 18.972 -35.471 1.00 34.53 615 LEU A CA 1
ATOM 4853 C C . LEU A 1 615 ? 34.023 19.829 -35.799 1.00 34.53 615 LEU A C 1
ATOM 4855 O O . LEU A 1 615 ? 33.323 20.239 -34.877 1.00 34.53 615 LEU A O 1
ATOM 4859 N N . LYS A 1 616 ? 33.724 20.080 -37.083 1.00 37.12 616 LYS A N 1
ATOM 4860 C CA . LYS A 1 616 ? 32.425 20.649 -37.495 1.00 37.12 616 LYS A CA 1
ATOM 4861 C C . LYS A 1 616 ? 31.267 19.680 -37.236 1.00 37.12 616 LYS A C 1
ATOM 4863 O O . LYS A 1 616 ? 30.169 20.137 -36.960 1.00 37.12 616 LYS A O 1
ATOM 4868 N N . TRP A 1 617 ? 31.538 18.378 -37.267 1.00 39.72 617 TRP A N 1
ATOM 4869 C CA . TRP A 1 617 ? 30.577 17.310 -36.981 1.00 39.72 617 TRP A CA 1
ATOM 4870 C C . TRP A 1 617 ? 30.275 17.134 -35.478 1.00 39.72 617 TRP A C 1
ATOM 4872 O O . TRP A 1 617 ? 29.268 16.546 -35.122 1.00 39.72 617 TRP A O 1
ATOM 4882 N N . LEU A 1 618 ? 31.128 17.665 -34.589 1.00 31.41 618 LEU A N 1
ATOM 4883 C CA . LEU A 1 618 ? 30.940 17.644 -33.126 1.00 31.41 618 LEU A CA 1
ATOM 4884 C C . LEU A 1 618 ? 30.318 18.939 -32.556 1.00 31.41 618 LEU A C 1
ATOM 4886 O O . LEU A 1 618 ? 30.113 19.028 -31.348 1.00 31.41 618 LEU A O 1
ATOM 4890 N N . LYS A 1 619 ? 30.068 19.965 -33.383 1.00 31.28 619 LYS A N 1
ATOM 4891 C CA . LYS A 1 619 ? 29.562 21.290 -32.955 1.00 31.28 619 LYS A CA 1
ATOM 4892 C C . LYS A 1 619 ? 28.273 21.751 -33.655 1.00 31.28 619 LYS A C 1
ATOM 4894 O O . LYS A 1 619 ? 27.859 22.887 -33.431 1.00 31.28 619 LYS A O 1
ATOM 4899 N N . GLY A 1 620 ? 27.656 20.913 -34.478 1.00 34.91 620 GLY A N 1
ATOM 4900 C CA . GLY A 1 620 ? 26.303 21.099 -35.015 1.00 34.91 620 GLY A CA 1
ATOM 4901 C C . GLY A 1 620 ? 25.484 19.869 -34.690 1.00 34.91 620 GLY A C 1
ATOM 4902 O O . GLY A 1 620 ? 24.266 20.040 -34.481 1.00 34.91 620 GLY A O 1
#

Nearest PDB structures (foldseek):
  7dne-assembly1_A  TM=9.554E-01  e=9.514E-11  synthetic construct
  1mj0-assembly1_A  TM=9.615E-01  e=3.681E-10  unclassified
  5le8-assembly2_B  TM=8.273E-01  e=6.864E-11  synthetic construct
  5ma5-assembly1_A  TM=9.593E-01  e=1.884E-09  synthetic construct
  7b6w-assembly1_AAA  TM=8.197E-01  e=1.044E-10  Homo sapiens

pLDDT: mean 75.55, std 22.52, range [27.77, 98.56]

Secondary structure (DSSP, 8-state):
-EEEETTT--EEE--TT-PPPEEEEE----TTPPPHHHHHTT-GGGSTTHHHHHHHHHHHHHTT-SEEEETTTSS-TT-HHHHHHHHHHHHHHHHHSSEEEEE-TTS--GGG--SS-HHHHHHHH-TTTTBSTHHHHHHS-S-EEEE-TTS-EEEETTTTHHHHHHHH---HHHHTTSS-GGGS-HHHHHHTTTT-B-SSTTHHHHTTTTTTT------TT-TTHHHHHHHHHHTTT---GGGG-----GGGS-TT--S----SS-SSGGGGTT--S------EEETTEEEEEEEEEE---SSS---TTEEEEE-TT---------TT----EEEEEEEEEETTEEEEEEEEEE-S--TTT---EEEEEEE--------HHHHHHHHHHHHHTT-HHHHHHHHHTT---HHHHHHHHHHHHHTT-HHHHHHHHHTT--TT--BGGGTTB-HHHHHHHHT-HHHHHHHHHTT--TT---TTS--HHHHHTTSS-HHHHHHHHHTT--TT---TTS--HHHHHHHHT-HHHHHHHHHTT--SS---TTS--HHHHHHHTT-HHHHHHHHHHHHHHSS-HHHHHHHHHHHHHHHHHHHHH--STHHHHHHHHHHHHHHHTT--

Foldseek 3Di:
DWWQFLPPRAIDDDDPPDDDAEEEEDEDDDFFACAQVCSVVVNLVVGPNVVVSNLRSVVCVVVPHRTYHYPRRRFDPVDLVRVQVCLLCVLVVLQRHPEYEYEQLQADDPVVDDPPPVRLVSVLVGCCLQALQCVSNQQRYQWYFYAYSVRDTPGILLVCLVSSCVSQVDDSCSSNVVDPLVQDAPLSLLLSNQRHDYPAQLVNLSSCCVSLVFHDGDDGPCHLVSNVVSLVRSVVPDQRPLQQVFADDPVPDDPVPPDPQDPSGDSGSNRSNVSDDDADDDWDDDPQATKDWAFKWFFDADDDDDDPFKIKGQRPDPDDPPPDDDDDADPFGWIWIWGHPDQLETDTDGGDGPRGGPPVPIDTDTGTHGDDPDPPPDRLPGLLVQLLVCLLVLPLVSNLVSLVRPSLPQLSLQNSLLNNLLNLNQSNNLSSVVSVHDLQAQDVVVQRDGSLLNNLLQVNLSNNVSSVVSPHDLLDQGNQQDGSLLNNLNYPHLVSNVSSVVVVRDLLRAGNQSDGSLLSNLLVLSLSNNLVSVVSPHDQCRAGNVRDGSLNNNLVNVSVSSNVVSLVSVCVVDPDNVVSVVVVVVVVVVSVVVVVVPPDCVVVVVVVVVVVVVVVVVVD

Radius of gyration: 40.53 Å; Cα contacts (8 Å, |Δi|>4): 1018; chains: 1; bounding box: 92×67×108 Å

Mean predicted aligned error: 19.67 Å